Protein 3RD3 (pdb70)

CATH classification: 1.10.357.10

Organism: Pseudomonas aeruginosa (strain ATCC 15692 / DSM 22644 / CIP 104116 / JCM 14847 / LMG 12228 / 1C / PRS 101 / PAO1) (NCBI:txid208964)

GO terms:
  GO:0000976 transcription cis-regulatory region binding (F, IDA)

Sequence (374 aa):
DTRQHLLDTGYRIMAVKGFSGVGLNEILQSAGVPKGSFYHYFKSKEQFGQALLEDYFRVYLADMDQRFSAPGLNARERLMSYWQKWLDNACPPCDEQRCLVVKLSAEVADLSESMRITLRDGSDGIIERLVGCLGQGRDDGSLAPCDARHMASALYQLWLGASLLSKLHRSPGPLETAMQTTRSLLEDTRQHLLDTGYRIMAVKGFSGVGLNEILQSAGVPKGSFYHYFKSKEQFGQALLEDYFRVYLADMDQRFSAPGLNARERLMSYWQKWLDNACPPCDEQRCLVVKLSAEVADLSESMRITLRDGSDGIIERLVGCLGQGRDDGSLAPCDARHMASALYQLWLGASLLSKLHRSPGPLETAMQTTRSLLE

Nearest PDB structures (foldseek):
  4l62-assembly1_C  TM=9.391E-01  e=1.249E-22  Pseudomonas aeruginosa PAO1
  4yze-assembly1_A  TM=9.178E-01  e=1.090E-12  Escherichia coli K-12
  4yze-assembly1_C  TM=9.066E-01  e=2.357E-12  Escherichia coli K-12
  3bru-assembly1_B  TM=8.968E-01  e=1.252E-08  Cereibacter sphaeroides 2.4.1
  5ztc-assembly1_B  TM=7.426E-01  e=2.218E-04  Listeria monocytogenes EGD-e

Solvent-accessible surface area: 16556 Å² total; per-residue (Å²): 159,42,102,83,77,0,4,74,2,3,49,129,22,3,0,31,92,1,8,47,39,3,23,29,107,73,5,26,170,72,10,65,14,92,133,58,46,0,100,141,78,6,162,42,44,91,61,0,0,50,14,9,0,99,29,31,10,131,104,62,32,45,61,1,60,126,41,19,73,27,124,83,61,55,0,108,82,39,0,26,44,6,0,66,93,27,36,109,74,32,48,12,91,55,80,68,14,108,26,0,4,0,7,0,4,7,19,8,27,65,21,35,106,66,0,11,75,29,0,74,86,6,0,66,15,5,30,122,74,1,30,39,2,1,21,66,0,99,133,74,67,22,8,61,122,36,84,6,186,36,23,0,23,4,1,1,1,5,0,0,0,0,5,1,2,1,18,0,23,108,36,72,26,20,2,110,22,0,8,103,10,0,111,73,52,6,111,148,92,81,96,66,0,32,61,1,3,66,130,10,3,4,35,72,2,10,36,46,12,39,76,93,53,6,12,146,64,18,68,13,101,137,57,48,6,148,149,97,29,167,38,46,60,77,3,0,37,24,10,0,106,45,28,11,149,102,51,30,52,51,0,62,126,42,19,75,26,125,82,66,62,0,98,87,38,0,23,43,6,0,63,95,25,42,103,78,32,28,14,90,44,82,66,22,119,16,0,0,1,9,0,1,6,21,6,26,54,22,34,132,50,0,10,89,29,0,66,90,5,0,62,13,1,26,109,74,0,32,42,2,0,27,60,0,117,128,79,66,14,12,28,132,27,88,10,189,29,22,0,22,3,0,0,1,6,0,0,0,0,6,1,2,1,18,0,26,104,38,70,29,18,4,106,24,0,10,91,10,0,107,70,36,0,110

Radius of gyration: 21.61 Å; Cα contacts (8 Å, |Δi|>4): 433; chains: 2; bounding box: 67×32×66 Å

Foldseek 3Di:
DLLVLLLVLVLQCCQAPNLLVDDPVNSCVSSVHDPVRVCVNAVDSLRSLVVSLVVLLVVVLVVLCCLLPPPPDALLRSLVVVLVVLLVVAQLQDSGLNDVCLSHVVVVVSHDPSSVVSSVVSVVSQLVSQLVSQVRCVVVVNWDDDDRSVVSVVLVVQQSVLSNVSNVVSDSVSSVVSSVVNVVVID/DCCVLLLVLVLQCCQQPNQLVDDPVVSCVSRVHDPVVVVVPAVDSLRSLVVSLVVLLVVVLVVLCCLLVPPPDALLRSLLVVLVVLLVVQQLQDSGQNPSLLSVVVVVVSHDPVSVVSSVVSVVSQLVSQLVSVVRCVVVVQWDDDNRSVVSVVLVVQSSVLSVVSNVVSDSVSSVVSSVVVVVRID

Secondary structure (DSSP, 8-state):
-HHHHHHHHHHHHHHHH-STT--HHHHHHHHT--HHHHTTT-S-HHHHHHHHHHHHHHHHHHHHHHHHT-TT--HHHHHHHHHHHHHHH--TTSS----HHHHHHTTGGGS-HHHHHHHHHHHHHHHHHHHHHHHHHHHTT-S----HHHHHHHHHHHHHHHHHHHHHHT-SHHHHHHHHHHHHH--/-TTHHHHHHHHHHHHHH-SSSS-HHHHHHTTT--HHHHHHH-S-HHHHHHHHHHHHHHHHHHHHHHHHH-TT--HHHHHHHHHHHHHHH--TTSS----HHHHHHHTGGGS-HHHHHHHHHHHHHHHHHHHHHHHTTTTTT-S-S--HHHHHHHHHHHHHHHHHHHHHHT-SHHHHHHHHHHHHHH-

B-factor: mean 65.16, std 20.14, range [28.8, 144.59]

InterPro domains:
  IPR001647 DNA-binding HTH domain, TetR-type [PF00440] (12-54)
  IPR001647 DNA-binding HTH domain, TetR-type [PR00455] (12-25)
  IPR001647 DNA-binding HTH domain, TetR-type [PR00455] (33-56)
  IPR001647 DNA-binding HTH domain, TetR-type [PS50977] (6-66)
  IPR009057 Homedomain-like superfamily [SSF46689] (2-73)
  IPR011075 Tetracyclin repressor-like, C-terminal domain [PF16925] (83-187)
  IPR036271 Tetracyclin repressor-like, C-terminal domain superfamily [SSF48498] (81-192)

Structure (mmCIF, N/CA/C/O backbone):
data_3RD3
#
_entry.id   3RD3
#
_cell.length_a   60.396
_cell.length_b   45.589
_cell.length_c   66.840
_cell.angle_alpha   90.000
_cell.angle_beta   109.720
_cell.angle_gamma   90.000
#
_symmetry.space_group_name_H-M   'P 1 21 1'
#
loop_
_entity.id
_entity.type
_entity.pdbx_description
1 polymer 'Probable transcriptional regulator'
2 water water
#
loop_
_atom_site.group_PDB
_atom_site.id
_atom_site.type_symbol
_atom_site.label_atom_id
_atom_site.label_alt_id
_atom_site.label_comp_id
_atom_site.label_asym_id
_atom_site.label_entity_id
_atom_site.label_seq_id
_atom_site.pdbx_PDB_ins_code
_atom_site.Cartn_x
_atom_site.Cartn_y
_atom_site.Cartn_z
_atom_site.occupancy
_atom_site.B_iso_or_equiv
_atom_site.auth_seq_id
_atom_site.auth_comp_id
_atom_site.auth_asym_id
_atom_site.auth_atom_id
_atom_site.pdbx_PDB_model_num
ATOM 1 N N . ASP A 1 10 ? 43.053 18.974 27.276 1.00 96.30 7 ASP A N 1
ATOM 2 C CA . ASP A 1 10 ? 42.724 17.702 28.002 1.00 95.31 7 ASP A CA 1
ATOM 3 C C . ASP A 1 10 ? 42.644 17.872 29.526 1.00 93.31 7 ASP A C 1
ATOM 4 O O . ASP A 1 10 ? 41.576 17.699 30.098 1.00 91.22 7 ASP A O 1
ATOM 9 N N . THR A 1 11 ? 43.758 18.230 30.170 1.00 94.38 8 THR A N 1
ATOM 10 C CA . THR A 1 11 ? 43.826 18.302 31.651 1.00 92.80 8 THR A CA 1
ATOM 11 C C . THR A 1 11 ? 42.926 19.380 32.296 1.00 89.03 8 THR A C 1
ATOM 12 O O . THR A 1 11 ? 42.402 19.197 33.399 1.00 87.64 8 THR A O 1
ATOM 16 N N . ARG A 1 12 ? 42.737 20.490 31.589 1.00 86.89 9 ARG A N 1
ATOM 17 C CA . ARG A 1 12 ? 41.744 21.474 31.962 1.00 82.56 9 ARG A CA 1
ATOM 18 C C . ARG A 1 12 ? 40.400 20.766 32.161 1.00 78.52 9 ARG A C 1
ATOM 19 O O . ARG A 1 12 ? 39.814 20.841 33.233 1.00 76.12 9 ARG A O 1
ATOM 27 N N . GLN A 1 13 ? 39.957 20.054 31.125 1.00 76.51 10 GLN A N 1
ATOM 28 C CA . GLN A 1 13 ? 38.678 19.360 31.128 1.00 72.82 10 GLN A CA 1
ATOM 29 C C . GLN A 1 13 ? 38.645 18.239 32.165 1.00 71.12 10 GLN A C 1
ATOM 30 O O . GLN A 1 13 ? 37.616 18.003 32.784 1.00 68.46 10 GLN A O 1
ATOM 36 N N . HIS A 1 14 ? 39.775 17.558 32.354 1.00 71.78 11 HIS A N 1
ATOM 37 C CA . HIS A 1 14 ? 39.863 16.496 33.335 1.00 70.50 11 HIS A CA 1
ATOM 38 C C . HIS A 1 14 ? 39.593 17.074 34.722 1.00 68.75 11 HIS A C 1
ATOM 39 O O . HIS A 1 14 ? 38.774 16.525 35.474 1.00 66.60 11 HIS A O 1
ATOM 46 N N . LEU A 1 15 ? 40.241 18.206 35.028 1.00 68.49 12 LEU A N 1
ATOM 47 C CA . LEU A 1 15 ? 39.916 19.001 36.238 1.00 66.75 12 LEU A CA 1
ATOM 48 C C . LEU A 1 15 ? 38.425 19.431 36.376 1.00 63.16 12 LEU A C 1
ATOM 49 O O . LEU A 1 15 ? 37.859 19.387 37.474 1.00 62.36 12 LEU A O 1
ATOM 54 N N . LEU A 1 16 ? 37.815 19.839 35.271 1.00 61.31 13 LEU A N 1
ATOM 55 C CA . LEU A 1 16 ? 36.427 20.260 35.251 1.00 58.96 13 LEU A CA 1
ATOM 56 C C . LEU A 1 16 ? 35.470 19.090 35.523 1.00 58.32 13 LEU A C 1
ATOM 57 O O . LEU A 1 16 ? 34.619 19.184 36.386 1.00 56.36 13 LEU A O 1
ATOM 62 N N . ASP A 1 17 ? 35.642 17.975 34.817 1.00 60.49 14 ASP A N 1
ATOM 63 C CA . ASP A 1 17 ? 34.880 16.765 35.094 1.00 61.37 14 ASP A CA 1
ATOM 64 C C . ASP A 1 17 ? 35.087 16.250 36.522 1.00 62.03 14 ASP A C 1
ATOM 65 O O . ASP A 1 17 ? 34.132 15.787 37.157 1.00 61.18 14 ASP A O 1
ATOM 70 N N . THR A 1 18 ? 36.329 16.313 37.010 1.00 64.18 15 THR A N 1
ATOM 71 C CA . THR A 1 18 ? 36.658 15.947 38.394 1.00 64.77 15 THR A CA 1
ATOM 72 C C . THR A 1 18 ? 36.110 16.952 39.399 1.00 63.78 15 THR A C 1
ATOM 73 O O . THR A 1 18 ? 35.661 16.569 40.474 1.00 63.15 15 THR A O 1
ATOM 77 N N . GLY A 1 19 ? 36.132 18.234 39.045 1.00 64.17 16 GLY A N 1
ATOM 78 C CA . GLY A 1 19 ? 35.373 19.261 39.781 1.00 63.84 16 GLY A CA 1
ATOM 79 C C . GLY A 1 19 ? 33.881 18.969 39.922 1.00 62.61 16 GLY A C 1
ATOM 80 O O . GLY A 1 19 ? 33.296 19.131 41.000 1.00 61.83 16 GLY A O 1
ATOM 81 N N . TYR A 1 20 ? 33.254 18.541 38.833 1.00 62.66 17 TYR A N 1
ATOM 82 C CA . TYR A 1 20 ? 31.813 18.221 38.843 1.00 61.82 17 TYR A CA 1
ATOM 83 C C . TYR A 1 20 ? 31.539 16.989 39.746 1.00 61.97 17 TYR A C 1
ATOM 84 O O . TYR A 1 20 ? 30.710 17.051 40.652 1.00 60.99 17 TYR A O 1
ATOM 93 N N . ARG A 1 21 ? 32.265 15.899 39.538 1.00 62.32 18 ARG A N 1
ATOM 94 C CA . ARG A 1 21 ? 32.026 14.712 40.320 1.00 63.72 18 ARG A CA 1
ATOM 95 C C . ARG A 1 21 ? 32.202 14.955 41.816 1.00 64.41 18 ARG A C 1
ATOM 96 O O . ARG A 1 21 ? 31.332 14.563 42.594 1.00 64.16 18 ARG A O 1
ATOM 104 N N . ILE A 1 22 ? 33.291 15.627 42.213 1.00 65.56 19 ILE A N 1
ATOM 105 C CA . ILE A 1 22 ? 33.474 16.109 43.605 1.00 66.05 19 ILE A CA 1
ATOM 106 C C . ILE A 1 22 ? 32.343 17.030 44.082 1.00 65.03 19 ILE A C 1
ATOM 107 O O . ILE A 1 22 ? 31.740 16.783 45.125 1.00 64.33 19 ILE A O 1
ATOM 112 N N . MET A 1 23 ? 32.073 18.087 43.312 1.00 65.42 20 MET A N 1
ATOM 113 C CA . MET A 1 23 ? 30.937 18.980 43.538 1.00 66.20 20 MET A CA 1
ATOM 114 C C . MET A 1 23 ? 29.571 18.274 43.731 1.00 64.58 20 MET A C 1
ATOM 115 O O . MET A 1 23 ? 28.768 18.677 44.586 1.00 64.63 20 MET A O 1
ATOM 120 N N . ALA A 1 24 ? 29.314 17.221 42.964 1.00 64.27 21 ALA A N 1
ATOM 121 C CA . ALA A 1 24 ? 28.058 16.480 43.084 1.00 63.72 21 ALA A CA 1
ATOM 122 C C . ALA A 1 24 ? 27.926 15.757 44.408 1.00 64.85 21 ALA A C 1
ATOM 123 O O . ALA A 1 24 ? 26.813 15.411 44.794 1.00 64.31 21 ALA A O 1
ATOM 125 N N . VAL A 1 25 ? 29.048 15.492 45.086 1.00 66.47 22 VAL A N 1
ATOM 126 C CA . VAL A 1 25 ? 29.009 14.697 46.324 1.00 67.51 22 VAL A CA 1
ATOM 127 C C . VAL A 1 25 ? 29.295 15.509 47.613 1.00 68.32 22 VAL A C 1
ATOM 128 O O . VAL A 1 25 ? 28.665 15.280 48.647 1.00 68.64 22 VAL A O 1
ATOM 132 N N . LYS A 1 26 ? 30.205 16.480 47.550 1.00 68.64 23 LYS A N 1
ATOM 133 C CA . LYS A 1 26 ? 30.640 17.185 48.758 1.00 69.62 23 LYS A CA 1
ATOM 134 C C . LYS A 1 26 ? 30.385 18.694 48.746 1.00 67.71 23 LYS A C 1
ATOM 135 O O . LYS A 1 26 ? 30.549 19.377 49.751 1.00 68.55 23 LYS A O 1
ATOM 141 N N . GLY A 1 27 ? 29.933 19.212 47.622 1.00 65.62 24 GLY A N 1
ATOM 142 C CA . GLY A 1 27 ? 29.727 20.649 47.502 1.00 65.00 24 GLY A CA 1
ATOM 143 C C . GLY A 1 27 ? 31.041 21.313 47.141 1.00 65.90 24 GLY A C 1
ATOM 144 O O . GLY A 1 27 ? 32.024 20.638 46.843 1.00 67.61 24 GLY A O 1
ATOM 145 N N . PHE A 1 28 ? 31.066 22.637 47.158 1.00 65.29 25 PHE A N 1
ATOM 146 C CA . PHE A 1 28 ? 32.269 23.356 46.759 1.00 66.25 25 PHE A CA 1
ATOM 147 C C . PHE A 1 28 ? 33.121 23.891 47.943 1.00 67.57 25 PHE A C 1
ATOM 148 O O . PHE A 1 28 ? 34.351 23.893 47.893 1.00 68.93 25 PHE A O 1
AT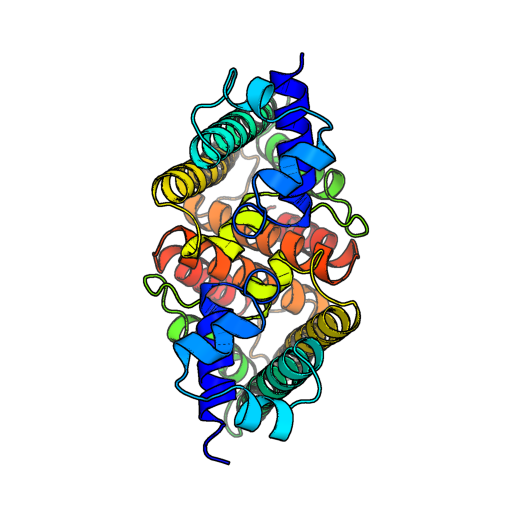OM 156 N N . SER A 1 29 ? 32.459 24.334 49.005 1.00 67.37 26 SER A N 1
ATOM 157 C CA . SER A 1 29 ? 33.127 25.105 50.071 1.00 69.10 26 SER A CA 1
ATOM 158 C C . SER A 1 29 ? 33.769 24.248 51.155 1.00 70.67 26 SER A C 1
ATOM 159 O O . SER A 1 29 ? 34.619 24.738 51.905 1.00 72.49 26 SER A O 1
ATOM 162 N N . GLY A 1 30 ? 33.358 22.981 51.238 1.00 69.37 27 GLY A N 1
ATOM 163 C CA . GLY A 1 30 ? 33.902 22.071 52.243 1.00 71.13 27 GLY A CA 1
ATOM 164 C C . GLY A 1 30 ? 35.054 21.288 51.663 1.00 72.07 27 GLY A C 1
ATOM 165 O O . GLY A 1 30 ? 35.656 20.435 52.322 1.00 74.45 27 GLY A O 1
ATOM 166 N N . VAL A 1 31 ? 35.368 21.595 50.416 1.00 70.68 28 VAL A N 1
ATOM 167 C CA . VAL A 1 31 ? 36.340 20.840 49.672 1.00 70.94 28 VAL A CA 1
ATOM 168 C C . VAL A 1 31 ? 37.581 21.676 49.413 1.00 72.02 28 VAL A C 1
ATOM 169 O O . VAL A 1 31 ? 37.541 22.654 48.652 1.00 71.16 28 VAL A O 1
ATOM 173 N N . GLY A 1 32 ? 38.681 21.283 50.045 1.00 73.48 29 GLY A N 1
ATOM 174 C CA . GLY A 1 32 ? 39.986 21.861 49.737 1.00 74.23 29 GLY A CA 1
ATOM 175 C C . GLY A 1 32 ? 40.406 21.624 48.290 1.00 73.05 29 GLY A C 1
ATOM 176 O O . GLY A 1 32 ? 40.027 20.630 47.660 1.00 71.44 29 GLY A O 1
ATOM 177 N N . LEU A 1 33 ? 41.162 22.581 47.764 1.00 73.74 30 LEU A N 1
ATOM 178 C CA . LEU A 1 33 ? 41.878 22.454 46.506 1.00 74.32 30 LEU A CA 1
ATOM 179 C C . LEU A 1 33 ? 42.739 21.198 46.523 1.00 76.56 30 LEU A C 1
ATOM 180 O O . LEU A 1 33 ? 42.764 20.451 45.549 1.00 76.01 30 LEU A O 1
ATOM 185 N N . ASN A 1 34 ? 43.450 21.000 47.636 1.00 79.22 31 ASN A N 1
ATOM 186 C CA . ASN A 1 34 ? 44.137 19.753 47.951 1.00 82.43 31 ASN A CA 1
ATOM 187 C C . ASN A 1 34 ? 43.323 18.480 47.604 1.00 80.44 31 ASN A C 1
ATOM 188 O O . ASN A 1 34 ? 43.819 17.602 46.898 1.00 81.15 31 ASN A O 1
ATOM 193 N N . GLU A 1 35 ? 42.079 18.398 48.086 1.00 78.24 32 GLU A N 1
ATOM 194 C CA . GLU A 1 35 ? 41.167 17.292 47.725 1.00 76.94 32 GLU A CA 1
ATOM 195 C C . GLU A 1 35 ? 40.950 17.184 46.217 1.00 74.16 32 GLU A C 1
ATOM 196 O O . GLU A 1 35 ? 41.094 16.112 45.667 1.00 74.46 32 GLU A O 1
ATOM 202 N N . ILE A 1 36 ? 40.629 18.288 45.552 1.00 72.33 33 ILE A N 1
ATOM 203 C CA . ILE A 1 36 ? 40.419 18.259 44.092 1.00 71.24 33 ILE A CA 1
ATOM 204 C C . ILE A 1 36 ? 41.640 17.653 43.418 1.00 73.48 33 ILE A C 1
ATOM 205 O O . ILE A 1 36 ? 41.535 16.736 42.587 1.00 73.05 33 ILE A O 1
ATOM 210 N N . LEU A 1 37 ? 42.797 18.151 43.839 1.00 75.92 34 LEU A N 1
ATOM 211 C CA . LEU A 1 37 ? 44.069 17.806 43.254 1.00 78.71 34 LEU A CA 1
ATOM 212 C C . LEU A 1 37 ? 44.405 16.308 43.305 1.00 81.20 34 LEU A C 1
ATOM 213 O O . LEU A 1 37 ? 44.707 15.715 42.253 1.00 82.38 34 LEU A O 1
ATOM 218 N N . GLN A 1 38 ? 44.348 15.703 44.501 1.00 82.25 35 GLN A N 1
ATOM 219 C CA . GLN A 1 38 ? 44.542 14.246 44.661 1.00 84.80 35 GLN A CA 1
ATOM 220 C C . GLN A 1 38 ? 43.418 13.381 44.054 1.00 82.76 35 GLN A C 1
ATOM 221 O O . GLN A 1 38 ? 43.615 12.196 43.792 1.00 84.22 35 GLN A O 1
ATOM 227 N N . SER A 1 39 ? 42.243 13.962 43.842 1.00 79.33 36 SER A N 1
ATOM 228 C CA . SER A 1 39 ? 41.182 13.243 43.140 1.00 77.99 36 SER A CA 1
ATOM 229 C C . SER A 1 39 ? 41.396 13.259 41.628 1.00 77.41 36 SER A C 1
ATOM 230 O O . SER A 1 39 ? 41.183 12.247 40.953 1.00 78.06 36 SER A O 1
ATOM 233 N N . ALA A 1 40 ? 41.832 14.404 41.105 1.00 76.04 37 ALA A N 1
ATOM 234 C CA . ALA A 1 40 ? 42.144 14.497 39.682 1.00 74.92 37 ALA A CA 1
ATOM 235 C C . ALA A 1 40 ? 43.459 13.769 39.357 1.00 76.99 37 ALA A C 1
ATOM 236 O O . ALA A 1 40 ? 43.669 13.320 38.231 1.00 77.11 37 ALA A O 1
ATOM 238 N N . GLY A 1 41 ? 44.326 13.644 40.361 1.00 78.41 38 GLY A N 1
ATOM 239 C CA . GLY A 1 41 ? 45.675 13.103 40.165 1.00 80.77 38 GLY A CA 1
ATOM 240 C C . GLY A 1 41 ? 46.507 14.088 39.356 1.00 81.06 38 GLY A C 1
ATOM 241 O O . GLY A 1 41 ? 47.525 13.714 38.760 1.00 82.93 38 GLY A O 1
ATOM 242 N N . VAL A 1 42 ? 46.034 15.343 39.331 1.00 78.40 39 VAL A N 1
ATOM 243 C CA . VAL A 1 42 ? 46.724 16.478 38.694 1.00 78.71 39 VAL A CA 1
ATOM 244 C C . VAL A 1 42 ? 47.616 17.201 39.737 1.00 80.13 39 VAL A C 1
ATOM 245 O O . VAL A 1 42 ? 47.165 17.544 40.837 1.00 78.25 39 VAL A O 1
ATOM 249 N N . PRO A 1 43 ? 48.889 17.417 39.395 1.00 82.94 40 PRO A N 1
ATOM 250 C CA . PRO A 1 43 ? 49.754 18.245 40.263 1.00 85.04 40 PRO A CA 1
ATOM 251 C C . PRO A 1 43 ? 49.314 19.723 40.402 1.00 83.31 40 PRO A C 1
ATOM 252 O O . PRO A 1 43 ? 48.680 20.289 39.500 1.00 80.31 40 PRO A O 1
ATOM 256 N N . LYS A 1 44 ? 49.677 20.315 41.542 1.00 85.01 41 LYS A N 1
ATOM 257 C CA . LYS A 1 44 ? 49.384 21.710 41.895 1.00 84.50 41 LYS A CA 1
ATOM 258 C C . LYS A 1 44 ? 49.779 22.703 40.812 1.00 85.04 41 LYS A C 1
ATOM 259 O O . LYS A 1 44 ? 48.970 23.543 40.410 1.00 82.04 41 LYS A O 1
ATOM 265 N N . GLY A 1 45 ? 51.040 22.604 40.375 1.00 89.01 42 GLY A N 1
ATOM 266 C CA . GLY A 1 45 ? 51.619 23.483 39.356 1.00 91.00 42 GLY A CA 1
ATOM 267 C C . GLY A 1 45 ? 50.763 23.488 38.105 1.00 89.16 42 GLY A C 1
ATOM 268 O O . GLY A 1 45 ? 50.537 24.531 37.499 1.00 88.98 42 GLY A O 1
ATOM 269 N N . SER A 1 46 ? 50.249 22.319 37.749 1.00 88.11 43 SER A N 1
ATOM 270 C CA . SER A 1 46 ? 49.490 22.155 36.523 1.00 86.30 43 SER A CA 1
ATOM 271 C C . SER A 1 46 ? 48.097 22.745 36.613 1.00 83.01 43 SER A C 1
ATOM 272 O O . SER A 1 46 ? 47.497 23.060 35.580 1.00 82.52 43 SER A O 1
ATOM 275 N N . PHE A 1 47 ? 47.590 22.892 37.846 1.00 81.55 44 PHE A N 1
ATOM 276 C CA . PHE A 1 47 ? 46.298 23.551 38.140 1.00 77.02 44 PHE A CA 1
ATOM 277 C C . PHE A 1 47 ? 46.375 25.058 37.828 1.00 77.59 44 PHE A C 1
ATOM 278 O O . PHE A 1 47 ? 45.532 25.576 37.090 1.00 75.03 44 PHE A O 1
ATOM 286 N N . TYR A 1 48 ? 47.401 25.734 38.363 1.00 80.29 45 TYR A N 1
ATOM 287 C CA . TYR A 1 48 ? 47.546 27.199 38.254 1.00 82.25 45 TYR A CA 1
ATOM 288 C C . TYR A 1 48 ? 47.888 27.699 36.861 1.00 83.78 45 TYR A C 1
ATOM 289 O O . TYR A 1 48 ? 48.027 28.899 36.614 1.00 84.71 45 TYR A O 1
ATOM 298 N N . HIS A 1 49 ? 48.000 26.743 35.957 1.00 84.84 46 HIS A N 1
ATOM 299 C CA . HIS A 1 49 ? 48.286 26.993 34.569 1.00 86.25 46 HIS A CA 1
ATOM 300 C C . HIS A 1 49 ? 46.975 27.120 33.819 1.00 82.98 46 HIS A C 1
ATOM 301 O O . HIS A 1 49 ? 46.956 27.616 32.703 1.00 83.69 46 HIS A O 1
ATOM 308 N N . TYR A 1 50 ? 45.883 26.670 34.432 1.00 80.60 47 TYR A N 1
ATOM 309 C CA . TYR A 1 50 ? 44.547 26.718 33.802 1.00 77.53 47 TYR A CA 1
ATOM 310 C C . TYR A 1 50 ? 43.577 27.621 34.522 1.00 75.50 47 TYR A C 1
ATOM 311 O O . TYR A 1 50 ? 42.626 28.123 33.900 1.00 74.08 47 TYR A O 1
ATOM 320 N N . PHE A 1 51 ? 43.809 27.810 35.826 1.00 75.42 48 PHE A N 1
ATOM 321 C CA . PHE A 1 51 ? 42.895 28.548 36.714 1.00 73.63 48 PHE A CA 1
ATOM 322 C C . PHE A 1 51 ? 43.708 29.395 37.694 1.00 76.40 48 PHE A C 1
ATOM 323 O O . PHE A 1 51 ? 44.731 28.950 38.207 1.00 78.14 48 PHE A O 1
ATOM 331 N N . LYS A 1 52 ? 43.251 30.616 37.942 1.00 76.85 49 LYS A N 1
ATOM 332 C CA . LYS A 1 52 ? 43.958 31.537 38.815 1.00 80.03 49 LYS A CA 1
ATOM 333 C C . LYS A 1 52 ? 43.807 31.156 40.279 1.00 79.40 49 LYS A C 1
ATOM 334 O O . LYS A 1 52 ? 44.621 31.570 41.101 1.00 81.28 49 LYS A O 1
ATOM 340 N N . SER A 1 53 ? 42.782 30.348 40.579 1.00 76.66 50 SER A N 1
ATOM 341 C CA . SER A 1 53 ? 42.220 30.215 41.936 1.00 75.94 50 SER A CA 1
ATOM 342 C C . SER A 1 53 ? 41.321 28.989 42.076 1.00 73.24 50 SER A C 1
ATOM 343 O O . SER A 1 53 ? 40.942 28.375 41.084 1.00 71.82 50 SER A O 1
ATOM 346 N N . LYS A 1 54 ? 40.970 28.641 43.311 1.00 72.75 51 LYS A N 1
ATOM 347 C CA . LYS A 1 54 ? 39.941 27.646 43.530 1.00 70.60 51 LYS A CA 1
ATOM 348 C C . LYS A 1 54 ? 38.588 28.294 43.275 1.00 68.07 51 LYS A C 1
ATOM 349 O O . LYS A 1 54 ? 37.677 27.652 42.791 1.00 65.29 51 LYS A O 1
ATOM 355 N N . GLU A 1 55 ? 38.485 29.579 43.611 1.00 68.98 52 GLU A N 1
ATOM 356 C CA . GLU A 1 55 ? 37.279 30.375 43.407 1.00 66.95 52 GLU A CA 1
ATOM 357 C C . GLU A 1 55 ? 36.965 30.558 41.927 1.00 64.87 52 GLU A C 1
ATOM 358 O O . GLU A 1 55 ? 35.825 30.368 41.499 1.00 63.15 52 GLU A O 1
ATOM 364 N N . GLN A 1 56 ? 37.977 30.894 41.131 1.00 65.75 53 GLN A N 1
ATOM 365 C CA . GLN A 1 56 ? 37.797 31.009 39.666 1.00 64.61 53 GLN A CA 1
ATOM 366 C C . GLN A 1 56 ? 37.512 29.676 38.948 1.00 61.58 53 GLN A C 1
ATOM 367 O O . GLN A 1 56 ? 36.855 29.664 37.903 1.00 59.62 53 GLN A O 1
ATOM 373 N N . PHE A 1 57 ? 38.039 28.580 39.510 1.00 60.17 54 PHE A N 1
ATOM 374 C CA . PHE A 1 57 ? 37.822 27.236 39.013 1.00 57.34 54 PHE A CA 1
ATOM 375 C C . PHE A 1 57 ? 36.344 26.863 39.259 1.00 55.10 54 PHE A C 1
ATOM 376 O O . PHE A 1 57 ? 35.707 26.210 38.431 1.00 53.02 54 PHE A O 1
ATOM 384 N N . GLY A 1 58 ? 35.829 27.315 40.395 1.00 54.92 55 GLY A N 1
ATOM 385 C CA . GLY A 1 58 ? 34.427 27.211 40.745 1.00 54.41 55 GLY A CA 1
ATOM 386 C C . GLY A 1 58 ? 33.502 27.977 39.818 1.00 53.98 55 GLY A C 1
ATOM 387 O O . GLY A 1 58 ? 32.488 27.413 39.394 1.00 52.59 55 GLY A O 1
ATOM 388 N N . GLN A 1 59 ? 33.833 29.242 39.512 1.00 56.56 56 GLN A N 1
ATOM 389 C CA . GLN A 1 59 ? 33.118 30.024 38.464 1.00 57.86 56 GLN A CA 1
ATOM 390 C C . GLN A 1 59 ? 33.107 29.293 37.118 1.00 57.98 56 GLN A C 1
ATOM 391 O O . GLN A 1 59 ? 32.057 29.117 36.548 1.00 56.50 56 GLN A O 1
ATOM 397 N N . ALA A 1 60 ? 34.277 28.868 36.627 1.00 59.85 57 ALA A N 1
ATOM 398 C CA . ALA A 1 60 ? 34.355 28.129 35.366 1.00 60.21 57 ALA A CA 1
ATOM 399 C C . ALA A 1 60 ? 33.397 26.952 35.336 1.00 58.69 57 ALA A C 1
ATOM 400 O O . ALA A 1 60 ? 32.608 26.843 34.404 1.00 57.95 57 ALA A O 1
ATOM 402 N N . LEU A 1 61 ? 33.488 26.076 36.343 1.00 58.56 58 LEU A N 1
ATOM 403 C CA . LEU A 1 61 ? 32.554 24.966 36.516 1.00 57.77 58 LEU A CA 1
ATOM 404 C C . LEU A 1 61 ? 31.078 25.381 36.420 1.00 56.21 58 LEU A C 1
ATOM 405 O O . LEU A 1 61 ? 30.368 24.811 35.660 1.00 56.33 58 LEU A O 1
ATOM 410 N N . LEU A 1 62 ? 30.642 26.367 37.189 1.00 56.69 59 LEU A N 1
ATOM 411 C CA . LEU A 1 62 ? 29.289 26.881 37.128 1.00 56.07 59 LEU A CA 1
ATOM 412 C C . LEU A 1 62 ? 28.875 27.397 35.755 1.00 57.04 59 LEU A C 1
ATOM 413 O O . LEU A 1 62 ? 27.797 27.023 35.219 1.00 55.73 59 LEU A O 1
ATOM 418 N N . GLU A 1 63 ? 29.730 28.268 35.216 1.00 58.64 60 GLU A N 1
ATOM 419 C CA . GLU A 1 63 ? 29.587 28.842 33.885 1.00 60.15 60 GLU A CA 1
ATOM 420 C C . GLU A 1 63 ? 29.348 27.745 32.868 1.00 59.22 60 GLU A C 1
ATOM 421 O O . GLU A 1 63 ? 28.338 27.773 32.184 1.00 59.18 60 GLU A O 1
ATOM 427 N N . ASP A 1 64 ? 30.247 26.770 32.827 1.00 59.62 61 ASP A N 1
ATOM 428 C CA . ASP A 1 64 ? 30.187 25.589 31.947 1.00 59.82 61 ASP A CA 1
ATOM 429 C C . ASP A 1 64 ? 28.908 24.772 32.181 1.00 57.76 61 ASP A C 1
ATOM 430 O O . ASP A 1 64 ? 28.281 24.245 31.238 1.00 56.21 61 ASP A O 1
ATOM 435 N N . TYR A 1 65 ? 28.545 24.657 33.464 1.00 56.14 62 TYR A N 1
ATOM 436 C CA . TYR A 1 65 ? 27.373 23.893 33.880 1.00 53.89 62 TYR A CA 1
ATOM 437 C C . TYR A 1 65 ? 26.040 24.528 33.370 1.00 52.29 62 TYR A C 1
ATOM 438 O O . TYR A 1 65 ? 25.211 23.832 32.779 1.00 51.59 62 TYR A O 1
ATOM 447 N N . PHE A 1 66 ? 25.877 25.836 33.558 1.00 51.37 63 PHE A N 1
ATOM 448 C CA . PHE A 1 66 ? 24.695 26.519 33.071 1.00 51.06 63 PHE A CA 1
ATOM 449 C C . PHE A 1 66 ? 24.533 26.621 31.551 1.00 52.51 63 PHE A C 1
ATOM 450 O O . PHE A 1 66 ? 23.397 26.549 31.056 1.00 53.02 63 PHE A O 1
ATOM 458 N N . ARG A 1 67 ? 25.648 26.753 30.823 1.00 54.34 64 ARG A N 1
ATOM 459 C CA . ARG A 1 67 ? 25.670 26.735 29.363 1.00 55.64 64 ARG A CA 1
ATOM 460 C C . ARG A 1 67 ? 25.172 25.412 28.769 1.00 55.41 64 ARG A C 1
ATOM 461 O O . ARG A 1 67 ? 24.254 25.421 27.969 1.00 56.20 64 ARG A O 1
ATOM 469 N N . VAL A 1 68 ? 25.785 24.285 29.124 1.00 54.60 65 VAL A N 1
ATOM 470 C CA . VAL A 1 68 ? 25.323 22.986 28.635 1.00 54.22 65 VAL A CA 1
ATOM 471 C C . VAL A 1 68 ? 23.798 22.807 28.975 1.00 52.76 65 VAL A C 1
ATOM 472 O O . VAL A 1 68 ? 22.983 22.408 28.134 1.00 52.83 65 VAL A O 1
ATOM 476 N N . TYR A 1 69 ? 23.443 23.141 30.217 1.00 50.77 66 TYR A N 1
ATOM 477 C CA . TYR A 1 69 ? 22.098 22.958 30.739 1.00 48.09 66 TYR A CA 1
ATOM 478 C C . TYR A 1 69 ? 21.078 23.865 30.025 1.00 47.65 66 TYR A C 1
ATOM 479 O O . TYR A 1 69 ? 20.054 23.380 29.593 1.00 46.97 66 TYR A O 1
ATOM 488 N N . LEU A 1 70 ? 21.377 25.161 29.903 1.00 47.81 67 LEU A N 1
ATOM 489 C CA . LEU A 1 70 ? 20.516 26.097 29.205 1.00 47.97 67 LEU A CA 1
ATOM 490 C C . LEU A 1 70 ? 20.387 25.821 27.717 1.00 48.71 67 LEU A C 1
ATOM 491 O O . LEU A 1 70 ? 19.305 25.884 27.206 1.00 49.89 67 LEU A O 1
ATOM 496 N N . ALA A 1 71 ? 21.485 25.490 27.038 1.00 50.47 68 ALA A N 1
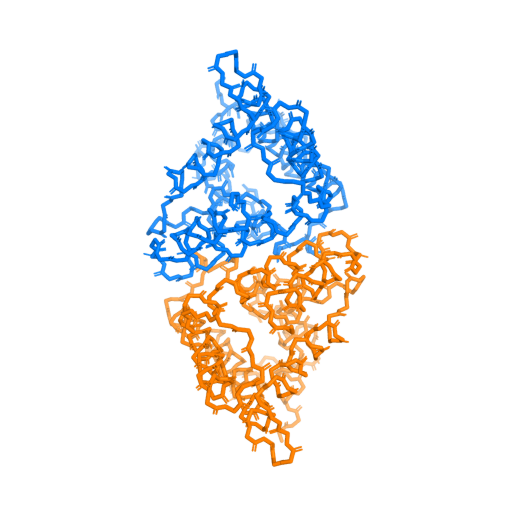ATOM 497 C CA . ALA A 1 71 ? 21.499 25.005 25.637 1.00 52.05 68 ALA A CA 1
ATOM 498 C C . ALA A 1 71 ? 20.605 23.777 25.422 1.00 52.66 68 ALA A C 1
ATOM 499 O O . ALA A 1 71 ? 19.734 23.829 24.573 1.00 53.12 68 ALA A O 1
ATOM 501 N N . ASP A 1 72 ? 20.760 22.708 26.217 1.00 53.43 69 ASP A N 1
ATOM 502 C CA . ASP A 1 72 ? 19.806 21.587 26.116 1.00 53.12 69 ASP A CA 1
ATOM 503 C C . ASP A 1 72 ? 18.365 22.099 26.234 1.00 52.24 69 ASP A C 1
ATOM 504 O O . ASP A 1 72 ? 17.457 21.507 25.656 1.00 53.60 69 ASP A O 1
ATOM 509 N N . MET A 1 73 ? 18.132 23.161 26.987 1.00 50.75 70 MET A N 1
ATOM 510 C CA . MET A 1 73 ? 16.748 23.563 27.232 1.00 50.71 70 MET A CA 1
ATOM 511 C C . MET A 1 73 ? 16.283 24.341 26.017 1.00 51.21 70 MET A C 1
ATOM 512 O O . MET A 1 73 ? 15.145 24.270 25.639 1.00 51.24 70 MET A O 1
ATOM 517 N N . ASP A 1 74 ? 17.193 25.081 25.407 1.00 52.20 71 ASP A N 1
ATOM 518 C CA . ASP A 1 74 ? 16.847 25.796 24.166 1.00 54.51 71 ASP A CA 1
ATOM 519 C C . ASP A 1 74 ? 16.504 24.818 23.017 1.00 54.43 71 ASP A C 1
ATOM 520 O O . ASP A 1 74 ? 15.607 25.077 22.208 1.00 56.31 71 ASP A O 1
ATOM 525 N N . GLN A 1 75 ? 17.248 23.728 22.920 1.00 53.38 72 GLN A N 1
ATOM 526 C CA . GLN A 1 75 ? 17.095 22.787 21.832 1.00 54.64 72 GLN A CA 1
ATOM 527 C C . GLN A 1 75 ? 15.688 22.217 21.942 1.00 54.15 72 GLN A C 1
ATOM 528 O O . GLN A 1 75 ? 14.886 22.238 21.013 1.00 55.36 72 GLN A O 1
ATOM 534 N N . ARG A 1 76 ? 15.381 21.793 23.150 1.00 52.00 73 ARG A N 1
ATOM 535 C CA . ARG A 1 76 ? 14.148 21.138 23.443 1.00 51.43 73 ARG A CA 1
ATOM 536 C C . ARG A 1 76 ? 12.923 22.031 23.370 1.00 51.59 73 ARG A C 1
ATOM 537 O O . ARG A 1 76 ? 11.934 21.664 22.741 1.00 52.15 73 ARG A O 1
ATOM 545 N N . PHE A 1 77 ? 12.997 23.207 23.974 1.00 50.94 74 PHE A N 1
ATOM 546 C CA . PHE A 1 77 ? 11.898 24.122 23.890 1.00 50.69 74 PHE A CA 1
ATOM 547 C C . PHE A 1 77 ? 11.847 24.750 22.505 1.00 52.29 74 PHE A C 1
ATOM 548 O O . PHE A 1 77 ? 10.912 25.493 22.202 1.00 53.70 74 PHE A O 1
ATOM 556 N N . SER A 1 78 ? 12.829 24.481 21.651 1.00 52.18 75 SER A N 1
ATOM 557 C CA . SER A 1 78 ? 12.640 24.939 20.272 1.00 54.25 75 SER A CA 1
ATOM 558 C C . SER A 1 78 ? 12.396 23.834 19.284 1.00 55.44 75 SER A C 1
ATOM 559 O O . SER A 1 78 ? 12.415 24.107 18.121 1.00 58.09 75 SER A O 1
ATOM 562 N N . ALA A 1 79 ? 12.143 22.601 19.721 1.00 54.97 76 ALA A N 1
ATOM 563 C CA . ALA A 1 79 ? 12.072 21.466 18.784 1.00 56.72 76 ALA A CA 1
ATOM 564 C C . ALA A 1 79 ? 10.860 21.565 17.852 1.00 59.11 76 ALA A C 1
ATOM 565 O O . ALA A 1 79 ? 9.735 21.633 18.309 1.00 58.53 76 ALA A O 1
ATOM 567 N N . PRO A 1 80 ? 11.110 21.650 16.537 1.00 62.59 77 PRO A N 1
ATOM 568 C CA . PRO A 1 80 ? 10.030 21.682 15.573 1.00 65.38 77 PRO A CA 1
ATOM 569 C C . PRO A 1 80 ? 9.242 20.379 15.593 1.00 66.26 77 PRO A C 1
ATOM 570 O O . PRO A 1 80 ? 9.825 19.308 15.796 1.00 65.76 77 PRO A O 1
ATOM 574 N N . GLY A 1 81 ? 7.932 20.476 15.373 1.00 67.29 78 GLY A N 1
ATOM 575 C CA . GLY A 1 81 ? 7.097 19.287 15.309 1.00 68.32 78 GLY A CA 1
ATOM 576 C C . GLY A 1 81 ? 6.560 18.854 16.653 1.00 66.51 78 GLY A C 1
ATOM 577 O O . GLY A 1 81 ? 5.886 17.841 16.745 1.00 67.62 78 GLY A O 1
ATOM 578 N N . LEU A 1 82 ? 6.844 19.655 17.677 1.00 64.39 79 LEU A N 1
ATOM 579 C CA . LEU A 1 82 ? 6.379 19.453 19.035 1.00 62.64 79 LEU A CA 1
ATOM 580 C C . LEU A 1 82 ? 5.602 20.678 19.507 1.00 62.01 79 LEU A C 1
ATOM 581 O O . LEU A 1 82 ? 6.044 21.834 19.338 1.00 61.51 79 LEU A O 1
ATOM 586 N N . ASN A 1 83 ? 4.467 20.429 20.146 1.00 60.97 80 ASN A N 1
ATOM 587 C CA . ASN A 1 83 ? 3.758 21.521 20.729 1.00 59.98 80 ASN A CA 1
ATOM 588 C C . ASN A 1 83 ? 4.339 21.826 22.080 1.00 57.26 80 ASN A C 1
ATOM 589 O O . ASN A 1 83 ? 5.245 21.134 22.554 1.00 55.56 80 ASN A O 1
ATOM 594 N N . ALA A 1 84 ? 3.813 22.869 22.711 1.00 56.64 81 ALA A N 1
ATOM 595 C CA . ALA A 1 84 ? 4.392 23.381 23.941 1.00 53.43 81 ALA A CA 1
ATOM 596 C C . ALA A 1 84 ? 4.219 22.415 25.100 1.00 51.54 81 ALA A C 1
ATOM 597 O O . ALA A 1 84 ? 5.096 22.318 25.935 1.00 49.51 81 ALA A O 1
ATOM 599 N N . ARG A 1 85 ? 3.124 21.663 25.099 1.00 51.65 82 ARG A N 1
ATOM 600 C CA . ARG A 1 85 ? 2.877 20.567 26.037 1.00 51.37 82 ARG A CA 1
ATOM 601 C C . ARG A 1 85 ? 3.950 19.490 25.906 1.00 49.60 82 ARG A C 1
ATOM 602 O O . ARG A 1 85 ? 4.594 19.142 26.884 1.00 49.02 82 ARG A O 1
ATOM 610 N N . GLU A 1 86 ? 4.158 18.998 24.692 1.00 49.96 83 GLU A N 1
ATOM 611 C CA . GLU A 1 86 ? 5.172 17.989 24.405 1.00 49.65 83 GLU A CA 1
ATOM 612 C C . GLU A 1 86 ? 6.620 18.445 24.771 1.00 48.00 83 GLU A C 1
ATOM 613 O O . GLU A 1 86 ? 7.409 17.647 25.260 1.00 47.30 83 GLU A O 1
ATOM 619 N N . ARG A 1 87 ? 6.957 19.714 24.513 1.00 46.75 84 ARG A N 1
ATOM 620 C CA . ARG A 1 87 ? 8.300 20.222 24.716 1.00 45.36 84 ARG A CA 1
ATOM 621 C C . ARG A 1 87 ? 8.557 20.274 26.186 1.00 44.00 84 ARG A C 1
ATOM 622 O O . ARG A 1 87 ? 9.643 19.899 26.667 1.00 42.42 84 ARG A O 1
ATOM 630 N N . LEU A 1 88 ? 7.512 20.710 26.897 1.00 44.75 85 LEU A N 1
ATOM 631 C CA . LEU A 1 88 ? 7.554 20.912 28.348 1.00 43.53 85 LEU A CA 1
ATOM 632 C C . LEU A 1 88 ? 7.603 19.598 29.140 1.00 43.43 85 LEU A C 1
ATOM 633 O O . LEU A 1 88 ? 8.481 19.405 29.970 1.00 42.22 85 LEU A O 1
ATOM 638 N N . MET A 1 89 ? 6.666 18.702 28.841 1.00 44.94 86 MET A N 1
ATOM 639 C CA . MET A 1 89 ? 6.698 17.342 29.320 1.00 45.95 86 MET A CA 1
ATOM 640 C C . MET A 1 89 ? 7.994 16.571 29.091 1.00 46.39 86 MET A C 1
ATOM 641 O O . MET A 1 89 ? 8.404 15.808 29.968 1.00 47.32 86 MET A O 1
ATOM 646 N N . SER A 1 90 ? 8.652 16.746 27.955 1.00 46.22 87 SER A N 1
ATOM 647 C CA . SER A 1 90 ? 9.851 15.959 27.750 1.00 46.66 87 SER A CA 1
ATOM 648 C C . SER A 1 90 ? 11.036 16.491 28.588 1.00 45.19 87 SER A C 1
ATOM 649 O O . SER A 1 90 ? 11.996 15.766 28.820 1.00 44.47 87 SER A O 1
ATOM 652 N N . TYR A 1 91 ? 10.942 17.759 29.010 1.00 44.22 88 TYR A N 1
ATOM 653 C CA . TYR A 1 91 ? 11.892 18.383 29.949 1.00 42.34 88 TYR A CA 1
ATOM 654 C C . TYR A 1 91 ? 11.728 17.810 31.355 1.00 41.85 88 TYR A C 1
ATOM 655 O O . TYR A 1 91 ? 12.684 17.543 32.037 1.00 40.05 88 TYR A O 1
ATOM 664 N N . TRP A 1 92 ? 10.492 17.654 31.794 1.00 42.67 89 TRP A N 1
ATOM 665 C CA . TRP A 1 92 ? 10.241 17.035 33.092 1.00 42.87 89 TRP A CA 1
ATOM 666 C C . TRP A 1 92 ? 10.689 15.575 33.087 1.00 44.80 89 TRP A C 1
ATOM 667 O O . TRP A 1 92 ? 11.348 15.147 34.019 1.00 44.74 89 TRP A O 1
ATOM 678 N N . GLN A 1 93 ? 10.406 14.855 31.993 1.00 46.72 90 GLN A N 1
ATOM 679 C CA . GLN A 1 93 ? 10.853 13.483 31.803 1.00 48.26 90 GLN A CA 1
ATOM 680 C C . GLN A 1 93 ? 12.340 13.338 31.819 1.00 49.54 90 GLN A C 1
ATOM 681 O O . GLN A 1 93 ? 12.863 12.482 32.509 1.00 49.83 90 GLN A O 1
ATOM 687 N N . LYS A 1 94 ? 13.031 14.179 31.055 1.00 51.72 91 LYS A N 1
ATOM 688 C CA . LYS A 1 94 ? 14.475 14.360 31.187 1.00 52.49 91 LYS A CA 1
ATOM 689 C C . LYS A 1 94 ? 14.936 14.517 32.624 1.00 52.79 91 LYS A C 1
ATOM 690 O O . LYS A 1 94 ? 16.006 13.979 32.980 1.00 54.47 91 LYS A O 1
ATOM 696 N N . TRP A 1 95 ? 14.173 15.215 33.461 1.00 51.60 92 TRP A N 1
ATOM 697 C CA . TRP A 1 95 ? 14.634 15.432 34.851 1.00 52.10 92 TRP A CA 1
ATOM 698 C C . TRP A 1 95 ? 14.500 14.120 35.672 1.00 53.68 92 TRP A C 1
ATOM 699 O O . TRP A 1 95 ? 15.335 13.757 36.496 1.00 52.85 92 TRP A O 1
ATOM 710 N N . LEU A 1 96 ? 13.392 13.452 35.435 1.00 55.76 93 LEU A N 1
ATOM 711 C CA . LEU A 1 96 ? 13.035 12.253 36.109 1.00 59.41 93 LEU A CA 1
ATOM 712 C C . LEU A 1 96 ? 13.995 11.134 35.694 1.00 62.13 93 LEU A C 1
ATOM 713 O O . LEU A 1 96 ? 14.279 10.253 36.486 1.00 63.45 93 LEU A O 1
ATOM 718 N N . ASP A 1 97 ? 14.515 11.208 34.473 1.00 64.10 94 ASP A N 1
ATOM 719 C CA . ASP A 1 97 ? 15.353 10.171 33.934 1.00 67.20 94 ASP A CA 1
ATOM 720 C C . ASP A 1 97 ? 16.847 10.493 34.008 1.00 68.09 94 ASP A C 1
ATOM 721 O O . ASP A 1 97 ? 17.696 9.685 33.579 1.00 70.10 94 ASP A O 1
ATOM 726 N N . ASN A 1 98 ? 17.186 11.671 34.505 1.00 66.85 95 ASN A N 1
ATOM 727 C CA . ASN A 1 98 ? 18.592 12.025 34.645 1.00 67.16 95 ASN A CA 1
ATOM 728 C C . ASN A 1 98 ? 18.980 11.870 36.089 1.00 66.66 95 ASN A C 1
ATOM 729 O O . ASN A 1 98 ? 20.163 11.976 36.457 1.00 67.94 95 ASN A O 1
ATOM 734 N N . ALA A 1 99 ? 17.965 11.651 36.915 1.00 65.00 96 ALA A N 1
ATOM 735 C CA . ALA A 1 99 ? 18.137 11.567 38.342 1.00 64.11 96 ALA A CA 1
ATOM 736 C C . ALA A 1 99 ? 18.420 10.108 38.653 1.00 65.26 96 ALA A C 1
ATOM 737 O O . ALA A 1 99 ? 17.715 9.220 38.153 1.00 66.76 96 ALA A O 1
ATOM 739 N N . CYS A 1 100 ? 19.453 9.826 39.422 1.00 64.42 97 CYS A N 1
ATOM 740 C CA . CYS A 1 100 ? 19.431 8.531 40.075 1.00 66.10 97 CYS A CA 1
ATOM 741 C C . CYS A 1 100 ? 19.395 8.672 41.575 1.00 64.47 97 CYS A C 1
ATOM 742 O O . CYS A 1 100 ? 20.439 8.876 42.200 1.00 64.32 97 CYS A O 1
ATOM 745 N N . PRO A 1 101 ? 18.181 8.546 42.148 1.00 62.87 98 PRO A N 1
ATOM 746 C CA . PRO A 1 101 ? 17.934 8.417 43.577 1.00 61.79 98 PRO A CA 1
ATOM 747 C C . PRO A 1 101 ? 19.089 7.714 44.309 1.00 62.10 98 PRO A C 1
ATOM 748 O O . PRO A 1 101 ? 19.658 8.322 45.220 1.00 61.64 98 PRO A O 1
ATOM 752 N N . PRO A 1 102 ? 19.462 6.462 43.893 1.00 62.35 99 PRO A N 1
ATOM 753 C CA . PRO A 1 102 ? 20.467 5.747 44.690 1.00 63.67 99 PRO A CA 1
ATOM 754 C C . PRO A 1 102 ? 21.955 6.106 44.511 1.00 64.02 99 PRO A C 1
ATOM 755 O O . PRO A 1 102 ? 22.759 5.598 45.258 1.00 65.67 99 PRO A O 1
ATOM 759 N N . CYS A 1 103 ? 22.315 6.965 43.570 1.00 63.34 100 CYS A N 1
ATOM 760 C CA . CYS A 1 103 ? 23.695 7.461 43.464 1.00 66.32 100 CYS A CA 1
ATOM 761 C C . CYS A 1 103 ? 24.014 8.569 44.485 1.00 65.88 100 CYS A C 1
ATOM 762 O O . CYS A 1 103 ? 23.177 9.450 44.727 1.00 64.20 100 CYS A O 1
ATOM 765 N N . ASP A 1 104 ? 25.226 8.551 45.046 1.00 67.48 101 ASP A N 1
ATOM 766 C CA . ASP A 1 104 ? 25.702 9.649 45.909 1.00 67.62 101 ASP A CA 1
ATOM 767 C C . ASP A 1 104 ? 25.758 11.026 45.244 1.00 65.69 101 ASP A C 1
ATOM 768 O O . ASP A 1 104 ? 25.484 12.030 45.890 1.00 64.77 101 ASP A O 1
ATOM 773 N N . GLU A 1 105 ? 26.127 11.064 43.969 1.00 65.67 102 GLU A N 1
ATOM 774 C CA . GLU A 1 105 ? 26.142 12.299 43.192 1.00 65.33 102 GLU A CA 1
ATOM 775 C C . GLU A 1 105 ? 24.782 12.989 43.019 1.00 63.47 102 GLU A C 1
AT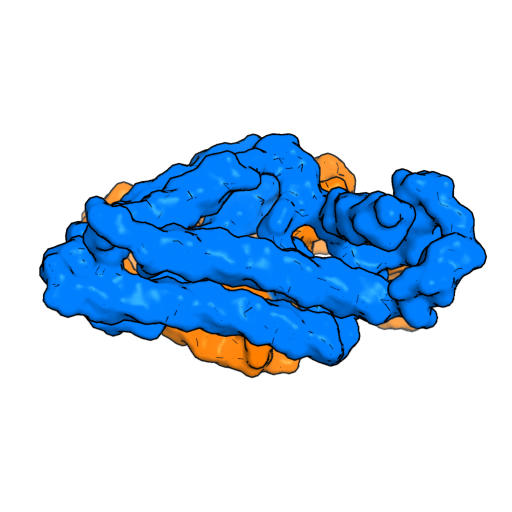OM 776 O O . GLU A 1 105 ? 23.930 12.490 42.311 1.00 62.27 102 GLU A O 1
ATOM 782 N N . GLN A 1 106 ? 24.606 14.144 43.654 1.00 63.74 103 GLN A N 1
ATOM 783 C CA . GLN A 1 106 ? 23.543 15.077 43.280 1.00 63.17 103 GLN A CA 1
ATOM 784 C C . GLN A 1 106 ? 23.951 15.996 42.121 1.00 63.82 103 GLN A C 1
ATOM 785 O O . GLN A 1 106 ? 24.444 17.100 42.331 1.00 63.98 103 GLN A O 1
ATOM 791 N N . ARG A 1 107 ? 23.680 15.535 40.901 1.00 65.19 104 ARG A N 1
ATOM 792 C CA . ARG A 1 107 ? 23.999 16.243 39.658 1.00 66.53 104 ARG A CA 1
ATOM 793 C C . ARG A 1 107 ? 23.219 17.553 39.424 1.00 64.10 104 ARG A C 1
ATOM 794 O O . ARG A 1 107 ? 23.522 18.293 38.482 1.00 64.47 104 ARG A O 1
ATOM 802 N N . CYS A 1 108 ? 22.227 17.850 40.259 1.00 62.79 105 CYS A N 1
ATOM 803 C CA . CYS A 1 108 ? 21.507 19.132 40.162 1.00 59.79 105 CYS A CA 1
ATOM 804 C C . CYS A 1 108 ? 22.132 20.136 41.110 1.00 57.81 105 CYS A C 1
ATOM 805 O O . CYS A 1 108 ? 21.908 20.063 42.300 1.00 57.22 105 CYS A O 1
ATOM 808 N N . LEU A 1 109 ? 22.903 21.080 40.575 1.00 56.41 106 LEU A N 1
ATOM 809 C CA . LEU A 1 109 ? 23.699 21.961 41.418 1.00 56.39 106 LEU A CA 1
ATOM 810 C C . LEU A 1 109 ? 22.932 23.049 42.131 1.00 55.36 106 LEU A C 1
ATOM 811 O O . LEU A 1 109 ? 23.377 23.485 43.169 1.00 56.19 106 LEU A O 1
ATOM 816 N N . VAL A 1 110 ? 21.801 23.510 41.592 1.00 54.12 107 VAL A N 1
ATOM 817 C CA . VAL A 1 110 ? 21.008 24.507 42.307 1.00 53.24 107 VAL A CA 1
ATOM 818 C C . VAL A 1 110 ? 20.692 23.807 43.603 1.00 53.65 107 VAL A C 1
ATOM 819 O O . VAL A 1 110 ? 20.799 24.402 44.681 1.00 53.98 107 VAL A O 1
ATOM 823 N N . VAL A 1 111 ? 20.313 22.528 43.515 1.00 52.64 108 VAL A N 1
ATOM 824 C CA . VAL A 1 111 ? 19.938 21.837 44.744 1.00 52.48 108 VAL A CA 1
ATOM 825 C C . VAL A 1 111 ? 21.150 21.728 45.640 1.00 53.21 108 VAL A C 1
ATOM 826 O O . VAL A 1 111 ? 21.139 22.184 46.767 1.00 54.81 108 VAL A O 1
ATOM 830 N N . LYS A 1 112 ? 22.220 21.208 45.094 1.00 53.56 109 LYS A N 1
ATOM 831 C CA . LYS A 1 112 ? 23.460 21.050 45.822 1.00 55.14 109 LYS A CA 1
ATOM 832 C C . LYS A 1 112 ? 24.016 22.384 46.384 1.00 55.87 109 LYS A C 1
ATOM 833 O O . LYS A 1 112 ? 24.435 22.458 47.525 1.00 56.18 109 LYS A O 1
ATOM 839 N N . LEU A 1 113 ? 24.005 23.437 45.576 1.00 56.46 110 LEU A N 1
ATOM 840 C CA . LEU A 1 113 ? 24.780 24.614 45.926 1.00 58.31 110 LEU A CA 1
ATOM 841 C C . LEU A 1 113 ? 23.940 25.650 46.603 1.00 59.13 110 LEU A C 1
ATOM 842 O O . LEU A 1 113 ? 24.467 26.413 47.421 1.00 59.93 110 LEU A O 1
ATOM 847 N N . SER A 1 114 ? 22.642 25.656 46.274 1.00 59.00 111 SER A N 1
ATOM 848 C CA . SER A 1 114 ? 21.664 26.575 46.885 1.00 59.63 111 SER A CA 1
ATOM 849 C C . SER A 1 114 ? 21.492 26.282 48.355 1.00 61.44 111 SER A C 1
ATOM 850 O O . SER A 1 114 ? 21.168 27.176 49.150 1.00 62.76 111 SER A O 1
ATOM 853 N N . ALA A 1 115 ? 21.683 25.021 48.713 1.00 62.13 112 ALA A N 1
ATOM 854 C CA . ALA A 1 115 ? 21.648 24.636 50.114 1.00 63.51 112 ALA A CA 1
ATOM 855 C C . ALA A 1 115 ? 22.887 25.088 50.871 1.00 65.13 112 ALA A C 1
ATOM 856 O O . ALA A 1 115 ? 22.928 25.014 52.089 1.00 67.63 112 ALA A O 1
ATOM 858 N N . GLU A 1 116 ? 23.920 25.522 50.169 1.00 64.91 113 GLU A N 1
ATOM 859 C CA . GLU A 1 116 ? 25.222 25.772 50.814 1.00 66.28 113 GLU A CA 1
ATOM 860 C C . GLU A 1 116 ? 25.619 27.212 50.528 1.00 65.00 113 GLU A C 1
ATOM 861 O O . GLU A 1 116 ? 26.755 27.610 50.763 1.00 66.13 113 GLU A O 1
ATOM 867 N N . VAL A 1 117 ? 24.642 27.975 50.037 1.00 62.31 114 VAL A N 1
ATOM 868 C CA . VAL A 1 117 ? 24.835 29.292 49.452 1.00 61.44 114 VAL A CA 1
ATOM 869 C C . VAL A 1 117 ? 25.482 30.325 50.391 1.00 63.33 114 VAL A C 1
ATOM 870 O O . VAL A 1 117 ? 26.186 31.232 49.933 1.00 64.51 114 VAL A O 1
ATOM 874 N N . ALA A 1 118 ? 25.282 30.170 51.698 1.00 64.14 115 ALA A N 1
ATOM 875 C CA . ALA A 1 118 ? 25.720 31.189 52.658 1.00 66.13 115 ALA A CA 1
ATOM 876 C C . ALA A 1 118 ? 27.228 31.183 52.807 1.00 67.01 115 ALA A C 1
ATOM 877 O O . ALA A 1 118 ? 27.849 32.227 52.971 1.00 68.66 115 ALA A O 1
ATOM 879 N N . ASP A 1 119 ? 27.811 29.996 52.719 1.00 65.76 116 ASP A N 1
ATOM 880 C CA . ASP A 1 119 ? 29.237 29.873 52.709 1.00 66.78 116 ASP A CA 1
ATOM 881 C C . ASP A 1 119 ? 29.884 29.995 51.314 1.00 64.89 116 ASP A C 1
ATOM 882 O O . ASP A 1 119 ? 31.068 29.783 51.180 1.00 65.57 116 ASP A O 1
ATOM 887 N N . LEU A 1 120 ? 29.121 30.338 50.272 1.00 61.94 117 LEU A N 1
ATOM 888 C CA . LEU A 1 120 ? 29.739 30.674 48.971 1.00 59.73 117 LEU A CA 1
ATOM 889 C C . LEU A 1 120 ? 30.138 32.163 48.850 1.00 59.78 117 LEU A C 1
ATOM 890 O O . LEU A 1 120 ? 29.592 33.026 49.537 1.00 59.73 117 LEU A O 1
ATOM 895 N N . SER A 1 121 ? 31.083 32.448 47.964 1.00 58.58 118 SER A N 1
ATOM 896 C CA . SER A 1 121 ? 31.343 33.804 47.546 1.00 59.57 118 SER A CA 1
ATOM 897 C C . SER A 1 121 ? 30.149 34.475 46.829 1.00 58.02 118 SER A C 1
ATOM 898 O O . SER A 1 121 ? 29.237 33.807 46.298 1.00 55.79 118 SER A O 1
ATOM 901 N N . GLU A 1 122 ? 30.168 35.802 46.805 1.00 58.62 119 GLU A N 1
ATOM 902 C CA . GLU A 1 122 ? 29.098 36.551 46.188 1.00 57.91 119 GLU A CA 1
ATOM 903 C C . GLU A 1 122 ? 28.996 36.278 44.681 1.00 55.60 119 GLU A C 1
ATOM 904 O O . GLU A 1 122 ? 27.904 36.062 44.176 1.00 52.86 119 GLU A O 1
ATOM 910 N N . SER A 1 123 ? 30.140 36.225 44.001 1.00 55.48 120 SER A N 1
ATOM 911 C CA . SER A 1 123 ? 30.208 35.888 42.595 1.00 55.13 120 SER A CA 1
ATOM 912 C C . SER A 1 123 ? 29.541 34.566 42.219 1.00 53.28 120 SER A C 1
ATOM 913 O O . SER A 1 123 ? 28.879 34.474 41.204 1.00 51.67 120 SER A O 1
ATOM 916 N N . MET A 1 124 ? 29.742 33.553 43.054 1.00 53.51 121 MET A N 1
ATOM 917 C CA . MET A 1 124 ? 29.168 32.267 42.846 1.00 53.55 121 MET A CA 1
ATOM 918 C C . MET A 1 124 ? 27.687 32.337 43.081 1.00 51.20 121 MET A C 1
ATOM 919 O O . MET A 1 124 ? 26.937 31.771 42.319 1.00 49.47 121 MET A O 1
ATOM 924 N N . ARG A 1 125 ? 27.267 33.062 44.102 1.00 51.94 122 ARG A N 1
ATOM 925 C CA . ARG A 1 125 ? 25.852 33.272 44.327 1.00 51.54 122 ARG A CA 1
ATOM 926 C C . ARG A 1 125 ? 25.195 34.031 43.163 1.00 51.24 122 ARG A C 1
ATOM 927 O O . ARG A 1 125 ? 24.084 33.667 42.736 1.00 49.91 122 ARG A O 1
ATOM 935 N N . ILE A 1 126 ? 25.839 35.090 42.657 1.00 52.09 123 ILE A N 1
ATOM 936 C CA . ILE A 1 126 ? 25.248 35.789 41.516 1.00 52.08 123 ILE A CA 1
ATOM 937 C C . ILE A 1 126 ? 25.026 34.888 40.262 1.00 49.78 123 ILE A C 1
ATOM 938 O O . ILE A 1 126 ? 24.000 34.971 39.622 1.00 49.26 123 ILE A O 1
ATOM 943 N N . THR A 1 127 ? 25.978 34.014 39.977 1.00 48.59 124 THR A N 1
ATOM 944 C CA . THR A 1 127 ? 25.910 33.079 38.868 1.00 46.82 124 THR A CA 1
ATOM 945 C C . THR A 1 127 ? 24.854 32.009 39.083 1.00 45.72 124 THR A C 1
ATOM 946 O O . THR A 1 127 ? 24.227 31.523 38.145 1.00 46.00 124 THR A O 1
ATOM 950 N N . LEU A 1 128 ? 24.664 31.619 40.330 1.00 45.17 125 LEU A N 1
ATOM 951 C CA . LEU A 1 128 ? 23.731 30.554 40.642 1.00 43.40 125 LEU A CA 1
ATOM 952 C C . LEU A 1 128 ? 22.252 31.041 40.527 1.00 42.68 125 LEU A C 1
ATOM 953 O O . LEU A 1 128 ? 21.403 30.310 40.024 1.00 40.77 125 LEU A O 1
ATOM 958 N N . ARG A 1 129 ? 21.981 32.270 40.984 1.00 43.23 126 ARG A N 1
ATOM 959 C CA . ARG A 1 129 ? 20.681 32.929 40.836 1.00 45.10 126 ARG A CA 1
ATOM 960 C C . ARG A 1 129 ? 20.406 33.158 39.359 1.00 44.92 126 ARG A C 1
ATOM 961 O O . ARG A 1 129 ? 19.300 32.962 38.940 1.00 44.60 126 ARG A O 1
ATOM 969 N N . ASP A 1 130 ? 21.407 33.634 38.607 1.00 46.42 127 ASP A N 1
ATOM 970 C CA . ASP A 1 130 ? 21.250 33.883 37.173 1.00 46.86 127 ASP A CA 1
ATOM 971 C C . ASP A 1 130 ? 20.909 32.555 36.428 1.00 44.95 127 ASP A C 1
ATOM 972 O O . ASP A 1 130 ? 19.894 32.471 35.754 1.00 44.78 127 ASP A O 1
ATOM 977 N N . GLY A 1 131 ? 21.715 31.517 36.615 1.00 43.20 128 GLY A N 1
ATOM 978 C CA . GLY A 1 131 ? 21.441 30.250 35.997 1.00 43.17 128 GLY A CA 1
ATOM 979 C C . GLY A 1 131 ? 20.055 29.743 36.293 1.00 43.39 128 GLY A C 1
ATOM 980 O O . GLY A 1 131 ? 19.389 29.150 35.446 1.00 43.90 128 GLY A O 1
ATOM 981 N N . SER A 1 132 ? 19.630 30.005 37.518 1.00 44.33 129 SER A N 1
ATOM 982 C CA . SER A 1 132 ? 18.393 29.547 38.063 1.00 43.57 129 SER A CA 1
ATOM 983 C C . SER A 1 132 ? 17.269 30.367 37.537 1.00 44.08 129 SER A C 1
ATOM 984 O O . SER A 1 132 ? 16.210 29.810 37.212 1.00 44.41 129 SER A O 1
ATOM 987 N N . ASP A 1 133 ? 17.483 31.675 37.401 1.00 44.72 130 ASP A N 1
ATOM 988 C CA . ASP A 1 133 ? 16.480 32.541 36.765 1.00 45.26 130 ASP A CA 1
ATOM 989 C C . ASP A 1 133 ? 16.300 32.224 35.290 1.00 44.71 130 ASP A C 1
ATOM 990 O O . ASP A 1 133 ? 15.227 32.401 34.747 1.00 45.14 130 ASP A O 1
ATOM 995 N N . GLY A 1 134 ? 17.357 31.722 34.659 1.00 44.23 131 GLY A N 1
ATOM 996 C CA . GLY A 1 134 ? 17.340 31.424 33.252 1.00 44.18 131 GLY A CA 1
ATOM 997 C C . GLY A 1 134 ? 16.510 30.195 32.907 1.00 42.79 131 GLY A C 1
ATOM 998 O O . GLY A 1 134 ? 15.961 30.129 31.823 1.00 43.14 131 GLY A O 1
ATOM 999 N N . ILE A 1 135 ? 16.451 29.234 33.828 1.00 41.61 132 ILE A N 1
ATOM 1000 C CA . ILE A 1 135 ? 15.552 28.035 33.755 1.00 40.85 132 ILE A CA 1
ATOM 1001 C C . ILE A 1 135 ? 14.076 28.421 33.898 1.00 41.02 132 ILE A C 1
ATOM 1002 O O . ILE A 1 135 ? 13.268 28.135 33.049 1.00 41.73 132 ILE A O 1
ATOM 1007 N N . ILE A 1 136 ? 13.741 29.103 34.971 1.00 42.03 133 ILE A N 1
ATOM 1008 C CA . ILE A 1 136 ? 12.390 29.604 35.156 1.00 45.10 133 ILE A CA 1
ATOM 1009 C C . ILE A 1 136 ? 11.934 30.398 33.963 1.00 46.13 133 ILE A C 1
ATOM 1010 O O . ILE A 1 136 ? 10.814 30.206 33.503 1.00 47.76 133 ILE A O 1
ATOM 1015 N N . GLU A 1 137 ? 12.805 31.230 33.427 1.00 46.98 134 GLU A N 1
ATOM 1016 C CA . GLU A 1 137 ? 12.419 32.072 32.306 1.00 49.38 134 GLU A CA 1
ATOM 1017 C C . GLU A 1 137 ? 12.043 31.301 31.057 1.00 48.33 134 GLU A C 1
ATOM 1018 O O . GLU A 1 137 ? 11.096 31.678 30.353 1.00 49.82 134 GLU A O 1
ATOM 1024 N N . ARG A 1 138 ? 12.789 30.240 30.753 1.00 46.81 135 ARG A N 1
ATOM 1025 C CA . ARG A 1 138 ? 12.416 29.392 29.619 1.00 45.88 135 ARG A CA 1
ATOM 1026 C C . ARG A 1 138 ? 11.116 28.653 29.915 1.00 44.42 135 ARG A C 1
ATOM 1027 O O . ARG A 1 138 ? 10.330 28.454 28.997 1.00 43.81 135 ARG A O 1
ATOM 1035 N N . LEU A 1 139 ? 10.890 28.288 31.188 1.00 42.13 136 LEU A N 1
ATOM 1036 C CA . LEU A 1 139 ? 9.624 27.657 31.597 1.00 41.88 136 LEU A CA 1
ATOM 1037 C C . LEU A 1 139 ? 8.385 28.540 31.370 1.00 43.66 136 LEU A C 1
ATOM 1038 O O . LEU A 1 139 ? 7.344 28.068 30.870 1.00 42.80 136 LEU A O 1
ATOM 1043 N N . VAL A 1 140 ? 8.541 29.815 31.727 1.00 44.07 137 VAL A N 1
ATOM 1044 C CA . VAL A 1 140 ? 7.562 30.831 31.469 1.00 45.97 137 VAL A CA 1
ATOM 1045 C C . VAL A 1 140 ? 7.316 30.996 29.967 1.00 48.95 137 VAL A C 1
ATOM 1046 O O . VAL A 1 140 ? 6.172 30.984 29.510 1.00 50.52 137 VAL A O 1
ATOM 1050 N N . GLY A 1 141 ? 8.396 31.115 29.207 1.00 49.99 138 GLY A N 1
ATOM 1051 C CA . GLY A 1 141 ? 8.301 31.190 27.775 1.00 51.74 138 GLY A CA 1
ATOM 1052 C C . GLY A 1 141 ? 7.500 30.032 27.245 1.00 52.22 138 GLY A C 1
ATOM 1053 O O . GLY A 1 141 ? 6.588 30.214 26.461 1.00 55.14 138 GLY A O 1
ATOM 1054 N N . CYS A 1 142 ? 7.826 28.839 27.684 1.00 50.98 139 CYS A N 1
ATOM 1055 C CA . CYS A 1 142 ? 7.195 27.676 27.135 1.00 51.65 139 CYS A CA 1
ATOM 1056 C C . CYS A 1 142 ? 5.712 27.548 27.538 1.00 52.60 139 CYS A C 1
ATOM 1057 O O . CYS A 1 142 ? 4.899 27.027 26.783 1.00 54.14 139 CYS A O 1
ATOM 1060 N N . LEU A 1 143 ? 5.376 28.008 28.740 1.00 52.27 140 LEU A N 1
ATOM 1061 C CA . LEU A 1 143 ? 4.003 28.014 29.225 1.00 51.50 140 LEU A CA 1
ATOM 1062 C C . LEU A 1 143 ? 3.191 28.970 28.386 1.00 54.35 140 LEU A C 1
ATOM 1063 O O . LEU A 1 143 ? 2.083 28.620 27.942 1.00 54.93 140 LEU A O 1
ATOM 1068 N N . GLY A 1 144 ? 3.763 30.158 28.152 1.00 55.36 141 GLY A N 1
ATOM 1069 C CA . GLY A 1 144 ? 3.101 31.244 27.447 1.00 58.37 141 GLY A CA 1
ATOM 1070 C C . GLY A 1 144 ? 2.865 30.848 26.011 1.00 61.22 141 GLY A C 1
ATOM 1071 O O . GLY A 1 144 ? 1.829 31.171 25.403 1.00 62.97 141 GLY A O 1
ATOM 1072 N N . GLN A 1 145 ? 3.821 30.098 25.481 1.00 61.08 142 GLN A N 1
ATOM 1073 C CA . GLN A 1 145 ? 3.735 29.562 24.125 1.00 64.46 142 GLN A CA 1
ATOM 1074 C C . GLN A 1 145 ? 2.644 28.470 23.893 1.00 64.61 142 GLN A C 1
ATOM 1075 O O . GLN A 1 145 ? 2.149 28.294 22.779 1.00 66.20 142 GLN A O 1
ATOM 1081 N N . GLY A 1 146 ? 2.229 27.806 24.969 1.00 63.51 143 GLY A N 1
ATOM 1082 C CA . GLY A 1 146 ? 1.242 26.716 24.931 1.00 63.60 143 GLY A CA 1
ATOM 1083 C C . GLY A 1 146 ? -0.163 27.264 25.024 1.00 65.46 143 GLY A C 1
ATOM 1084 O O . GLY A 1 146 ? -1.146 26.648 24.575 1.00 65.33 143 GLY A O 1
ATOM 1085 N N . ARG A 1 147 ? -0.240 28.456 25.594 1.00 65.96 144 ARG A N 1
ATOM 1086 C CA . ARG A 1 147 ? -1.489 29.167 25.626 1.00 69.19 144 ARG A CA 1
ATOM 1087 C C . ARG A 1 147 ? -1.794 29.702 24.224 1.00 70.49 144 ARG A C 1
ATOM 1088 O O . ARG A 1 147 ? -2.937 29.709 23.819 1.00 73.43 144 ARG A O 1
ATOM 1096 N N . ASP A 1 148 ? -0.757 30.012 23.452 1.00 70.04 145 ASP A N 1
ATOM 1097 C CA . ASP A 1 148 ? -0.881 30.413 22.046 1.00 71.57 145 ASP A CA 1
ATOM 1098 C C . ASP A 1 148 ? -1.254 29.304 21.074 1.00 71.77 145 ASP A C 1
ATOM 1099 O O . ASP A 1 148 ? -1.996 29.551 20.131 1.00 74.21 145 ASP A O 1
ATOM 1104 N N . ASP A 1 149 ? -0.751 28.096 21.282 1.00 69.16 146 ASP A N 1
ATOM 1105 C CA . ASP A 1 149 ? -1.090 26.997 20.385 1.00 70.01 146 ASP A CA 1
ATOM 1106 C C . ASP A 1 149 ? -2.159 26.078 20.957 1.00 70.47 146 ASP A C 1
ATOM 1107 O O . ASP A 1 149 ? -2.345 24.958 20.471 1.00 71.21 146 ASP A O 1
ATOM 1112 N N . GLY A 1 150 ? -2.852 26.540 21.999 1.00 70.44 147 GLY A N 1
ATOM 1113 C CA . GLY A 1 150 ? -3.877 25.733 22.681 1.00 70.09 147 GLY A CA 1
ATOM 1114 C C . GLY A 1 150 ? -3.389 24.481 23.403 1.00 67.99 147 GLY A C 1
ATOM 1115 O O . GLY A 1 150 ? -4.200 23.720 23.931 1.00 66.93 147 GLY A O 1
ATOM 1116 N N . SER A 1 151 ? -2.071 24.277 23.451 1.00 66.31 148 SER A N 1
ATOM 1117 C CA . SER A 1 151 ? -1.489 23.078 24.099 1.00 65.87 148 SER A CA 1
ATOM 1118 C C . SER A 1 151 ? -1.651 23.031 25.611 1.00 64.57 148 SER A C 1
ATOM 1119 O O . SER A 1 151 ? -1.651 21.941 26.207 1.00 63.70 148 SER A O 1
ATOM 1122 N N . LEU A 1 152 ? -1.736 24.196 26.245 1.00 64.80 149 LEU A N 1
ATOM 1123 C CA . LEU A 1 152 ? -1.857 24.228 27.696 1.00 64.45 149 LEU A CA 1
ATOM 1124 C C . LEU A 1 152 ? -3.030 25.107 28.129 1.00 66.96 149 LEU A C 1
ATOM 1125 O O . LEU A 1 152 ? -3.234 26.193 27.580 1.00 68.33 149 LEU A O 1
ATOM 1130 N N . ALA A 1 153 ? -3.814 24.605 29.086 1.00 67.97 150 ALA A N 1
ATOM 1131 C CA . ALA A 1 153 ? -4.861 25.398 29.752 1.00 69.96 150 ALA A CA 1
ATOM 1132 C C . ALA A 1 153 ? -4.281 26.707 30.282 1.00 70.12 150 ALA A C 1
ATOM 1133 O O . ALA A 1 153 ? -3.154 26.713 30.807 1.00 67.95 150 ALA A O 1
ATOM 1135 N N . PRO A 1 154 ? -5.044 27.823 30.151 1.00 72.56 151 PRO A N 1
ATOM 1136 C CA . PRO A 1 154 ? -4.594 29.116 30.702 1.00 72.29 151 PRO A CA 1
ATOM 1137 C C . PRO A 1 154 ? -4.156 28.994 32.170 1.00 70.09 151 PRO A C 1
ATOM 1138 O O . PRO A 1 154 ? -4.615 28.107 32.905 1.00 70.24 151 PRO A O 1
ATOM 1142 N N . CYS A 1 155 ? -3.266 29.876 32.578 1.00 68.01 152 CYS A N 1
ATOM 1143 C CA . CYS A 1 155 ? -2.759 29.897 33.936 1.00 65.88 152 CYS A CA 1
ATOM 1144 C C . CYS A 1 155 ? -1.918 31.132 34.043 1.00 64.41 152 CYS A C 1
ATOM 1145 O O . CYS A 1 155 ? -1.650 31.796 33.051 1.00 65.84 152 CYS A O 1
ATOM 1148 N N . ASP A 1 156 ? -1.541 31.464 35.256 1.00 61.57 153 ASP A N 1
ATOM 1149 C CA . ASP A 1 156 ? -0.605 32.504 35.480 1.00 59.63 153 ASP A CA 1
ATOM 1150 C C . ASP A 1 156 ? 0.749 31.781 35.287 1.00 56.31 153 ASP A C 1
ATOM 1151 O O . ASP A 1 156 ? 1.168 30.985 36.117 1.00 54.05 153 ASP A O 1
ATOM 1156 N N . ALA A 1 157 ? 1.384 32.029 34.147 1.00 54.59 154 ALA A N 1
ATOM 1157 C CA . ALA A 1 157 ? 2.586 31.329 33.739 1.00 51.37 154 ALA A CA 1
ATOM 1158 C C . ALA A 1 157 ? 3.813 31.572 34.638 1.00 49.73 154 ALA A C 1
ATOM 1159 O O . ALA A 1 157 ? 4.596 30.651 34.873 1.00 48.00 154 ALA A O 1
ATOM 1161 N N . ARG A 1 158 ? 3.989 32.802 35.122 1.00 50.13 155 ARG A N 1
ATOM 1162 C CA . ARG A 1 158 ? 5.088 33.113 36.045 1.00 49.62 155 ARG A CA 1
ATOM 1163 C C . ARG A 1 158 ? 4.887 32.246 37.253 1.00 47.42 155 ARG A C 1
ATOM 1164 O O . ARG A 1 158 ? 5.818 31.522 37.649 1.00 45.68 155 ARG A O 1
ATOM 1172 N N . HIS A 1 159 ? 3.651 32.264 37.770 1.00 46.74 156 HIS A N 1
ATOM 1173 C CA . HIS A 1 159 ? 3.315 31.552 38.981 1.00 45.90 156 HIS A CA 1
ATOM 1174 C C . HIS A 1 159 ? 3.481 30.019 38.858 1.00 44.18 156 HIS A C 1
ATOM 1175 O O . HIS A 1 159 ? 4.203 29.398 39.621 1.00 41.90 156 HIS A O 1
ATOM 1182 N N . MET A 1 160 ? 2.832 29.449 37.851 1.00 44.72 157 MET A N 1
ATOM 1183 C CA . MET A 1 160 ? 2.981 28.061 37.474 1.00 44.37 157 MET A CA 1
ATOM 1184 C C . MET A 1 160 ? 4.470 27.638 37.266 1.00 42.28 157 MET A C 1
ATOM 1185 O O . MET A 1 160 ? 4.900 26.629 37.792 1.00 41.81 157 MET A O 1
ATOM 1190 N N . ALA A 1 161 ? 5.241 28.392 36.509 1.00 41.87 158 ALA A N 1
ATOM 1191 C CA . ALA A 1 161 ? 6.616 27.975 36.276 1.00 40.39 158 ALA A CA 1
ATOM 1192 C C . ALA A 1 161 ? 7.365 27.834 37.605 1.00 40.29 158 ALA A C 1
ATOM 1193 O O . ALA A 1 161 ? 8.071 26.832 37.840 1.00 39.19 158 ALA A O 1
ATOM 1195 N N . SER A 1 162 ? 7.202 28.827 38.479 1.00 41.23 159 SER A N 1
ATOM 1196 C CA . SER A 1 162 ? 7.954 28.825 39.735 1.00 42.20 159 SER A CA 1
ATOM 1197 C C . SER A 1 162 ? 7.434 27.700 40.638 1.00 41.40 159 SER A C 1
ATOM 1198 O O . SER A 1 162 ? 8.218 27.056 41.338 1.00 40.37 159 SER A O 1
ATOM 1201 N N . ALA A 1 163 ? 6.113 27.500 40.611 1.00 40.57 160 ALA A N 1
ATOM 1202 C CA . ALA A 1 163 ? 5.501 26.484 41.405 1.00 40.23 160 ALA A CA 1
ATOM 1203 C C . ALA A 1 163 ? 6.076 25.170 40.998 1.00 39.34 160 ALA A C 1
ATOM 1204 O O . ALA A 1 163 ? 6.475 24.446 41.860 1.00 38.59 160 ALA A O 1
ATOM 1206 N N . LEU A 1 164 ? 6.137 24.891 39.686 1.00 39.46 161 LEU A N 1
ATOM 1207 C CA . LEU A 1 164 ? 6.635 23.610 39.157 1.00 39.31 161 LEU A CA 1
ATOM 1208 C C . LEU A 1 164 ? 8.118 23.385 39.423 1.00 39.45 161 LEU A C 1
ATOM 1209 O O . LEU A 1 164 ? 8.561 22.269 39.759 1.00 39.41 161 LEU A O 1
ATOM 1214 N N . TYR A 1 165 ? 8.899 24.429 39.227 1.00 39.69 162 TYR A N 1
ATOM 1215 C CA . TYR A 1 165 ? 10.315 24.313 39.468 1.00 40.08 162 TYR A CA 1
ATOM 1216 C C . TYR A 1 165 ? 10.648 23.981 40.956 1.00 39.67 162 TYR A C 1
ATOM 1217 O O . TYR A 1 165 ? 11.505 23.135 41.231 1.00 41.13 162 TYR A O 1
ATOM 1226 N N . GLN A 1 166 ? 9.983 24.654 41.879 1.00 38.93 163 GLN A N 1
ATOM 1227 C CA . GLN A 1 166 ? 10.050 24.394 43.338 1.00 39.05 163 GLN A CA 1
ATOM 1228 C C . GLN A 1 166 ? 9.715 22.975 43.716 1.00 38.40 163 GLN A C 1
ATOM 1229 O O . GLN A 1 166 ? 10.471 22.311 44.442 1.00 37.40 163 GLN A O 1
ATOM 1235 N N . LEU A 1 167 ? 8.580 22.518 43.185 1.00 37.80 164 LEU A N 1
ATOM 1236 C CA . LEU A 1 167 ? 8.151 21.148 43.300 1.00 37.67 164 LEU A CA 1
ATOM 1237 C C . LEU A 1 167 ? 9.222 20.122 42.907 1.00 37.88 164 LEU A C 1
ATOM 1238 O O . LEU A 1 167 ? 9.445 19.168 43.637 1.00 38.15 164 LEU A O 1
ATOM 1243 N N . TRP A 1 168 ? 9.888 20.345 41.770 1.00 37.06 165 TRP A N 1
ATOM 1244 C CA . TRP A 1 168 ? 10.879 19.425 41.257 1.00 36.25 165 TRP A CA 1
ATOM 1245 C C . TRP A 1 168 ? 12.197 19.517 42.030 1.00 36.86 165 TRP A C 1
ATOM 1246 O O . TRP A 1 168 ? 12.775 18.474 42.343 1.00 37.55 165 TRP A O 1
ATOM 1257 N N . LEU A 1 169 ? 12.638 20.737 42.343 1.00 36.91 166 LEU A N 1
ATOM 1258 C CA . LEU A 1 169 ? 13.818 20.959 43.243 1.00 38.09 166 LEU A CA 1
ATOM 1259 C C . LEU A 1 169 ? 13.628 20.182 44.569 1.00 39.22 166 LEU A C 1
ATOM 1260 O O . LEU A 1 169 ? 14.450 19.363 44.955 1.00 39.17 166 LEU A O 1
ATOM 1265 N N . GLY A 1 170 ? 12.480 20.410 45.193 1.00 40.12 167 GLY A N 1
ATOM 1266 C CA . GLY A 1 170 ? 12.094 19.702 46.401 1.00 41.33 167 GLY A CA 1
ATOM 1267 C C . GLY A 1 170 ? 12.070 18.192 46.287 1.00 40.85 167 GLY A C 1
ATOM 1268 O O . GLY A 1 170 ? 12.472 17.535 47.229 1.00 41.48 167 GLY A O 1
ATOM 1269 N N . ALA A 1 171 ? 11.589 17.663 45.146 1.00 39.58 168 ALA A N 1
ATOM 1270 C CA . ALA A 1 171 ? 11.652 16.209 44.850 1.00 39.00 168 ALA A CA 1
ATOM 1271 C C . ALA A 1 171 ? 13.073 15.721 44.622 1.00 40.22 168 ALA A C 1
ATOM 1272 O O . ALA A 1 171 ? 13.412 14.660 45.062 1.00 41.39 168 ALA A O 1
ATOM 1274 N N . SER A 1 172 ? 13.905 16.494 43.944 1.00 41.60 169 SER A N 1
ATOM 1275 C CA . SER A 1 172 ? 15.323 16.158 43.825 1.00 44.09 169 SER A CA 1
ATOM 1276 C C . SER A 1 172 ? 15.962 15.981 45.187 1.00 45.20 169 SER A C 1
ATOM 1277 O O . SER A 1 172 ? 16.540 14.929 45.500 1.00 46.58 169 SER A O 1
ATOM 1280 N N . LEU A 1 173 ? 15.788 17.004 46.012 1.00 45.20 170 LEU A N 1
ATOM 1281 C CA . LEU A 1 173 ? 16.268 16.994 47.383 1.00 45.99 170 LEU A CA 1
ATOM 1282 C C . LEU A 1 173 ? 15.841 15.738 48.125 1.00 46.48 170 LEU A C 1
ATOM 1283 O O . LEU A 1 173 ? 16.698 15.086 48.750 1.00 48.26 170 LEU A O 1
ATOM 1288 N N . LEU A 1 174 ? 14.536 15.422 48.102 1.00 45.14 171 LEU A N 1
ATOM 1289 C CA . LEU A 1 174 ? 14.014 14.276 48.852 1.00 46.73 171 LEU A CA 1
ATOM 1290 C C . LEU A 1 174 ? 14.306 12.927 48.221 1.00 47.80 171 LEU A C 1
ATOM 1291 O O . LEU A 1 174 ? 14.431 11.908 48.925 1.00 49.30 171 LEU A O 1
ATOM 1296 N N . SER A 1 175 ? 14.438 12.914 46.902 1.00 46.33 172 SER A N 1
ATOM 1297 C CA . SER A 1 175 ? 14.868 11.707 46.265 1.00 47.76 172 SER A CA 1
ATOM 1298 C C . SER A 1 175 ? 16.249 11.305 46.723 1.00 48.03 172 SER A C 1
ATOM 1299 O O . SER A 1 175 ? 16.511 10.136 46.906 1.00 47.37 172 SER A O 1
ATOM 1302 N N . LYS A 1 176 ? 17.140 12.286 46.849 1.00 47.64 173 LYS A N 1
ATOM 1303 C CA . LYS A 1 176 ? 18.473 11.951 47.246 1.00 49.40 173 LYS A CA 1
ATOM 1304 C C . LYS A 1 176 ? 18.489 11.464 48.703 1.00 50.89 173 LYS A C 1
ATOM 1305 O O . LYS A 1 176 ? 19.202 10.522 48.997 1.00 52.54 173 LYS A O 1
ATOM 1311 N N . LEU A 1 177 ? 17.669 12.057 49.576 1.00 50.03 174 LEU A N 1
ATOM 1312 C CA . LEU A 1 177 ? 17.675 11.707 51.002 1.00 51.74 174 LEU A CA 1
ATOM 1313 C C . LEU A 1 177 ? 17.338 10.238 51.157 1.00 53.22 174 LEU A C 1
ATOM 1314 O O . LEU A 1 177 ? 18.018 9.502 51.851 1.00 53.84 174 LEU A O 1
ATOM 1319 N N . HIS A 1 178 ? 16.294 9.840 50.444 1.00 52.87 175 HIS A N 1
ATOM 1320 C CA . HIS A 1 178 ? 15.697 8.531 50.551 1.00 54.36 175 HIS A CA 1
ATOM 1321 C C . HIS A 1 178 ? 16.217 7.517 49.575 1.00 54.99 175 HIS A C 1
ATOM 1322 O O . HIS A 1 178 ? 15.803 6.381 49.657 1.00 57.27 175 HIS A O 1
ATOM 1329 N N . ARG A 1 179 ? 17.103 7.917 48.657 1.00 54.25 176 ARG A N 1
ATOM 1330 C CA . ARG A 1 179 ? 17.656 7.032 47.610 1.00 55.78 176 ARG A CA 1
ATOM 1331 C C . ARG A 1 179 ? 16.534 6.301 46.865 1.00 55.97 176 ARG A C 1
ATOM 1332 O O . ARG A 1 179 ? 16.655 5.120 46.492 1.00 57.49 176 ARG A O 1
ATOM 1340 N N . SER A 1 180 ? 15.437 7.019 46.677 1.00 54.43 177 SER A N 1
ATOM 1341 C CA . SER A 1 180 ? 14.224 6.466 46.154 1.00 54.93 177 SER A CA 1
ATOM 1342 C C . SER A 1 180 ? 13.680 7.325 45.007 1.00 53.01 177 SER A C 1
ATOM 1343 O O . SER A 1 180 ? 13.812 8.556 44.991 1.00 50.74 177 SER A O 1
ATOM 1346 N N . PRO A 1 181 ? 13.060 6.656 44.022 1.00 53.42 178 PRO A N 1
ATOM 1347 C CA . PRO A 1 181 ? 12.403 7.342 42.897 1.00 50.83 178 PRO A CA 1
ATOM 1348 C C . PRO A 1 181 ? 11.039 7.941 43.243 1.00 49.45 178 PRO A C 1
ATOM 1349 O O . PRO A 1 181 ? 10.574 8.797 42.507 1.00 48.24 178 PRO A O 1
ATOM 1353 N N . GLY A 1 182 ? 10.407 7.480 44.329 1.00 49.74 179 GLY A N 1
ATOM 1354 C CA . GLY A 1 182 ? 9.095 7.958 44.786 1.00 48.33 179 GLY A CA 1
ATOM 1355 C C . GLY A 1 182 ? 8.822 9.454 44.705 1.00 46.93 179 GLY A C 1
ATOM 1356 O O . GLY A 1 182 ? 7.863 9.868 44.052 1.00 47.75 179 GLY A O 1
ATOM 1357 N N . PRO A 1 183 ? 9.631 10.295 45.369 1.00 45.49 180 PRO A N 1
ATOM 1358 C CA . PRO A 1 183 ? 9.350 11.741 45.250 1.00 43.86 180 PRO A CA 1
ATOM 1359 C C . PRO A 1 183 ? 9.362 12.383 43.844 1.00 42.68 180 PRO A C 1
ATOM 1360 O O . PRO A 1 183 ? 8.676 13.350 43.616 1.00 41.58 180 PRO A O 1
ATOM 1364 N N . LEU A 1 184 ? 10.156 11.871 42.919 1.00 43.44 181 LEU A N 1
ATOM 1365 C CA . LEU A 1 184 ? 10.159 12.377 41.538 1.00 42.00 181 LEU A CA 1
ATOM 1366 C C . LEU A 1 184 ? 8.913 11.902 40.764 1.00 43.55 181 LEU A C 1
ATOM 1367 O O . LEU A 1 184 ? 8.316 12.691 39.988 1.00 43.12 181 LEU A O 1
ATOM 1372 N N . GLU A 1 185 ? 8.484 10.666 41.007 1.00 44.40 182 GLU A N 1
ATOM 1373 C CA . GLU A 1 185 ? 7.155 10.199 40.525 1.00 48.81 182 GLU A CA 1
ATOM 1374 C C . GLU A 1 185 ? 5.967 11.110 41.016 1.00 46.86 182 GLU A C 1
ATOM 1375 O O . GLU A 1 185 ? 5.059 11.451 40.257 1.00 46.51 182 GLU A O 1
ATOM 1381 N N . THR A 1 186 ? 6.006 11.505 42.279 1.00 45.74 183 THR A N 1
ATOM 1382 C CA . THR A 1 186 ? 5.017 12.415 42.813 1.00 44.99 183 THR A CA 1
ATOM 1383 C C . THR A 1 186 ? 5.083 13.765 42.108 1.00 43.59 183 THR A C 1
ATOM 1384 O O . THR A 1 186 ? 4.048 14.335 41.807 1.00 42.85 183 THR A O 1
ATOM 1388 N N . ALA A 1 187 ? 6.297 14.264 41.867 1.00 42.19 184 ALA A N 1
ATOM 1389 C CA . ALA A 1 187 ? 6.459 15.528 41.174 1.00 42.38 184 ALA A CA 1
ATOM 1390 C C . ALA A 1 187 ? 5.817 15.436 39.771 1.00 43.09 184 ALA A C 1
ATOM 1391 O O . ALA A 1 187 ? 5.071 16.321 39.392 1.00 43.81 184 ALA A O 1
ATOM 1393 N N . MET A 1 188 ? 6.104 14.355 39.036 1.00 43.62 185 MET A N 1
ATOM 1394 C CA . MET A 1 188 ? 5.561 14.114 37.721 1.00 44.61 185 MET A CA 1
ATOM 1395 C C . MET A 1 188 ? 4.061 14.003 37.748 1.00 46.38 185 MET A C 1
ATOM 1396 O O . MET A 1 188 ? 3.411 14.672 36.990 1.00 46.93 185 MET A O 1
ATOM 1401 N N . GLN A 1 189 ? 3.521 13.142 38.603 1.00 48.24 186 GLN A N 1
ATOM 1402 C CA . GLN A 1 189 ? 2.071 12.961 38.713 1.00 51.22 186 GLN A CA 1
ATOM 1403 C C . GLN A 1 189 ? 1.343 14.282 38.969 1.00 50.70 186 GLN A C 1
ATOM 1404 O O . GLN A 1 189 ? 0.259 14.518 38.405 1.00 52.48 186 GLN A O 1
ATOM 1410 N N . THR A 1 190 ? 1.946 15.118 39.814 1.00 48.28 187 THR A N 1
ATOM 1411 C CA . THR A 1 190 ? 1.424 16.413 40.185 1.00 47.74 187 THR A CA 1
ATOM 1412 C C . THR A 1 190 ? 1.479 17.377 39.016 1.00 48.15 187 THR A C 1
ATOM 1413 O O . THR A 1 190 ? 0.518 18.104 38.764 1.00 50.56 187 THR A O 1
ATOM 1417 N N . THR A 1 191 ? 2.604 17.378 38.319 1.00 47.28 188 THR A N 1
ATOM 1418 C CA . THR A 1 191 ? 2.811 18.177 37.128 1.00 47.06 188 THR A CA 1
ATOM 1419 C C . THR A 1 191 ? 1.760 17.858 36.048 1.00 48.23 188 THR A C 1
ATOM 1420 O O . THR A 1 191 ? 1.228 18.761 35.446 1.00 47.71 188 THR A O 1
ATOM 1424 N N . ARG A 1 192 ? 1.475 16.580 35.815 1.00 49.43 189 ARG A N 1
ATOM 1425 C CA . ARG A 1 192 ? 0.374 16.207 34.904 1.00 52.57 189 ARG A CA 1
ATOM 1426 C C . ARG A 1 192 ? -0.995 16.787 35.345 1.00 54.28 189 ARG A C 1
ATOM 1427 O O . ARG A 1 192 ? -1.742 17.264 34.513 1.00 55.68 189 ARG A O 1
ATOM 1435 N N . SER A 1 193 ? -1.284 16.796 36.646 1.00 54.71 190 SER A N 1
ATOM 1436 C CA . SER A 1 193 ? -2.570 17.271 37.136 1.00 57.29 190 SER A CA 1
ATOM 1437 C C . SER A 1 193 ? -2.749 18.764 37.018 1.00 57.31 190 SER A C 1
ATOM 1438 O O . SER A 1 193 ? -3.825 19.197 36.648 1.00 58.78 190 SER A O 1
ATOM 1441 N N . LEU A 1 194 ? -1.693 19.523 37.348 1.00 56.35 191 LEU A N 1
ATOM 1442 C CA . LEU A 1 194 ? -1.655 20.991 37.316 1.00 56.17 191 LEU A CA 1
ATOM 1443 C C . LEU A 1 194 ? -1.710 21.528 35.926 1.00 56.84 191 LEU A C 1
ATOM 1444 O O . LEU A 1 194 ? -2.272 22.598 35.685 1.00 58.02 191 LEU A O 1
ATOM 1449 N N . LEU A 1 195 ? -1.073 20.800 35.034 1.00 56.24 192 LEU A N 1
ATOM 1450 C CA . LEU A 1 195 ? -1.197 21.048 33.645 1.00 58.75 192 LEU A CA 1
ATOM 1451 C C . LEU A 1 195 ? -2.414 20.213 33.183 1.00 62.81 192 LEU A C 1
ATOM 1452 O O . LEU A 1 195 ? -3.026 19.499 34.000 1.00 64.19 192 LEU A O 1
ATOM 1457 N N . GLU A 1 196 ? -2.824 20.335 31.924 1.00 65.72 193 GLU A N 1
ATOM 1458 C CA . GLU A 1 196 ? -4.067 19.643 31.445 1.00 69.59 193 GLU A CA 1
ATOM 1459 C C . GLU A 1 196 ? -5.132 19.330 32.511 1.00 70.33 193 GLU A C 1
ATOM 1460 O O . GLU A 1 196 ? -5.704 20.228 33.129 1.00 71.04 193 GLU A O 1
ATOM 1466 N N . ASP B 1 10 ? 22.145 23.104 82.950 1.00 122.26 7 ASP B N 1
ATOM 1467 C CA . ASP B 1 10 ? 22.687 22.767 81.595 1.00 119.40 7 ASP B CA 1
ATOM 1468 C C . ASP B 1 10 ? 22.766 24.010 80.693 1.00 117.01 7 ASP B C 1
ATOM 1469 O O . ASP B 1 10 ? 22.118 24.100 79.638 1.00 112.85 7 ASP B O 1
ATOM 1474 N N . THR B 1 11 ? 23.580 24.964 81.140 1.00 120.01 8 THR B N 1
ATOM 1475 C CA . THR B 1 11 ? 23.909 26.181 80.385 1.00 118.49 8 THR B CA 1
ATOM 1476 C C . THR B 1 11 ? 24.836 25.873 79.191 1.00 116.71 8 THR B C 1
ATOM 1477 O O . THR B 1 11 ? 25.684 26.692 78.821 1.00 118.26 8 THR B O 1
ATOM 1481 N N . ARG B 1 12 ? 24.668 24.682 78.607 1.00 113.49 9 ARG B N 1
ATOM 1482 C CA . ARG B 1 12 ? 25.417 24.255 77.418 1.00 110.82 9 ARG B CA 1
ATOM 1483 C C . ARG B 1 12 ? 24.400 23.767 76.393 1.00 105.25 9 ARG B C 1
ATOM 1484 O O . ARG B 1 12 ? 24.704 23.042 75.434 1.00 102.75 9 ARG B O 1
ATOM 1492 N N . GLN B 1 13 ? 23.165 24.178 76.664 1.00 102.86 10 GLN B N 1
ATOM 1493 C CA . GLN B 1 13 ? 22.194 24.512 75.647 1.00 97.64 10 GLN B CA 1
ATOM 1494 C C . GLN B 1 13 ? 22.872 25.563 74.775 1.00 96.52 10 GLN B C 1
ATOM 1495 O O . GLN B 1 13 ? 22.719 25.576 73.554 1.00 93.11 10 GLN B O 1
ATOM 1501 N N . HIS B 1 14 ? 23.625 26.444 75.432 1.00 99.38 11 HIS B N 1
ATOM 1502 C CA . HIS B 1 14 ? 24.491 27.408 74.766 1.00 99.49 11 HIS B CA 1
ATOM 1503 C C . HIS B 1 14 ? 25.274 26.761 73.614 1.00 97.75 11 HIS B C 1
ATOM 1504 O O . HIS B 1 14 ? 25.445 27.364 72.553 1.00 95.73 11 HIS B O 1
ATOM 1511 N N . LEU B 1 15 ? 25.726 25.528 73.852 1.00 98.41 12 LEU B N 1
ATOM 1512 C CA . LEU B 1 15 ? 26.503 24.710 72.914 1.00 97.30 12 LEU B CA 1
ATOM 1513 C C . LEU B 1 15 ? 25.623 24.122 71.794 1.00 92.96 12 LEU B C 1
ATOM 1514 O O . LEU B 1 15 ? 26.034 24.069 70.630 1.00 91.20 12 LEU B O 1
ATOM 1519 N N . LEU B 1 16 ? 24.430 23.670 72.170 1.00 91.11 13 LEU B N 1
ATOM 1520 C CA . LEU B 1 16 ? 23.469 23.144 71.232 1.00 88.19 13 LEU B CA 1
ATOM 1521 C C . LEU B 1 16 ? 22.787 24.268 70.452 1.00 86.28 13 LEU B C 1
ATOM 1522 O O . LEU B 1 16 ? 22.270 24.035 69.381 1.00 83.28 13 LEU B O 1
ATOM 1527 N N . ASP B 1 17 ? 22.795 25.482 70.996 1.00 88.89 14 ASP B N 1
ATOM 1528 C CA . ASP B 1 17 ? 22.269 26.653 70.291 1.00 87.94 14 ASP B CA 1
ATOM 1529 C C . ASP B 1 17 ? 23.333 27.286 69.393 1.00 88.55 14 ASP B C 1
ATOM 1530 O O . ASP B 1 17 ? 23.012 27.829 68.324 1.00 86.16 14 ASP B O 1
ATOM 1535 N N . THR B 1 18 ? 24.590 27.213 69.842 1.00 91.36 15 THR B N 1
ATOM 1536 C CA . THR B 1 18 ? 25.741 27.587 69.032 1.00 92.27 15 THR B CA 1
ATOM 1537 C C . THR B 1 18 ? 25.959 26.551 67.932 1.00 90.25 15 THR B C 1
ATOM 1538 O O . THR B 1 18 ? 26.367 26.891 66.811 1.00 89.44 15 THR B O 1
ATOM 1542 N N . GLY B 1 19 ? 25.685 25.288 68.256 1.00 89.62 16 GLY B N 1
ATOM 1543 C CA . GLY B 1 19 ? 25.760 24.206 67.270 1.00 87.27 16 GLY B CA 1
ATOM 1544 C C . GLY B 1 19 ? 24.725 24.397 66.184 1.00 83.14 16 GLY B C 1
ATOM 1545 O O . GLY B 1 19 ? 24.983 24.125 65.021 1.00 81.99 16 GLY B O 1
ATOM 1546 N N . TYR B 1 20 ? 23.551 24.879 66.568 1.00 81.73 17 TYR B N 1
ATOM 1547 C CA . TYR B 1 20 ? 22.450 25.102 65.626 1.00 78.41 17 TYR B CA 1
ATOM 1548 C C . TYR B 1 20 ? 22.687 26.383 64.795 1.00 77.87 17 TYR B C 1
ATOM 1549 O O . TYR B 1 20 ? 22.283 26.467 63.649 1.00 75.24 17 TYR B O 1
ATOM 1558 N N . ARG B 1 21 ? 23.395 27.352 65.367 1.00 80.68 18 ARG B N 1
ATOM 1559 C CA . ARG B 1 21 ? 23.744 28.589 64.671 1.00 81.49 18 ARG B CA 1
ATOM 1560 C C . ARG B 1 21 ? 24.901 28.410 63.679 1.00 82.39 18 ARG B C 1
ATOM 1561 O O . ARG B 1 21 ? 24.981 29.137 62.677 1.00 81.99 18 ARG B O 1
ATOM 1569 N N . ILE B 1 22 ? 25.813 27.478 63.973 1.00 83.83 19 ILE B N 1
ATOM 1570 C CA . ILE B 1 22 ? 26.856 27.085 63.011 1.00 84.39 19 ILE B CA 1
ATOM 1571 C C . ILE B 1 22 ? 26.298 26.199 61.879 1.00 81.36 19 ILE B C 1
ATOM 1572 O O . ILE B 1 22 ? 26.601 26.431 60.709 1.00 80.68 19 ILE B O 1
ATOM 1577 N N . MET B 1 23 ? 25.510 25.187 62.253 1.00 80.19 20 MET B N 1
ATOM 1578 C CA . MET B 1 23 ? 24.724 24.354 61.326 1.00 78.17 20 MET B CA 1
ATOM 1579 C C . MET B 1 23 ? 23.855 25.141 60.324 1.00 75.41 20 MET B C 1
ATOM 1580 O O . MET B 1 23 ? 23.940 24.913 59.129 1.00 74.83 20 MET B O 1
ATOM 1585 N N . ALA B 1 24 ? 23.029 26.059 60.805 1.00 74.84 21 ALA B N 1
ATOM 1586 C CA . ALA B 1 24 ? 22.190 26.866 59.922 1.00 73.33 21 ALA B CA 1
ATOM 1587 C C . ALA B 1 24 ? 22.951 27.621 58.844 1.00 73.91 21 ALA B C 1
ATOM 1588 O O . ALA B 1 24 ? 22.424 27.813 57.746 1.00 72.66 21 ALA B O 1
ATOM 1590 N N . VAL B 1 25 ? 24.169 28.052 59.157 1.00 76.29 22 VAL B N 1
ATOM 1591 C CA . VAL B 1 25 ? 24.988 28.842 58.225 1.00 77.33 22 VAL B CA 1
ATOM 1592 C C . VAL B 1 25 ? 25.993 27.990 57.411 1.00 77.78 22 VAL B C 1
ATOM 1593 O O . VAL B 1 25 ? 26.027 28.070 56.191 1.00 77.20 22 VAL B O 1
ATOM 1597 N N . LYS B 1 26 ? 26.784 27.162 58.088 1.00 79.29 23 LYS B N 1
ATOM 1598 C CA . LYS B 1 26 ? 27.893 26.433 57.455 1.00 80.43 23 LYS B CA 1
ATOM 1599 C C . LYS B 1 26 ? 27.627 24.951 57.091 1.00 78.64 23 LYS B C 1
ATOM 1600 O O . LYS B 1 26 ? 28.440 24.322 56.399 1.00 79.35 23 LYS B O 1
ATOM 1606 N N . GLY B 1 27 ? 26.511 24.392 57.547 1.00 76.07 24 GLY B N 1
ATOM 1607 C CA . GLY B 1 27 ? 26.311 22.947 57.458 1.00 75.45 24 GLY B CA 1
ATOM 1608 C C . GLY B 1 27 ? 26.955 22.239 58.645 1.00 77.84 24 GLY B C 1
ATOM 1609 O O . GLY B 1 27 ? 27.199 22.854 59.687 1.00 79.54 24 GLY B O 1
ATOM 1610 N N . PHE B 1 28 ? 27.232 20.945 58.499 1.00 78.37 25 PHE B N 1
ATOM 1611 C CA . PHE B 1 28 ? 27.816 20.177 59.599 1.00 81.01 25 PHE B CA 1
ATOM 1612 C C . PHE B 1 28 ? 29.197 19.563 59.305 1.00 83.28 25 PHE B C 1
ATOM 1613 O O . PHE B 1 28 ? 30.126 19.759 60.068 1.00 85.81 25 PHE B O 1
ATOM 1621 N N . SER B 1 29 ? 29.331 18.839 58.199 1.00 82.96 26 SER B N 1
ATOM 1622 C CA . SER B 1 29 ? 30.583 18.109 57.904 1.00 85.47 26 SER B CA 1
ATOM 1623 C C . SER B 1 29 ? 31.735 19.018 57.470 1.00 87.44 26 SER B C 1
ATOM 1624 O O . SER B 1 29 ? 32.903 18.691 57.661 1.00 90.48 26 SER B O 1
ATOM 1627 N N . GLY B 1 30 ? 31.401 20.165 56.898 1.00 86.08 27 GLY B N 1
ATOM 1628 C CA . GLY B 1 30 ? 32.411 21.119 56.488 1.00 88.08 27 GLY B CA 1
ATOM 1629 C C . GLY B 1 30 ? 33.143 21.702 57.673 1.00 91.20 27 GLY B C 1
ATOM 1630 O O . GLY B 1 30 ? 34.348 21.940 57.589 1.00 94.43 27 GLY B O 1
ATOM 1631 N N . VAL B 1 31 ? 32.434 21.913 58.785 1.00 90.64 28 VAL B N 1
ATOM 1632 C CA . VAL B 1 31 ? 33.013 22.648 59.925 1.00 93.56 28 VAL B CA 1
ATOM 1633 C C . VAL B 1 31 ? 33.617 21.808 61.033 1.00 96.29 28 VAL B C 1
ATOM 1634 O O . VAL B 1 31 ? 32.928 21.026 61.703 1.00 94.91 28 VAL B O 1
ATOM 1638 N N . GLY B 1 32 ? 34.921 22.009 61.210 1.00 99.99 29 GLY B N 1
ATOM 1639 C CA . GLY B 1 32 ? 35.735 21.226 62.120 1.00 103.78 29 GLY B CA 1
ATOM 1640 C C . GLY B 1 32 ? 35.225 21.125 63.546 1.00 104.80 29 GLY B C 1
ATOM 1641 O O . GLY B 1 32 ? 34.576 22.047 64.073 1.00 103.41 29 GLY B O 1
ATOM 1642 N N . LEU B 1 33 ? 35.535 19.984 64.161 1.00 107.15 30 LEU B N 1
ATOM 1643 C CA . LEU B 1 33 ? 35.263 19.740 65.573 1.00 109.31 30 LEU B CA 1
ATOM 1644 C C . LEU B 1 33 ? 35.797 20.900 66.432 1.00 112.18 30 LEU B C 1
ATOM 1645 O O . LEU B 1 33 ? 35.098 21.389 67.327 1.00 111.86 30 LEU B O 1
ATOM 1650 N N . ASN B 1 34 ? 37.023 21.342 66.137 1.00 115.11 31 ASN B N 1
ATOM 1651 C CA . ASN B 1 34 ? 37.632 22.472 66.833 1.00 118.18 31 ASN B CA 1
ATOM 1652 C C . ASN B 1 34 ? 36.848 23.784 66.694 1.00 115.68 31 ASN B C 1
ATOM 1653 O O . ASN B 1 34 ? 36.449 24.376 67.701 1.00 116.84 31 ASN B O 1
ATOM 1658 N N . GLU B 1 35 ? 36.605 24.215 65.458 1.00 112.51 32 GLU B N 1
ATOM 1659 C CA . GLU B 1 35 ? 35.884 25.469 65.175 1.00 110.24 32 GLU B CA 1
ATOM 1660 C C . GLU B 1 35 ? 34.581 25.711 65.960 1.00 107.60 32 GLU B C 1
ATOM 1661 O O . GLU B 1 35 ? 34.261 26.861 66.261 1.00 108.18 32 GLU B O 1
ATOM 1667 N N . ILE B 1 36 ? 33.828 24.657 66.278 1.00 105.02 33 ILE B N 1
ATOM 1668 C CA . ILE B 1 36 ? 32.610 24.813 67.104 1.00 102.66 33 ILE B CA 1
ATOM 1669 C C . ILE B 1 36 ? 32.913 25.416 68.489 1.00 105.85 33 ILE B C 1
ATOM 1670 O O . ILE B 1 36 ? 32.101 26.182 69.028 1.00 104.48 33 ILE B O 1
ATOM 1675 N N . LEU B 1 37 ? 34.087 25.075 69.037 1.00 109.65 34 LEU B N 1
ATOM 1676 C CA . LEU B 1 37 ? 34.541 25.572 70.349 1.00 113.67 34 LEU B CA 1
ATOM 1677 C C . LEU B 1 37 ? 35.086 27.005 70.328 1.00 115.98 34 LEU B C 1
ATOM 1678 O O . LEU B 1 37 ? 35.009 27.761 71.323 1.00 117.82 34 LEU B O 1
ATOM 1683 N N . GLN B 1 38 ? 35.719 27.358 69.182 1.00 116.12 35 GLN B N 1
ATOM 1684 C CA . GLN B 1 38 ? 36.174 28.733 68.916 1.00 118.67 35 GLN B CA 1
ATOM 1685 C C . GLN B 1 38 ? 35.030 29.740 69.001 1.00 116.49 35 GLN B C 1
ATOM 1686 O O . GLN B 1 38 ? 35.140 30.744 69.710 1.00 119.77 35 GLN B O 1
ATOM 1692 N N . SER B 1 39 ? 33.937 29.451 68.292 1.00 111.26 36 SER B N 1
ATOM 1693 C CA . SER B 1 39 ? 32.785 30.347 68.172 1.00 108.76 36 SER B CA 1
ATOM 1694 C C . SER B 1 39 ? 31.746 30.192 69.302 1.00 108.27 36 SER B C 1
ATOM 1695 O O . SER B 1 39 ? 30.559 30.498 69.117 1.00 105.20 36 SER B O 1
ATOM 1698 N N . ALA B 1 40 ? 32.179 29.728 70.470 1.00 111.31 37 ALA B N 1
ATOM 1699 C CA . ALA B 1 40 ? 31.237 29.513 71.566 1.00 111.19 37 ALA B CA 1
ATOM 1700 C C . ALA B 1 40 ? 31.752 29.999 72.912 1.00 116.12 37 ALA B C 1
ATOM 1701 O O . ALA B 1 40 ? 30.961 30.333 73.796 1.00 116.47 37 ALA B O 1
ATOM 1703 N N . GLY B 1 41 ? 33.077 30.037 73.053 1.00 120.39 38 GLY B N 1
ATOM 1704 C CA . GLY B 1 41 ? 33.746 30.484 74.286 1.00 125.94 38 GLY B CA 1
ATOM 1705 C C . GLY B 1 41 ? 33.875 29.385 75.332 1.00 127.93 38 GLY B C 1
ATOM 1706 O O . GLY B 1 41 ? 34.143 29.658 76.507 1.00 131.81 38 GLY B O 1
ATOM 1707 N N . VAL B 1 42 ? 33.677 28.143 74.886 1.00 125.26 39 VAL B N 1
ATOM 1708 C CA . VAL B 1 42 ? 33.682 26.959 75.741 1.00 126.42 39 VAL B CA 1
ATOM 1709 C C . VAL B 1 42 ? 34.901 26.088 75.385 1.00 128.78 39 VAL B C 1
ATOM 1710 O O . VAL B 1 42 ? 34.941 25.484 74.295 1.00 125.38 39 VAL B O 1
ATOM 1714 N N . PRO B 1 43 ? 35.920 26.060 76.280 1.00 134.53 40 PRO B N 1
ATOM 1715 C CA . PRO B 1 43 ? 37.067 25.145 76.166 1.00 137.73 40 PRO B CA 1
ATOM 1716 C C . PRO B 1 43 ? 36.679 23.663 75.976 1.00 135.78 40 PRO B C 1
ATOM 1717 O O . PRO B 1 43 ? 35.569 23.230 76.390 1.00 133.29 40 PRO B O 1
ATOM 1721 N N . LYS B 1 44 ? 37.614 22.912 75.363 1.00 137.20 41 LYS B N 1
ATOM 1722 C CA . LYS B 1 44 ? 37.390 21.538 74.877 1.00 134.93 41 LYS B CA 1
ATOM 1723 C C . LYS B 1 44 ? 37.002 20.552 75.984 1.00 136.72 41 LYS B C 1
ATOM 1724 O O . LYS B 1 44 ? 36.262 19.589 75.732 1.00 133.31 41 LYS B O 1
ATOM 1730 N N . GLY B 1 45 ? 37.508 20.798 77.197 1.00 141.53 42 GLY B N 1
ATOM 1731 C CA . GLY B 1 45 ? 37.182 19.985 78.373 1.00 144.26 42 GLY B CA 1
ATOM 1732 C C . GLY B 1 45 ? 35.700 19.937 78.710 1.00 140.80 42 GLY B C 1
ATOM 1733 O O . GLY B 1 45 ? 35.147 18.853 78.968 1.00 140.28 42 GLY B O 1
ATOM 1734 N N . SER B 1 46 ? 35.061 21.113 78.703 1.00 138.72 43 SER B N 1
ATOM 1735 C CA . SER B 1 46 ? 33.604 21.235 78.900 1.00 134.80 43 SER B CA 1
ATOM 1736 C C . SER B 1 46 ? 32.821 20.491 77.829 1.00 129.30 43 SER B C 1
ATOM 1737 O O . SER B 1 46 ? 31.697 20.024 78.060 1.00 127.29 43 SER B O 1
ATOM 1740 N N . PHE B 1 47 ? 33.424 20.404 76.648 1.00 127.40 44 PHE B N 1
ATOM 1741 C CA . PHE B 1 47 ? 32.808 19.775 75.486 1.00 121.68 44 PHE B CA 1
ATOM 1742 C C . PHE B 1 47 ? 32.792 18.243 75.624 1.00 122.23 44 PHE B C 1
ATOM 1743 O O . PHE B 1 47 ? 31.727 17.618 75.550 1.00 119.01 44 PHE B O 1
ATOM 1751 N N . TYR B 1 48 ? 33.973 17.663 75.870 1.00 126.65 45 TYR B N 1
ATOM 1752 C CA . TYR B 1 48 ? 34.140 16.211 76.034 1.00 128.15 45 TYR B CA 1
ATOM 1753 C C . TYR B 1 48 ? 33.496 15.689 77.328 1.00 129.78 45 TYR B C 1
ATOM 1754 O O . TYR B 1 48 ? 33.162 14.499 77.440 1.00 129.96 45 TYR B O 1
ATOM 1763 N N . HIS B 1 49 ? 33.316 16.584 78.296 1.00 130.80 46 HIS B N 1
ATOM 1764 C CA . HIS B 1 49 ? 32.446 16.306 79.429 1.00 131.72 46 HIS B CA 1
ATOM 1765 C C . HIS B 1 49 ? 31.115 15.809 78.903 1.00 126.54 46 HIS B C 1
ATOM 1766 O O . HIS B 1 49 ? 30.649 14.718 79.233 1.00 126.93 46 HIS B O 1
ATOM 1773 N N . TYR B 1 50 ? 30.542 16.640 78.041 1.00 121.92 47 TYR B N 1
ATOM 1774 C CA . TYR B 1 50 ? 29.157 16.580 77.652 1.00 117.09 47 TYR B CA 1
ATOM 1775 C C . TYR B 1 50 ? 28.866 15.753 76.387 1.00 112.88 47 TYR B C 1
ATOM 1776 O O . TYR B 1 50 ? 27.696 15.445 76.095 1.00 109.05 47 TYR B O 1
ATOM 1785 N N . PHE B 1 51 ? 29.916 15.411 75.637 1.00 112.89 48 PHE B N 1
ATOM 1786 C CA . PHE B 1 51 ? 29.752 14.689 74.371 1.00 109.27 48 PHE B CA 1
ATOM 1787 C C . PHE B 1 51 ? 30.916 13.757 74.095 1.00 112.09 48 PHE B C 1
ATOM 1788 O O . PHE B 1 51 ? 32.068 14.121 74.312 1.00 115.60 48 PHE B O 1
ATOM 1796 N N . LYS B 1 52 ? 30.605 12.563 73.590 1.00 111.10 49 LYS B N 1
ATOM 1797 C CA . LYS B 1 52 ? 31.621 11.533 73.345 1.00 113.93 49 LYS B CA 1
ATOM 1798 C C . LYS B 1 52 ? 32.333 11.702 71.998 1.00 111.60 49 LYS B C 1
ATOM 1799 O O . LYS B 1 52 ? 33.427 11.172 71.828 1.00 114.58 49 LYS B O 1
ATOM 1805 N N . SER B 1 53 ? 31.702 12.410 71.049 1.00 106.11 50 SER B N 1
ATOM 1806 C CA . SER B 1 53 ? 32.312 12.739 69.731 1.00 103.71 50 SER B CA 1
ATOM 1807 C C . SER B 1 53 ? 31.509 13.765 68.902 1.00 98.40 50 SER B C 1
ATOM 1808 O O . SER B 1 53 ? 30.374 14.109 69.255 1.00 95.75 50 SER B O 1
ATOM 1811 N N . LYS B 1 54 ? 32.103 14.244 67.804 1.00 96.66 51 LYS B N 1
ATOM 1812 C CA . LYS B 1 54 ? 31.470 15.253 66.930 1.00 92.25 51 LYS B CA 1
ATOM 1813 C C . LYS B 1 54 ? 30.282 14.674 66.164 1.00 88.20 51 LYS B C 1
ATOM 1814 O O . LYS B 1 54 ? 29.392 15.399 65.725 1.00 84.88 51 LYS B O 1
ATOM 1820 N N . GLU B 1 55 ? 30.308 13.360 65.978 1.00 88.89 52 GLU B N 1
ATOM 1821 C CA . GLU B 1 55 ? 29.235 12.643 65.343 1.00 85.64 52 GLU B CA 1
ATOM 1822 C C . GLU B 1 55 ? 28.092 12.496 66.331 1.00 84.28 52 GLU B C 1
ATOM 1823 O O . GLU B 1 55 ? 26.933 12.540 65.940 1.00 81.30 52 GLU B O 1
ATOM 1829 N N . GLN B 1 56 ? 28.409 12.343 67.614 1.00 86.67 53 GLN B N 1
ATOM 1830 C CA . GLN B 1 56 ? 27.356 12.248 68.644 1.00 85.66 53 GLN B CA 1
ATOM 1831 C C . GLN B 1 56 ? 26.766 13.613 68.977 1.00 82.33 53 GLN B C 1
ATOM 1832 O O . GLN B 1 56 ? 25.608 13.704 69.359 1.00 80.65 53 GLN B O 1
ATOM 1838 N N . PHE B 1 57 ? 27.573 14.663 68.850 1.00 81.51 54 PHE B N 1
ATOM 1839 C CA . PHE B 1 57 ? 27.093 16.025 69.008 1.00 78.66 54 PHE B CA 1
ATOM 1840 C C . PHE B 1 57 ? 26.063 16.334 67.901 1.00 74.34 54 PHE B C 1
ATOM 1841 O O . PHE B 1 57 ? 25.006 16.905 68.167 1.00 72.29 54 PHE B O 1
ATOM 1849 N N . GLY B 1 58 ? 26.351 15.903 66.679 1.00 72.90 55 GLY B N 1
ATOM 1850 C CA . GLY B 1 58 ? 25.409 16.032 65.582 1.00 70.20 55 GLY B CA 1
ATOM 1851 C C . GLY B 1 58 ? 24.072 15.339 65.776 1.00 69.34 55 GLY B C 1
ATOM 1852 O O . GLY B 1 58 ? 23.023 15.899 65.442 1.00 66.31 55 GLY B O 1
ATOM 1853 N N . GLN B 1 59 ? 24.108 14.123 66.315 1.00 72.31 56 GLN B N 1
ATOM 1854 C CA . GLN B 1 59 ? 22.890 13.323 66.565 1.00 72.47 56 GLN B CA 1
ATOM 1855 C C . GLN B 1 59 ? 21.910 13.979 67.518 1.00 71.68 56 GLN B C 1
ATOM 1856 O O . GLN B 1 59 ? 20.739 14.154 67.165 1.00 69.05 56 GLN B O 1
ATOM 1862 N N . ALA B 1 60 ? 22.390 14.329 68.711 1.00 73.80 57 ALA B N 1
ATOM 1863 C CA . ALA B 1 60 ? 21.586 15.046 69.691 1.00 74.27 57 ALA B CA 1
ATOM 1864 C C . ALA B 1 60 ? 20.867 16.219 69.026 1.00 71.53 57 ALA B C 1
ATOM 1865 O O . ALA B 1 60 ? 19.633 16.285 69.007 1.00 69.71 57 ALA B O 1
ATOM 1867 N N . LEU B 1 61 ? 21.667 17.117 68.462 1.00 71.48 58 LEU B N 1
ATOM 1868 C CA . LEU B 1 61 ? 21.199 18.267 67.728 1.00 69.72 58 LEU B CA 1
ATOM 1869 C C . LEU B 1 61 ? 20.098 17.916 66.715 1.00 66.80 58 LEU B C 1
ATOM 1870 O O . LEU B 1 61 ? 19.050 18.547 66.705 1.00 65.06 58 LEU B O 1
ATOM 1875 N N . LEU B 1 62 ? 20.342 16.915 65.874 1.00 66.38 59 LEU B N 1
ATOM 1876 C CA . LEU B 1 62 ? 19.324 16.392 64.982 1.00 64.35 59 LEU B CA 1
ATOM 1877 C C . LEU B 1 62 ? 18.065 15.874 65.673 1.00 65.32 59 LEU B C 1
ATOM 1878 O O . LEU B 1 62 ? 16.931 16.187 65.250 1.00 63.07 59 LEU B O 1
ATOM 1883 N N . GLU B 1 63 ? 18.275 15.077 66.724 1.00 68.82 60 GLU B N 1
ATOM 1884 C CA . GLU B 1 63 ? 17.181 14.444 67.446 1.00 70.43 60 GLU B CA 1
ATOM 1885 C C . GLU B 1 63 ? 16.315 15.496 68.132 1.00 69.80 60 GLU B C 1
ATOM 1886 O O . GLU B 1 63 ? 15.086 15.516 67.948 1.00 68.31 60 GLU B O 1
ATOM 1892 N N . ASP B 1 64 ? 16.972 16.389 68.876 1.00 70.74 61 ASP B N 1
ATOM 1893 C CA . ASP B 1 64 ? 16.303 17.500 69.553 1.00 70.90 61 ASP B CA 1
ATOM 1894 C C . ASP B 1 64 ? 15.676 18.544 68.619 1.00 67.72 61 ASP B C 1
ATOM 1895 O O . ASP B 1 64 ? 14.913 19.402 69.064 1.00 68.17 61 ASP B O 1
ATOM 1900 N N . TYR B 1 65 ? 16.002 18.499 67.333 1.00 64.78 62 TYR B N 1
ATOM 1901 C CA . TYR B 1 65 ? 15.434 19.429 66.408 1.00 61.18 62 TYR B CA 1
ATOM 1902 C C . TYR B 1 65 ? 14.105 18.842 65.914 1.00 59.35 62 TYR B C 1
ATOM 1903 O O . TYR B 1 65 ? 13.116 19.541 65.752 1.00 58.10 62 TYR B O 1
ATOM 1912 N N . PHE B 1 66 ? 14.075 17.540 65.724 1.00 59.10 63 PHE B N 1
ATOM 1913 C CA . PHE B 1 66 ? 12.846 16.905 65.339 1.00 57.78 63 PHE B CA 1
ATOM 1914 C C . PHE B 1 66 ? 11.835 16.719 66.469 1.00 58.81 63 PHE B C 1
ATOM 1915 O O . PHE B 1 66 ? 10.610 16.794 66.223 1.00 58.23 63 PHE B O 1
ATOM 1923 N N . ARG B 1 67 ? 12.334 16.514 67.694 1.00 60.22 64 ARG B N 1
ATOM 1924 C CA . ARG B 1 67 ? 11.512 16.615 68.890 1.00 60.75 64 ARG B CA 1
ATOM 1925 C C . ARG B 1 67 ? 10.701 17.912 68.897 1.00 59.27 64 ARG B C 1
ATOM 1926 O O . ARG B 1 67 ? 9.502 17.875 68.720 1.00 59.04 64 ARG B O 1
ATOM 1934 N N . VAL B 1 68 ? 11.359 19.049 69.103 1.00 58.57 65 VAL B N 1
ATOM 1935 C CA . VAL B 1 68 ? 10.711 20.366 69.103 1.00 56.96 65 VAL B CA 1
ATOM 1936 C C . VAL B 1 68 ? 9.775 20.593 67.865 1.00 55.03 65 VAL B C 1
ATOM 1937 O O . VAL B 1 68 ? 8.632 21.052 68.017 1.00 54.42 65 VAL B O 1
ATOM 1941 N N . TYR B 1 69 ? 10.269 20.251 66.665 1.00 53.03 66 TYR B N 1
ATOM 1942 C CA . TYR B 1 69 ? 9.521 20.395 65.410 1.00 49.83 66 TYR B CA 1
ATOM 1943 C C . TYR B 1 69 ? 8.268 19.498 65.366 1.00 49.59 66 TYR B C 1
ATOM 1944 O O . TYR B 1 69 ? 7.203 20.004 65.105 1.00 48.67 66 TYR B O 1
ATOM 1953 N N . LEU B 1 70 ? 8.387 18.186 65.646 1.00 51.00 67 LEU B N 1
ATOM 1954 C CA . LEU B 1 70 ? 7.221 17.276 65.586 1.00 50.99 67 LEU B CA 1
ATOM 1955 C C . LEU B 1 70 ? 6.232 17.483 66.724 1.00 52.73 67 LEU B C 1
ATOM 1956 O O . LEU B 1 70 ? 5.019 17.528 66.498 1.00 52.84 67 LEU B O 1
ATOM 1961 N N . ALA B 1 71 ? 6.742 17.662 67.934 1.00 54.86 68 ALA B N 1
ATOM 1962 C CA . ALA B 1 71 ? 5.939 18.212 69.052 1.00 57.08 68 ALA B CA 1
ATOM 1963 C C . ALA B 1 71 ? 5.274 19.561 68.773 1.00 57.00 68 ALA B C 1
ATOM 1964 O O . ALA B 1 71 ? 4.339 19.901 69.460 1.00 59.25 68 ALA B O 1
ATOM 1966 N N . ASP B 1 72 ? 5.734 20.347 67.801 1.00 56.06 69 ASP B N 1
ATOM 1967 C CA . ASP B 1 72 ? 4.979 21.537 67.472 1.00 55.85 69 ASP B CA 1
ATOM 1968 C C . ASP B 1 72 ? 3.830 21.195 66.543 1.00 55.01 69 ASP B C 1
ATOM 1969 O O . ASP B 1 72 ? 2.795 21.819 66.638 1.00 56.44 69 ASP B O 1
ATOM 1974 N N . MET B 1 73 ? 4.009 20.237 65.634 1.00 53.85 70 MET B N 1
ATOM 1975 C CA . MET B 1 73 ? 2.953 19.873 64.695 1.00 53.12 70 MET B CA 1
ATOM 1976 C C . MET B 1 73 ? 1.830 19.145 65.379 1.00 54.01 70 MET B C 1
ATOM 1977 O O . MET B 1 73 ? 0.701 19.268 64.961 1.00 54.80 70 MET B O 1
ATOM 1982 N N . ASP B 1 74 ? 2.148 18.350 66.391 1.00 55.97 71 ASP B N 1
ATOM 1983 C CA . ASP B 1 74 ? 1.130 17.612 67.147 1.00 58.85 71 ASP B CA 1
ATOM 1984 C C . ASP B 1 74 ? 0.207 18.632 67.797 1.00 59.65 71 ASP B C 1
ATOM 1985 O O . ASP B 1 74 ? -1.017 18.462 67.790 1.00 61.47 71 ASP B O 1
ATOM 1990 N N . GLN B 1 75 ? 0.793 19.674 68.366 1.00 59.41 72 GLN B N 1
ATOM 1991 C CA . GLN B 1 75 ? 0.019 20.729 68.990 1.00 61.07 72 GLN B CA 1
ATOM 1992 C C . GLN B 1 75 ? -0.999 21.245 68.003 1.00 60.36 72 GLN B C 1
ATOM 1993 O O . GLN B 1 75 ? -2.187 21.161 68.256 1.00 62.33 72 GLN B O 1
ATOM 1999 N N . ARG B 1 76 ? -0.548 21.723 66.853 1.00 58.03 73 ARG B N 1
ATOM 2000 C CA . ARG B 1 76 ? -1.475 22.408 65.963 1.00 58.13 73 ARG B CA 1
ATOM 2001 C C . ARG B 1 76 ? -2.455 21.473 65.202 1.00 58.08 73 ARG B C 1
ATOM 2002 O O . ARG B 1 76 ? -3.612 21.851 64.953 1.00 57.65 73 ARG B O 1
ATOM 2010 N N . PHE B 1 77 ? -1.991 20.278 64.831 1.00 57.09 74 PHE B N 1
ATOM 2011 C CA . PHE B 1 77 ? -2.879 19.361 64.186 1.00 57.18 74 PHE B CA 1
ATOM 2012 C C . PHE B 1 77 ? -3.806 18.701 65.211 1.00 58.36 74 PHE B C 1
ATOM 2013 O O . PHE B 1 77 ? -4.752 18.054 64.824 1.00 59.56 74 PHE B O 1
ATOM 2021 N N . SER B 1 78 ? -3.525 18.848 66.506 1.00 58.31 75 SER B N 1
ATOM 2022 C CA . SER B 1 78 ? -4.461 18.363 67.520 1.00 59.74 75 SER B CA 1
ATOM 2023 C C . SER B 1 78 ? -5.320 19.474 68.105 1.00 60.00 75 SER B C 1
ATOM 2024 O O . SER B 1 78 ? -6.180 19.192 68.894 1.00 62.00 75 SER B O 1
ATOM 2027 N N . ALA B 1 79 ? -5.103 20.728 67.710 1.00 58.94 76 ALA B N 1
ATOM 2028 C CA . ALA B 1 79 ? -5.755 21.873 68.375 1.00 60.50 76 ALA B CA 1
ATOM 2029 C C . ALA B 1 79 ? -7.284 21.813 68.314 1.00 62.38 76 ALA B C 1
ATOM 2030 O O . ALA B 1 79 ? -7.862 21.655 67.249 1.00 61.87 76 ALA B O 1
ATOM 2032 N N . PRO B 1 80 ? -7.935 21.860 69.487 1.00 65.14 77 PRO B N 1
ATOM 2033 C CA . PRO B 1 80 ? -9.400 21.895 69.569 1.00 67.23 77 PRO B CA 1
ATOM 2034 C C . PRO B 1 80 ? -9.999 23.173 68.985 1.00 67.63 77 PRO B C 1
ATOM 2035 O O . PRO B 1 80 ? -9.394 24.252 69.109 1.00 67.38 77 PRO B O 1
ATOM 2039 N N . GLY B 1 81 ? -11.187 23.046 68.380 1.00 68.36 78 GLY B N 1
ATOM 2040 C CA . GLY B 1 81 ? -11.937 24.199 67.878 1.00 68.87 78 GLY B CA 1
ATOM 2041 C C . GLY B 1 81 ? -11.409 24.715 66.560 1.00 66.87 78 GLY B C 1
ATOM 2042 O O . GLY B 1 81 ? -11.695 25.831 66.156 1.00 67.73 78 GLY B O 1
ATOM 2043 N N . LEU B 1 82 ? -10.619 23.881 65.902 1.00 64.77 79 LEU B N 1
ATOM 2044 C CA . LEU B 1 82 ? -10.132 24.125 64.569 1.00 62.72 79 LEU B CA 1
ATOM 2045 C C . LEU B 1 82 ? -10.456 22.918 63.669 1.00 61.91 79 LEU B C 1
ATOM 2046 O O . LEU B 1 82 ? -10.281 21.754 64.062 1.00 61.29 79 LEU B O 1
ATOM 2051 N N . ASN B 1 83 ? -10.898 23.205 62.447 1.00 61.45 80 ASN B N 1
ATOM 2052 C CA . ASN B 1 83 ? -11.097 22.161 61.455 1.00 60.52 80 ASN B CA 1
ATOM 2053 C C . ASN B 1 83 ? -9.769 21.812 60.775 1.00 57.87 80 ASN B C 1
ATOM 2054 O O . ASN B 1 83 ? -8.745 22.424 61.039 1.00 56.26 80 ASN B O 1
ATOM 2059 N N . ALA B 1 84 ? -9.789 20.822 59.897 1.00 57.59 81 ALA B N 1
ATOM 2060 C CA . ALA B 1 84 ? -8.598 20.348 59.240 1.00 55.06 81 ALA B CA 1
ATOM 2061 C C . ALA B 1 84 ? -7.895 21.420 58.446 1.00 54.20 81 ALA B C 1
ATOM 2062 O O . ALA B 1 84 ? -6.686 21.558 58.568 1.00 52.99 81 ALA B O 1
ATOM 2064 N N . ARG B 1 85 ? -8.639 22.192 57.662 1.00 55.31 82 ARG B N 1
ATOM 2065 C CA . ARG B 1 85 ? -8.061 23.265 56.882 1.00 54.77 82 ARG B CA 1
ATOM 2066 C C . ARG B 1 85 ? -7.271 24.192 57.783 1.00 53.12 82 ARG B C 1
ATOM 2067 O O . ARG B 1 85 ? -6.087 24.378 57.564 1.00 51.78 82 ARG B O 1
ATOM 2075 N N . GLU B 1 86 ? -7.925 24.754 58.797 1.00 53.60 83 GLU B N 1
ATOM 2076 C CA . GLU B 1 86 ? -7.299 25.709 59.706 1.00 52.18 83 GLU B CA 1
ATOM 2077 C C . GLU B 1 86 ? -6.022 25.211 60.368 1.00 49.57 83 GLU B C 1
ATOM 2078 O O . GLU B 1 86 ? -5.067 25.960 60.459 1.00 49.47 83 GLU B O 1
ATOM 2084 N N . ARG B 1 87 ? -5.997 23.961 60.822 1.00 48.26 84 ARG B N 1
ATOM 2085 C CA . ARG B 1 87 ? -4.790 23.375 61.402 1.00 45.92 84 ARG B CA 1
ATOM 2086 C C . ARG B 1 87 ? -3.684 23.280 60.383 1.00 44.44 84 ARG B C 1
ATOM 2087 O O . ARG B 1 87 ? -2.558 23.645 60.651 1.00 43.51 84 ARG B O 1
ATOM 2095 N N . LEU B 1 88 ? -4.029 22.766 59.214 1.00 44.12 85 LEU B N 1
ATOM 2096 C CA . LEU B 1 88 ? -3.095 22.607 58.130 1.00 43.16 85 LEU B CA 1
ATOM 2097 C C . LEU B 1 88 ? -2.524 23.933 57.670 1.00 43.24 85 LEU B C 1
ATOM 2098 O O . LEU B 1 88 ? -1.296 24.095 57.607 1.00 42.93 85 LEU B O 1
ATOM 2103 N N . MET B 1 89 ? -3.422 24.865 57.376 1.00 45.02 86 MET B N 1
ATOM 2104 C CA . MET B 1 89 ? -3.077 26.191 56.953 1.00 47.18 86 MET B CA 1
ATOM 2105 C C . MET B 1 89 ? -2.206 26.901 57.916 1.00 48.29 86 MET B C 1
ATOM 2106 O O . MET B 1 89 ? -1.390 27.708 57.474 1.00 50.27 86 MET B O 1
ATOM 2111 N N . SER B 1 90 ? -2.342 26.640 59.214 1.00 48.57 87 SER B N 1
ATOM 2112 C CA . SER B 1 90 ? -1.560 27.419 60.128 1.00 49.29 87 SER B CA 1
ATOM 2113 C C . SER B 1 90 ? -0.176 26.776 60.263 1.00 48.28 87 SER B C 1
ATOM 2114 O O . SER B 1 90 ? 0.751 27.400 60.772 1.00 47.58 87 SER B O 1
ATOM 2117 N N . TYR B 1 91 ? -0.042 25.530 59.800 1.00 46.34 88 TYR B N 1
ATOM 2118 C CA . TYR B 1 91 ? 1.286 24.985 59.638 1.00 44.84 88 TYR B CA 1
ATOM 2119 C C . TYR B 1 91 ? 2.098 25.681 58.474 1.00 44.63 88 TYR B C 1
ATOM 2120 O O . TYR B 1 91 ? 3.213 26.159 58.674 1.00 44.68 88 TYR B O 1
ATOM 2129 N N . TRP B 1 92 ? 1.540 25.737 57.278 1.00 44.78 89 TRP B N 1
ATOM 2130 C CA . TRP B 1 92 ? 2.163 26.478 56.151 1.00 44.66 89 TRP B CA 1
ATOM 2131 C C . TRP B 1 92 ? 2.444 27.937 56.478 1.00 46.57 89 TRP B C 1
ATOM 2132 O O . TRP B 1 92 ? 3.532 28.422 56.242 1.00 46.23 89 TRP B O 1
ATOM 2143 N N . GLN B 1 93 ? 1.465 28.606 57.073 1.00 49.18 90 GLN B N 1
ATOM 2144 C CA . GLN B 1 93 ? 1.618 29.974 57.560 1.00 51.08 90 GLN B CA 1
ATOM 2145 C C . GLN B 1 93 ? 2.787 30.156 58.538 1.00 51.66 90 GLN B C 1
ATOM 2146 O O . GLN B 1 93 ? 3.512 31.168 58.470 1.00 52.28 90 GLN B O 1
ATOM 2152 N N .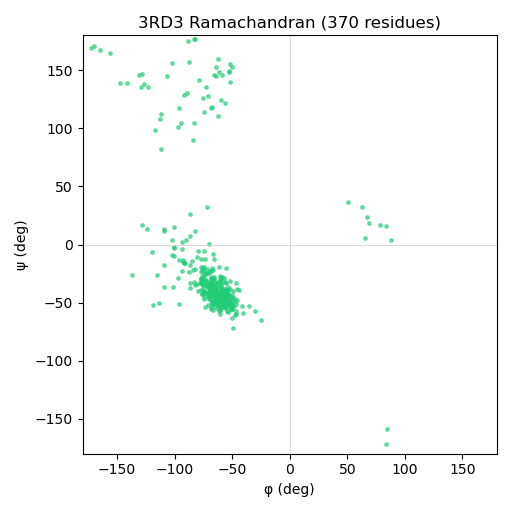 LYS B 1 94 ? 2.999 29.175 59.420 1.00 52.30 91 LYS B N 1
ATOM 2153 C CA . LYS B 1 94 ? 4.149 29.171 60.344 1.00 52.69 91 LYS B CA 1
ATOM 2154 C C . LYS B 1 94 ? 5.483 29.053 59.581 1.00 52.44 91 LYS B C 1
ATOM 2155 O O . LYS B 1 94 ? 6.446 29.711 59.939 1.00 54.62 91 LYS B O 1
ATOM 2161 N N . TRP B 1 95 ? 5.535 28.247 58.525 1.00 50.46 92 TRP B N 1
ATOM 2162 C CA . TRP B 1 95 ? 6.759 28.084 57.735 1.00 50.06 92 TRP B CA 1
ATOM 2163 C C . TRP B 1 95 ? 7.068 29.401 56.977 1.00 51.61 92 TRP B C 1
ATOM 2164 O O . TRP B 1 95 ? 8.216 29.782 56.792 1.00 51.05 92 TRP B O 1
ATOM 2175 N N . LEU B 1 96 ? 6.014 30.070 56.532 1.00 53.85 93 LEU B N 1
ATOM 2176 C CA . LEU B 1 96 ? 6.138 31.276 55.756 1.00 57.70 93 LEU B CA 1
ATOM 2177 C C . LEU B 1 96 ? 6.708 32.333 56.698 1.00 61.25 93 LEU B C 1
ATOM 2178 O O . LEU B 1 96 ? 7.637 33.021 56.354 1.00 63.17 93 LEU B O 1
ATOM 2183 N N . ASP B 1 97 ? 6.232 32.352 57.934 1.00 63.67 94 ASP B N 1
ATOM 2184 C CA . ASP B 1 97 ? 6.579 33.371 58.860 1.00 66.91 94 ASP B CA 1
ATOM 2185 C C . ASP B 1 97 ? 7.906 33.182 59.588 1.00 68.15 94 ASP B C 1
ATOM 2186 O O . ASP B 1 97 ? 8.442 34.154 60.128 1.00 70.55 94 ASP B O 1
ATOM 2191 N N . ASN B 1 98 ? 8.409 31.951 59.653 1.00 66.91 95 ASN B N 1
ATOM 2192 C CA . A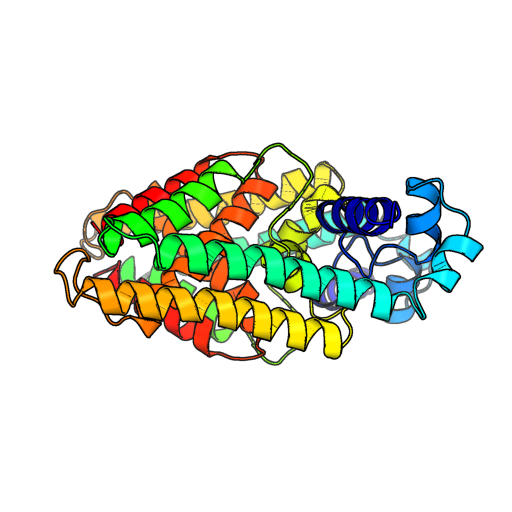SN B 1 98 ? 9.667 31.647 60.352 1.00 67.04 95 ASN B CA 1
ATOM 2193 C C . ASN B 1 98 ? 10.828 31.711 59.400 1.00 66.67 95 ASN B C 1
ATOM 2194 O O . ASN B 1 98 ? 11.992 31.687 59.819 1.00 68.07 95 ASN B O 1
ATOM 2199 N N . ALA B 1 99 ? 10.508 31.708 58.110 1.00 65.06 96 ALA B N 1
ATOM 2200 C CA . ALA B 1 99 ? 11.502 31.828 57.062 1.00 63.62 96 ALA B CA 1
ATOM 2201 C C . ALA B 1 99 ? 11.947 33.283 57.028 1.00 65.39 96 ALA B C 1
ATOM 2202 O O . ALA B 1 99 ? 11.111 34.213 56.943 1.00 66.54 96 ALA B O 1
ATOM 2204 N N . CYS B 1 100 ? 13.256 33.467 57.136 1.00 64.86 97 CYS B N 1
ATOM 2205 C CA . CYS B 1 100 ? 13.874 34.759 56.924 1.00 66.02 97 CYS B CA 1
ATOM 2206 C C . CYS B 1 100 ? 14.744 34.766 55.639 1.00 65.10 97 CYS B C 1
ATOM 2207 O O . CYS B 1 100 ? 15.959 34.636 55.733 1.00 65.34 97 CYS B O 1
ATOM 2210 N N . PRO B 1 101 ? 14.122 34.952 54.450 1.00 63.85 98 PRO B N 1
ATOM 2211 C CA . PRO B 1 101 ? 14.826 35.061 53.154 1.00 63.08 98 PRO B CA 1
ATOM 2212 C C . PRO B 1 101 ? 16.191 35.783 53.192 1.00 63.50 98 PRO B C 1
ATOM 2213 O O . PRO B 1 101 ? 17.166 35.181 52.757 1.00 62.45 98 PRO B O 1
ATOM 2217 N N . PRO B 1 102 ? 16.271 37.032 53.752 1.00 64.86 99 PRO B N 1
ATOM 2218 C CA . PRO B 1 102 ? 17.548 37.767 53.711 1.00 66.72 99 PRO B CA 1
ATOM 2219 C C . PRO B 1 102 ? 18.559 37.355 54.787 1.00 67.33 99 PRO B C 1
ATOM 2220 O O . PRO B 1 102 ? 19.706 37.769 54.719 1.00 69.01 99 PRO B O 1
ATOM 2224 N N . CYS B 1 103 ? 18.129 36.558 55.760 1.00 65.77 100 CYS B N 1
ATOM 2225 C CA . CYS B 1 103 ? 19.026 36.021 56.769 1.00 68.03 100 CYS B CA 1
ATOM 2226 C C . CYS B 1 103 ? 19.933 34.939 56.211 1.00 67.06 100 CYS B C 1
ATOM 2227 O O . CYS B 1 103 ? 19.471 34.040 55.512 1.00 63.79 100 CYS B O 1
ATOM 2230 N N . ASP B 1 104 ? 21.220 34.989 56.545 1.00 69.70 101 ASP B N 1
ATOM 2231 C CA . ASP B 1 104 ? 22.108 33.865 56.194 1.00 70.26 101 ASP B CA 1
ATOM 2232 C C . ASP B 1 104 ? 21.688 32.518 56.811 1.00 68.63 101 ASP B C 1
ATOM 2233 O O . ASP B 1 104 ? 21.961 31.473 56.249 1.00 67.54 101 ASP B O 1
ATOM 2238 N N . GLU B 1 105 ? 21.019 32.549 57.952 1.00 69.85 102 GLU B N 1
ATOM 2239 C CA . GLU B 1 105 ? 20.616 31.326 58.623 1.00 70.54 102 GLU B CA 1
ATOM 2240 C C . GLU B 1 105 ? 19.531 30.488 57.912 1.00 68.85 102 GLU B C 1
ATOM 2241 O O . GLU B 1 105 ? 18.404 30.953 57.730 1.00 68.17 102 GLU B O 1
ATOM 2247 N N . GLN B 1 106 ? 19.865 29.255 57.506 1.00 69.24 103 GLN B N 1
ATOM 2248 C CA . GLN B 1 106 ? 18.838 28.343 56.970 1.00 68.28 103 GLN B CA 1
ATOM 2249 C C . GLN B 1 106 ? 18.349 27.396 58.053 1.00 69.54 103 GLN B C 1
ATOM 2250 O O . GLN B 1 106 ? 18.987 26.389 58.366 1.00 70.55 103 GLN B O 1
ATOM 2256 N N . ARG B 1 107 ? 17.183 27.728 58.600 1.00 70.86 104 ARG B N 1
ATOM 2257 C CA . ARG B 1 107 ? 16.612 27.048 59.769 1.00 71.94 104 ARG B CA 1
ATOM 2258 C C . ARG B 1 107 ? 15.981 25.664 59.487 1.00 69.36 104 ARG B C 1
ATOM 2259 O O . ARG B 1 107 ? 15.975 24.834 60.406 1.00 69.47 104 ARG B O 1
ATOM 2267 N N . CYS B 1 108 ? 15.439 25.394 58.284 1.00 67.70 105 CYS B N 1
ATOM 2268 C CA . CYS B 1 108 ? 15.052 23.979 57.988 1.00 65.49 105 CYS B CA 1
ATOM 2269 C C . CYS B 1 108 ? 16.320 23.192 57.725 1.00 64.32 105 CYS B C 1
ATOM 2270 O O . CYS B 1 108 ? 17.074 23.436 56.751 1.00 63.22 105 CYS B O 1
ATOM 2273 N N . LEU B 1 109 ? 16.557 22.266 58.638 1.00 63.14 106 LEU B N 1
ATOM 2274 C CA . LEU B 1 109 ? 17.727 21.459 58.554 1.00 63.09 106 LEU B CA 1
ATOM 2275 C C . LEU B 1 109 ? 17.574 20.491 57.427 1.00 61.79 106 LEU B C 1
ATOM 2276 O O . LEU B 1 109 ? 18.573 20.005 56.928 1.00 62.50 106 LEU B O 1
ATOM 2281 N N . VAL B 1 110 ? 16.331 20.218 57.006 1.00 60.15 107 VAL B N 1
ATOM 2282 C CA . VAL B 1 110 ? 16.125 19.204 55.997 1.00 59.78 107 VAL B CA 1
ATOM 2283 C C . VAL B 1 110 ? 16.729 19.758 54.732 1.00 59.57 107 VAL B C 1
ATOM 2284 O O . VAL B 1 110 ? 17.533 19.100 54.106 1.00 60.78 107 VAL B O 1
ATOM 2288 N N . VAL B 1 111 ? 16.389 20.994 54.390 1.00 58.46 108 VAL B N 1
ATOM 2289 C CA . VAL B 1 111 ? 17.008 21.640 53.250 1.00 57.75 108 VAL B CA 1
ATOM 2290 C C . VAL B 1 111 ? 18.518 21.740 53.493 1.00 59.06 108 VAL B C 1
ATOM 2291 O O . VAL B 1 111 ? 19.316 21.185 52.763 1.00 60.23 108 VAL B O 1
ATOM 2295 N N . LYS B 1 112 ? 18.908 22.420 54.542 1.00 60.24 109 LYS B N 1
ATOM 2296 C CA . LYS B 1 112 ? 20.318 22.608 54.810 1.00 62.45 109 LYS B CA 1
ATOM 2297 C C . LYS B 1 112 ? 21.115 21.300 54.684 1.00 63.43 109 LYS B C 1
ATOM 2298 O O . LYS B 1 112 ? 22.030 21.215 53.893 1.00 64.42 109 LYS B O 1
ATOM 2304 N N . LEU B 1 113 ? 20.744 20.276 55.439 1.00 64.05 110 LEU B N 1
ATOM 2305 C CA . LEU B 1 113 ? 21.574 19.090 55.561 1.00 65.64 110 LEU B CA 1
ATOM 2306 C C . LEU B 1 113 ? 21.195 18.027 54.569 1.00 65.82 110 LEU B C 1
ATOM 2307 O O . LEU B 1 113 ? 21.995 17.147 54.290 1.00 67.25 110 LEU B O 1
ATOM 2312 N N . SER B 1 114 ? 19.959 18.058 54.076 1.00 65.34 111 SER B N 1
ATOM 2313 C CA . SER B 1 114 ? 19.537 17.029 53.124 1.00 65.84 111 SER B CA 1
ATOM 2314 C C . SER B 1 114 ? 20.175 17.261 51.796 1.00 66.18 111 SER B C 1
ATOM 2315 O O . SER B 1 114 ? 20.463 16.301 51.071 1.00 67.88 111 SER B O 1
ATOM 2318 N N . ALA B 1 115 ? 20.401 18.525 51.459 1.00 65.11 112 ALA B N 1
ATOM 2319 C CA . ALA B 1 115 ? 21.222 18.768 50.287 1.00 65.17 112 ALA B CA 1
ATOM 2320 C C . ALA B 1 115 ? 22.644 18.155 50.434 1.00 66.59 112 ALA B C 1
ATOM 2321 O O . ALA B 1 115 ? 23.077 17.481 49.522 1.00 67.80 112 ALA B O 1
ATOM 2323 N N . GLU B 1 116 ? 23.328 18.339 51.571 1.00 66.81 113 GLU B N 1
ATOM 2324 C CA . GLU B 1 116 ? 24.690 17.752 51.826 1.00 68.68 113 GLU B CA 1
ATOM 2325 C C . GLU B 1 116 ? 24.769 16.264 52.325 1.00 68.84 113 GLU B C 1
ATOM 2326 O O . GLU B 1 116 ? 25.831 15.788 52.742 1.00 71.37 113 GLU B O 1
ATOM 2332 N N . VAL B 1 117 ? 23.660 15.533 52.261 1.00 67.11 114 VAL B N 1
ATOM 2333 C CA . VAL B 1 117 ? 23.534 14.177 52.843 1.00 67.41 114 VAL B CA 1
ATOM 2334 C C . VAL B 1 117 ? 24.532 13.100 52.370 1.00 69.62 114 VAL B C 1
ATOM 2335 O O . VAL B 1 117 ? 24.872 12.176 53.124 1.00 72.29 114 VAL B O 1
ATOM 2339 N N . ALA B 1 118 ? 25.020 13.202 51.142 1.00 69.52 115 ALA B N 1
ATOM 2340 C CA . ALA B 1 118 ? 26.038 12.250 50.649 1.00 71.53 115 ALA B CA 1
ATOM 2341 C C . ALA B 1 118 ? 27.339 12.292 51.482 1.00 73.25 115 ALA B C 1
ATOM 2342 O O . ALA B 1 118 ? 28.117 11.347 51.494 1.00 75.71 115 ALA B O 1
ATOM 2344 N N . ASP B 1 119 ? 27.537 13.385 52.213 1.00 72.12 116 ASP B N 1
ATOM 2345 C CA . ASP B 1 119 ? 28.756 13.610 52.957 1.00 73.54 116 ASP B CA 1
ATOM 2346 C C . ASP B 1 119 ? 28.521 13.497 54.464 1.00 72.75 116 ASP B C 1
ATOM 2347 O O . ASP B 1 119 ? 29.388 13.887 55.244 1.00 74.56 116 ASP B O 1
ATOM 2352 N N . LEU B 1 120 ? 27.361 12.962 54.868 1.00 69.58 117 LEU B N 1
ATOM 2353 C CA . LEU B 1 120 ? 27.062 12.666 56.295 1.00 68.72 117 LEU B CA 1
ATOM 2354 C C . LEU B 1 120 ? 27.192 11.181 56.678 1.00 69.75 117 LEU B C 1
ATOM 2355 O O . LEU B 1 120 ? 27.064 10.298 55.825 1.00 70.17 117 LEU B O 1
ATOM 2360 N N . SER B 1 121 ? 27.421 10.907 57.961 1.00 69.91 118 SER B N 1
ATOM 2361 C CA . SER B 1 121 ? 27.276 9.547 58.472 1.00 71.55 118 SER B CA 1
ATOM 2362 C C . SER B 1 121 ? 25.913 8.915 58.152 1.00 68.93 118 SER B C 1
ATOM 2363 O O . SER B 1 121 ? 24.888 9.590 58.101 1.00 65.89 118 SER B O 1
ATOM 2366 N N . GLU B 1 122 ? 25.912 7.604 57.982 1.00 69.76 119 GLU B N 1
ATOM 2367 C CA . GLU B 1 122 ? 24.708 6.865 57.693 1.00 68.52 119 GLU B CA 1
ATOM 2368 C C . GLU B 1 122 ? 23.626 7.100 58.791 1.00 66.67 119 GLU B C 1
ATOM 2369 O O . GLU B 1 122 ? 22.440 7.333 58.487 1.00 62.68 119 GLU B O 1
ATOM 2375 N N . SER B 1 123 ? 24.081 7.139 60.040 1.00 66.89 120 SER B N 1
ATOM 2376 C CA . SER B 1 123 ? 23.244 7.431 61.178 1.00 66.76 120 SER B CA 1
ATOM 2377 C C . SER B 1 123 ? 22.566 8.811 61.224 1.00 63.65 120 SER B C 1
ATOM 2378 O O . SER B 1 123 ? 21.477 8.960 61.768 1.00 61.17 120 SER B O 1
ATOM 2381 N N . MET B 1 124 ? 23.233 9.817 60.676 1.00 63.07 121 MET B N 1
ATOM 2382 C CA . MET B 1 124 ? 22.665 11.137 60.563 1.00 60.95 121 MET B CA 1
ATOM 2383 C C . MET B 1 124 ? 21.561 11.121 59.515 1.00 57.81 121 MET B C 1
ATOM 2384 O O . MET B 1 124 ? 20.488 11.628 59.766 1.00 55.22 121 MET B O 1
ATOM 2389 N N . ARG B 1 125 ? 21.842 10.495 58.377 1.00 58.17 122 ARG B N 1
ATOM 2390 C CA . ARG B 1 125 ? 20.905 10.321 57.263 1.00 57.28 122 ARG B CA 1
ATOM 2391 C C . ARG B 1 125 ? 19.622 9.543 57.622 1.00 57.16 122 ARG B C 1
ATOM 2392 O O . ARG B 1 125 ? 18.516 9.976 57.250 1.00 54.60 122 ARG B O 1
ATOM 2400 N N . ILE B 1 126 ? 19.744 8.412 58.318 1.00 59.46 123 ILE B N 1
ATOM 2401 C CA . ILE B 1 126 ? 18.527 7.747 58.786 1.00 60.36 123 ILE B CA 1
ATOM 2402 C C . ILE B 1 126 ? 17.703 8.665 59.730 1.00 59.01 123 ILE B C 1
ATOM 2403 O O . ILE B 1 126 ? 16.481 8.681 59.647 1.00 57.53 123 ILE B O 1
ATOM 2408 N N . THR B 1 127 ? 18.373 9.463 60.564 1.00 59.20 124 THR B N 1
ATOM 2409 C CA . THR B 1 127 ? 17.684 10.420 61.408 1.00 58.24 124 THR B CA 1
ATOM 2410 C C . THR B 1 127 ? 16.996 11.495 60.556 1.00 56.41 124 THR B C 1
ATOM 2411 O O . THR B 1 127 ? 15.854 11.853 60.818 1.00 56.85 124 THR B O 1
ATOM 2415 N N . LEU B 1 128 ? 17.666 11.989 59.519 1.00 55.54 125 LEU B N 1
ATOM 2416 C CA . LEU B 1 128 ? 17.054 12.909 58.584 1.00 53.06 125 LEU B CA 1
ATOM 2417 C C . LEU B 1 128 ? 15.862 12.324 57.804 1.00 52.07 125 LEU B C 1
ATOM 2418 O O . LEU B 1 128 ? 14.830 12.963 57.662 1.00 50.42 125 LEU B O 1
ATOM 2423 N N . ARG B 1 129 ? 16.013 11.110 57.301 1.00 53.55 126 ARG B N 1
ATOM 2424 C CA . ARG B 1 129 ? 14.923 10.405 56.642 1.00 54.60 126 ARG B CA 1
ATOM 2425 C C . ARG B 1 129 ? 13.729 10.219 57.585 1.00 55.16 126 ARG B C 1
ATOM 2426 O O . ARG B 1 129 ? 12.582 10.421 57.166 1.00 54.39 126 ARG B O 1
ATOM 2434 N N . ASP B 1 130 ? 13.996 9.805 58.830 1.00 56.35 127 ASP B N 1
ATOM 2435 C CA . ASP B 1 130 ? 12.917 9.559 59.787 1.00 57.37 127 ASP B CA 1
ATOM 2436 C C . ASP B 1 130 ? 12.250 10.886 60.206 1.00 55.44 127 ASP B C 1
ATOM 2437 O O . ASP B 1 130 ? 11.039 10.972 60.313 1.00 55.60 127 ASP B O 1
ATOM 2442 N N . GLY B 1 131 ? 13.037 11.913 60.459 1.00 54.00 128 GLY B N 1
ATOM 2443 C CA . GLY B 1 131 ? 12.446 13.194 60.736 1.00 52.58 128 GLY B CA 1
ATOM 2444 C C . GLY B 1 131 ? 11.491 13.597 59.631 1.00 50.92 128 GLY B C 1
ATOM 2445 O O . GLY B 1 131 ? 10.390 13.983 59.910 1.00 51.04 128 GLY B O 1
ATOM 2446 N N . SER B 1 132 ? 11.915 13.472 58.382 1.00 50.36 129 SER B N 1
ATOM 2447 C CA . SER B 1 132 ? 11.153 13.939 57.255 1.00 49.39 129 SER B CA 1
ATOM 2448 C C . SER B 1 132 ? 9.931 13.100 57.034 1.00 50.03 129 SER B C 1
ATOM 2449 O O . SER B 1 132 ? 8.860 13.642 56.686 1.00 49.26 129 SER B O 1
ATOM 2452 N N . ASP B 1 133 ? 10.075 11.779 57.197 1.00 50.17 130 ASP B N 1
ATOM 2453 C CA . ASP B 1 133 ? 8.910 10.916 57.122 1.00 51.07 130 ASP B CA 1
ATOM 2454 C C . ASP B 1 133 ? 7.907 11.325 58.204 1.00 49.75 130 ASP B C 1
ATOM 2455 O O . ASP B 1 133 ? 6.704 11.288 57.985 1.00 49.73 130 ASP B O 1
ATOM 2460 N N . GLY B 1 134 ? 8.427 11.764 59.338 1.00 47.98 131 GLY B N 1
ATOM 2461 C CA . GLY B 1 134 ? 7.607 12.219 60.421 1.00 48.62 131 GLY B CA 1
ATOM 2462 C C . GLY B 1 134 ? 6.719 13.386 60.038 1.00 46.46 131 GLY B C 1
ATOM 2463 O O . GLY B 1 134 ? 5.521 13.392 60.354 1.00 47.00 131 GLY B O 1
ATOM 2464 N N . ILE B 1 135 ? 7.310 14.352 59.335 1.00 45.11 132 ILE B N 1
ATOM 2465 C CA . ILE B 1 135 ? 6.610 15.563 58.878 1.00 43.14 132 ILE B CA 1
ATOM 2466 C C . ILE B 1 135 ? 5.583 15.162 57.848 1.00 42.69 132 ILE B C 1
ATOM 2467 O O . ILE B 1 135 ? 4.412 15.395 58.015 1.00 42.71 132 ILE B O 1
ATOM 2472 N N . ILE B 1 136 ? 6.023 14.503 56.797 1.00 43.77 133 ILE B N 1
ATOM 2473 C CA . ILE B 1 136 ? 5.073 14.022 55.823 1.00 46.10 133 ILE B CA 1
ATOM 2474 C C . ILE B 1 136 ? 3.909 13.318 56.512 1.00 47.82 133 ILE B C 1
ATOM 2475 O O . ILE B 1 136 ? 2.747 13.618 56.243 1.00 48.26 133 ILE B O 1
ATOM 2480 N N . GLU B 1 137 ? 4.218 12.415 57.433 1.00 49.46 134 GLU B N 1
ATOM 2481 C CA . GLU B 1 137 ? 3.163 11.575 58.006 1.00 52.04 134 GLU B CA 1
ATOM 2482 C C . GLU B 1 137 ? 2.043 12.323 58.679 1.00 51.23 134 GLU B C 1
ATOM 2483 O O . GLU B 1 137 ? 0.905 11.926 58.531 1.00 51.91 134 GLU B O 1
ATOM 2489 N N . ARG B 1 138 ? 2.372 13.379 59.435 1.00 49.73 135 ARG B N 1
ATOM 2490 C CA . ARG B 1 138 ? 1.357 14.208 60.067 1.00 49.60 135 ARG B CA 1
ATOM 2491 C C . ARG B 1 138 ? 0.502 14.978 59.049 1.00 49.12 135 ARG B C 1
ATOM 2492 O O . ARG B 1 138 ? -0.656 15.289 59.316 1.00 49.92 135 ARG B O 1
ATOM 2500 N N . LEU B 1 139 ? 1.089 15.275 57.894 1.00 48.39 136 LEU B N 1
ATOM 2501 C CA . LEU B 1 139 ? 0.379 15.946 56.811 1.00 48.00 136 LEU B CA 1
ATOM 2502 C C . LEU B 1 139 ? -0.682 15.030 56.230 1.00 48.99 136 LEU B C 1
ATOM 2503 O O . LEU B 1 139 ? -1.819 15.453 56.026 1.00 50.08 136 LEU B O 1
ATOM 2508 N N . VAL B 1 140 ? -0.319 13.776 56.032 1.00 49.24 137 VAL B N 1
ATOM 2509 C CA . VAL B 1 140 ? -1.271 12.721 55.650 1.00 51.21 137 VAL B CA 1
ATOM 2510 C C . VAL B 1 140 ? -2.480 12.686 56.596 1.00 53.71 137 VAL B C 1
ATOM 2511 O O . VAL B 1 140 ? -3.640 12.739 56.143 1.00 54.38 137 VAL B O 1
ATOM 2515 N N . GLY B 1 141 ? -2.189 12.664 57.904 1.00 54.98 138 GLY B N 1
ATOM 2516 C CA . GLY B 1 141 ? -3.196 12.650 58.960 1.00 56.97 138 GLY B CA 1
ATOM 2517 C C . GLY B 1 141 ? -4.206 13.747 58.708 1.00 57.64 138 GLY B C 1
ATOM 2518 O O . GLY B 1 141 ? -5.389 13.494 58.412 1.00 59.70 138 GLY B O 1
ATOM 2519 N N . CYS B 1 142 ? -3.697 14.964 58.740 1.00 55.47 139 CYS B N 1
ATOM 2520 C CA . CYS B 1 142 ? -4.520 16.145 58.716 1.00 55.46 139 CYS B CA 1
ATOM 2521 C C . CYS B 1 142 ? -5.303 16.338 57.398 1.00 56.07 139 CYS B C 1
ATOM 2522 O O . CYS B 1 142 ? -6.438 16.785 57.405 1.00 57.05 139 CYS B O 1
ATOM 2525 N N . LEU B 1 143 ? -4.679 16.031 56.271 1.00 56.53 140 LEU B N 1
ATOM 2526 C CA . LEU B 1 143 ? -5.396 15.872 55.019 1.00 58.47 140 LEU B CA 1
ATOM 2527 C C . LEU B 1 143 ? -6.553 14.888 55.189 1.00 62.01 140 LEU B C 1
ATOM 2528 O O . LEU B 1 143 ? -7.678 15.211 54.860 1.00 63.46 140 LEU B O 1
ATOM 2533 N N . GLY B 1 144 ? -6.261 13.706 55.733 1.00 64.22 141 GLY B N 1
ATOM 2534 C CA . GLY B 1 144 ? -7.259 12.680 56.002 1.00 68.47 141 GLY B CA 1
ATOM 2535 C C . GLY B 1 144 ? -8.383 13.048 56.964 1.00 71.56 141 GLY B C 1
ATOM 2536 O O . GLY B 1 144 ? -9.483 12.473 56.892 1.00 73.35 141 GLY B O 1
ATOM 2537 N N . GLN B 1 145 ? -8.122 13.986 57.878 1.00 71.86 142 GLN B N 1
ATOM 2538 C CA . GLN B 1 145 ? -9.196 14.531 58.712 1.00 75.24 142 GLN B CA 1
ATOM 2539 C C . GLN B 1 145 ? -9.867 15.768 58.064 1.00 75.25 142 GLN B C 1
ATOM 2540 O O . GLN B 1 145 ? -10.760 16.370 58.646 1.00 76.68 142 GLN B O 1
ATOM 2546 N N . GLY B 1 146 ? -9.441 16.105 56.839 1.00 74.71 143 GLY B N 1
ATOM 2547 C CA . GLY B 1 146 ? -9.940 17.262 56.088 1.00 74.71 143 GLY B CA 1
ATOM 2548 C C . GLY B 1 146 ? -11.036 16.888 55.111 1.00 77.85 143 GLY B C 1
ATOM 2549 O O . GLY B 1 146 ? -11.740 17.753 54.556 1.00 78.75 143 GLY B O 1
ATOM 2550 N N . ARG B 1 147 ? -11.172 15.589 54.896 1.00 79.18 144 ARG B N 1
ATOM 2551 C CA . ARG B 1 147 ? -12.093 15.080 53.903 1.00 82.58 144 ARG B CA 1
ATOM 2552 C C . ARG B 1 147 ? -13.231 14.425 54.683 1.00 84.95 144 ARG B C 1
ATOM 2553 O O . ARG B 1 147 ? -14.350 14.254 54.177 1.00 87.43 144 ARG B O 1
ATOM 2561 N N . ASP B 1 148 ? -12.933 14.147 55.951 1.00 84.06 145 ASP B N 1
ATOM 2562 C CA . ASP B 1 148 ? -13.932 13.845 56.978 1.00 86.43 145 ASP B CA 1
ATOM 2563 C C . ASP B 1 148 ? -14.844 15.016 57.371 1.00 86.93 145 ASP B C 1
ATOM 2564 O O . ASP B 1 148 ? -16.039 14.830 57.560 1.00 89.92 145 ASP B O 1
ATOM 2569 N N . ASP B 1 149 ? -14.283 16.210 57.533 1.00 84.27 146 ASP B N 1
ATOM 2570 C CA . ASP B 1 149 ? -15.096 17.374 57.924 1.00 84.73 146 ASP B CA 1
ATOM 2571 C C . ASP B 1 149 ? -15.442 18.339 56.762 1.00 84.58 146 ASP B C 1
ATOM 2572 O O . ASP B 1 149 ? -16.070 19.375 56.974 1.00 85.75 146 ASP B O 1
ATOM 2577 N N . GLY B 1 150 ? -15.045 17.979 55.545 1.00 83.22 147 GLY B N 1
ATOM 2578 C CA . GLY B 1 150 ? -15.285 18.806 54.374 1.00 83.35 147 GLY B CA 1
ATOM 2579 C C . GLY B 1 150 ? -14.530 20.122 54.332 1.00 81.33 147 GLY B C 1
ATOM 2580 O O . GLY B 1 150 ? -14.939 21.063 53.647 1.00 82.20 147 GLY B O 1
ATOM 2581 N N . SER B 1 151 ? -13.409 20.191 55.044 1.00 78.77 148 SER B N 1
ATOM 2582 C CA . SER B 1 151 ? -12.612 21.407 55.071 1.00 77.02 148 SER B CA 1
ATOM 2583 C C . SER B 1 151 ? -11.677 21.490 53.863 1.00 75.18 148 SER B C 1
ATOM 2584 O O . SER B 1 151 ? -11.365 22.586 53.353 1.00 74.42 148 SER B O 1
ATOM 2587 N N . LEU B 1 152 ? -11.228 20.327 53.400 1.00 74.07 149 LEU B N 1
ATOM 2588 C CA . LEU B 1 152 ? -10.215 20.306 52.343 1.00 72.05 149 LEU B CA 1
ATOM 2589 C C . LEU B 1 152 ? -10.753 19.895 50.970 1.00 73.80 149 LEU B C 1
ATOM 2590 O O . LEU B 1 152 ? -11.683 19.065 50.863 1.00 75.60 149 LEU B O 1
ATOM 2595 N N . ALA B 1 153 ? -10.174 20.508 49.933 1.00 72.90 150 ALA B N 1
ATOM 2596 C CA . ALA B 1 153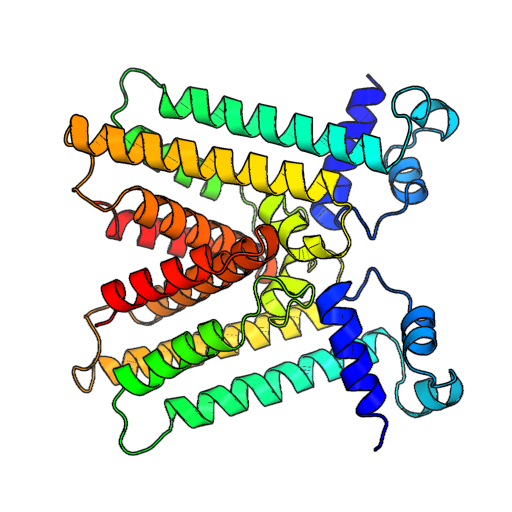 ? -10.476 20.157 48.543 1.00 74.13 150 ALA B CA 1
ATOM 2597 C C . ALA B 1 153 ? -10.137 18.678 48.362 1.00 74.29 150 ALA B C 1
ATOM 2598 O O . ALA B 1 153 ? -9.189 18.200 49.009 1.00 72.73 150 ALA B O 1
ATOM 2600 N N . PRO B 1 154 ? -10.908 17.949 47.511 1.00 76.62 151 PRO B N 1
ATOM 2601 C CA . PRO B 1 154 ? -10.706 16.515 47.214 1.00 77.19 151 PRO B CA 1
ATOM 2602 C C . PRO B 1 154 ? -9.308 16.137 46.688 1.00 74.92 151 PRO B C 1
ATOM 2603 O O . PRO B 1 154 ? -8.894 16.654 45.654 1.00 74.88 151 PRO B O 1
ATOM 2607 N N . CYS B 1 155 ? -8.607 15.232 47.377 1.00 73.05 152 CYS B N 1
ATOM 2608 C CA . CYS B 1 155 ? -7.324 14.706 46.883 1.00 71.31 152 CYS B CA 1
ATOM 2609 C C . CYS B 1 155 ? -6.980 13.324 47.461 1.00 70.81 152 CYS B C 1
ATOM 2610 O O . CYS B 1 155 ? -7.619 12.897 48.403 1.00 71.53 152 CYS B O 1
ATOM 2613 N N . ASP B 1 156 ? -6.013 12.614 46.857 1.00 69.96 153 ASP B N 1
ATOM 2614 C CA . ASP B 1 156 ? -5.295 11.486 47.500 1.00 68.74 153 ASP B CA 1
ATOM 2615 C C . ASP B 1 156 ? -4.410 12.164 48.558 1.00 65.00 153 ASP B C 1
ATOM 2616 O O . ASP B 1 156 ? -3.666 13.101 48.220 1.00 62.60 153 ASP B O 1
ATOM 2621 N N . ALA B 1 157 ? -4.488 11.704 49.813 1.00 63.60 154 ALA B N 1
ATOM 2622 C CA . ALA B 1 157 ? -3.769 12.374 50.924 1.00 60.99 154 ALA B CA 1
ATOM 2623 C C . ALA B 1 157 ? -2.269 12.191 50.842 1.00 58.86 154 ALA B C 1
ATOM 2624 O O . ALA B 1 157 ? -1.531 13.190 50.971 1.00 57.59 154 ALA B O 1
ATOM 2626 N N . ARG B 1 158 ? -1.840 10.944 50.606 1.00 59.22 155 ARG B N 1
ATOM 2627 C CA . ARG B 1 158 ? -0.428 10.559 50.535 1.00 58.95 155 ARG B CA 1
ATOM 2628 C C . ARG B 1 158 ? 0.291 11.324 49.454 1.00 56.99 155 ARG B C 1
ATOM 2629 O O . ARG B 1 158 ? 1.386 11.847 49.667 1.00 55.61 155 ARG B O 1
ATOM 2637 N N . HIS B 1 159 ? -0.346 11.410 48.295 1.00 57.41 156 HIS B N 1
ATOM 2638 C CA . HIS B 1 159 ? 0.206 12.155 47.172 1.00 56.16 156 HIS B CA 1
ATOM 2639 C C . HIS B 1 159 ? 0.284 13.702 47.382 1.00 52.56 156 HIS B C 1
ATOM 2640 O O . HIS B 1 159 ? 1.323 14.309 47.179 1.00 50.35 156 HIS B O 1
ATOM 2647 N N . MET B 1 160 ? -0.822 14.291 47.817 1.00 51.53 157 MET B N 1
ATOM 2648 C CA . MET B 1 160 ? -0.926 15.710 48.113 1.00 49.39 157 MET B CA 1
ATOM 2649 C C . MET B 1 160 ? 0.087 16.162 49.203 1.00 46.51 157 MET B C 1
A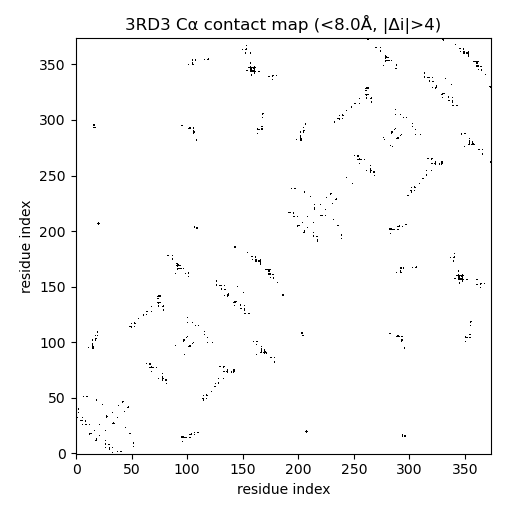TOM 2650 O O . MET B 1 160 ? 0.672 17.216 49.071 1.00 45.72 157 MET B O 1
ATOM 2655 N N . ALA B 1 161 ? 0.305 15.349 50.241 1.00 45.52 158 ALA B N 1
ATOM 2656 C CA . ALA B 1 161 ? 1.258 15.659 51.314 1.00 42.41 158 ALA B CA 1
ATOM 2657 C C . ALA B 1 161 ? 2.687 15.698 50.813 1.00 41.09 158 ALA B C 1
ATOM 2658 O O . ALA B 1 161 ? 3.401 16.635 51.106 1.00 39.94 158 ALA B O 1
ATOM 2660 N N . SER B 1 162 ? 3.102 14.682 50.066 1.00 42.09 159 SER B N 1
ATOM 2661 C CA . SER B 1 162 ? 4.404 14.731 49.356 1.00 42.75 159 SER B CA 1
ATOM 2662 C C . SER B 1 162 ? 4.558 15.934 48.425 1.00 40.57 159 SER B C 1
ATOM 2663 O O . SER B 1 162 ? 5.474 16.663 48.558 1.00 40.40 159 SER B O 1
ATOM 2666 N N . ALA B 1 163 ? 3.624 16.127 47.504 1.00 42.22 160 ALA B N 1
ATOM 2667 C CA . ALA B 1 163 ? 3.590 17.307 46.637 1.00 40.96 160 ALA B CA 1
ATOM 2668 C C . ALA B 1 163 ? 3.812 18.617 47.381 1.00 39.91 160 ALA B C 1
ATOM 2669 O O . ALA B 1 163 ? 4.578 19.429 46.897 1.00 40.11 160 ALA B O 1
ATOM 2671 N N . LEU B 1 164 ? 3.112 18.821 48.497 1.00 39.90 161 LEU B N 1
ATOM 2672 C CA . LEU B 1 164 ? 3.149 20.091 49.243 1.00 41.18 161 LEU B CA 1
ATOM 2673 C C . LEU B 1 164 ? 4.456 20.279 50.021 1.00 40.66 161 LEU B C 1
ATOM 2674 O O . LEU B 1 164 ? 5.009 21.336 49.973 1.00 41.22 161 LEU B O 1
ATOM 2679 N N . TYR B 1 165 ? 4.924 19.243 50.722 1.00 41.24 162 TYR B N 1
ATOM 2680 C CA . TYR B 1 165 ? 6.217 19.251 51.386 1.00 40.83 162 TYR B CA 1
ATOM 2681 C C . TYR B 1 165 ? 7.354 19.537 50.395 1.00 40.53 162 TYR B C 1
ATOM 2682 O O . TYR B 1 165 ? 8.200 20.355 50.683 1.00 40.30 162 TYR B O 1
ATOM 2691 N N . GLN B 1 166 ? 7.337 18.908 49.229 1.00 39.85 163 GLN B N 1
ATOM 2692 C CA . GLN B 1 166 ? 8.312 19.199 48.153 1.00 40.09 163 GLN B CA 1
ATOM 2693 C C . GLN B 1 166 ? 8.245 20.617 47.604 1.00 39.62 163 GLN B C 1
ATOM 2694 O O . GLN B 1 166 ? 9.288 21.297 47.482 1.00 39.49 163 GLN B O 1
ATOM 2700 N N . LEU B 1 167 ? 7.041 21.078 47.250 1.00 38.97 164 LEU B N 1
ATOM 2701 C CA . LEU B 1 167 ? 6.908 22.486 46.871 1.00 38.23 164 LEU B CA 1
ATOM 2702 C C . LEU B 1 167 ? 7.551 23.458 47.918 1.00 38.05 164 LEU B C 1
ATOM 2703 O O . LEU B 1 167 ? 8.210 24.423 47.530 1.00 37.66 164 LEU B O 1
ATOM 2708 N N . TRP B 1 168 ? 7.316 23.205 49.217 1.00 37.14 165 TRP B N 1
ATOM 2709 C CA . TRP B 1 168 ? 7.801 24.064 50.311 1.00 37.45 165 TRP B CA 1
ATOM 2710 C C . TRP B 1 168 ? 9.310 23.899 50.556 1.00 37.77 165 TRP B C 1
ATOM 2711 O O . TRP B 1 168 ? 9.991 24.902 50.686 1.00 39.43 165 TRP B O 1
ATOM 2722 N N . LEU B 1 169 ? 9.831 22.668 50.533 1.00 36.89 166 LEU B N 1
ATOM 2723 C CA . LEU B 1 169 ? 11.301 22.484 50.524 1.00 38.23 166 LEU B CA 1
ATOM 2724 C C . LEU B 1 169 ? 11.959 23.319 49.421 1.00 38.95 166 LEU B C 1
ATOM 2725 O O . LEU B 1 169 ? 12.890 24.092 49.688 1.00 38.66 166 LEU B O 1
ATOM 2730 N N . GLY B 1 170 ? 11.432 23.178 48.209 1.00 39.54 167 GLY B N 1
ATOM 2731 C CA . GLY B 1 170 ? 11.902 23.903 47.025 1.00 41.24 167 GLY B CA 1
ATOM 2732 C C . GLY B 1 170 ? 11.859 25.423 47.163 1.00 41.92 167 GLY B C 1
ATOM 2733 O O . GLY B 1 170 ? 12.844 26.082 46.831 1.00 42.36 167 GLY B O 1
ATOM 2734 N N . ALA B 1 171 ? 10.723 25.958 47.644 1.00 41.34 168 ALA B N 1
ATOM 2735 C CA . ALA B 1 171 ? 10.563 27.397 47.963 1.00 41.35 168 ALA B CA 1
ATOM 2736 C C . ALA B 1 171 ? 11.590 27.891 48.965 1.00 42.15 168 ALA B C 1
ATOM 2737 O O . ALA B 1 171 ? 12.064 28.997 48.835 1.00 43.41 168 ALA B O 1
ATOM 2739 N N . SER B 1 172 ? 11.930 27.075 49.956 1.00 42.23 169 SER B N 1
ATOM 2740 C CA . SER B 1 172 ? 12.895 27.486 50.962 1.00 44.38 169 SER B CA 1
ATOM 2741 C C . SER B 1 172 ? 14.295 27.592 50.349 1.00 45.40 169 SER B C 1
ATOM 2742 O O . SER B 1 172 ? 15.001 28.577 50.627 1.00 46.95 169 SER B O 1
ATOM 2745 N N . LEU B 1 173 ? 14.663 26.605 49.516 1.00 43.80 170 LEU B N 1
ATOM 2746 C CA . LEU B 1 173 ? 15.846 26.679 48.682 1.00 44.59 170 LEU B CA 1
ATOM 2747 C C . LEU B 1 173 ? 15.949 27.984 47.957 1.00 45.38 170 LEU B C 1
ATOM 2748 O O . LEU B 1 173 ? 16.932 28.705 48.137 1.00 47.28 170 LEU B O 1
ATOM 2753 N N . LEU B 1 174 ? 14.962 28.280 47.116 1.00 45.04 171 LEU B N 1
ATOM 2754 C CA . LEU B 1 174 ? 15.015 29.478 46.266 1.00 46.91 171 LEU B CA 1
ATOM 2755 C C . LEU B 1 174 ? 14.832 30.795 47.020 1.00 47.79 171 LEU B C 1
ATOM 2756 O O . LEU B 1 174 ? 15.264 31.854 46.568 1.00 50.42 171 LEU B O 1
ATOM 2761 N N . SER B 1 175 ? 14.182 30.741 48.168 1.00 46.93 172 SER B N 1
ATOM 2762 C CA . SER B 1 175 ? 14.102 31.931 48.990 1.00 48.82 172 SER B CA 1
ATOM 2763 C C . SER B 1 175 ? 15.458 32.322 49.508 1.00 48.38 172 SER B C 1
ATOM 2764 O O . SER B 1 175 ? 15.784 33.460 49.491 1.00 49.14 172 SER B O 1
ATOM 2767 N N . LYS B 1 176 ? 16.224 31.341 49.953 1.00 47.56 173 LYS B N 1
ATOM 2768 C CA . LYS B 1 176 ? 17.561 31.595 50.418 1.00 49.95 173 LYS B CA 1
ATOM 2769 C C . LYS B 1 176 ? 18.534 31.983 49.284 1.00 50.69 173 LYS B C 1
ATOM 2770 O O . LYS B 1 176 ? 19.233 32.980 49.416 1.00 51.89 173 LYS B O 1
ATOM 2776 N N . LEU B 1 177 ? 18.488 31.286 48.144 1.00 49.12 174 LEU B N 1
ATOM 2777 C CA . LEU B 1 177 ? 19.302 31.694 47.001 1.00 49.67 174 LEU B CA 1
ATOM 2778 C C . LEU B 1 177 ? 19.103 33.198 46.707 1.00 51.26 174 LEU B C 1
ATOM 2779 O O . LEU B 1 177 ? 20.047 33.954 46.597 1.00 51.93 174 LEU B O 1
ATOM 2784 N N . HIS B 1 178 ? 17.851 33.616 46.637 1.00 50.89 175 HIS B N 1
ATOM 2785 C CA . HIS B 1 178 ? 17.530 34.934 46.146 1.00 52.46 175 HIS B CA 1
ATOM 2786 C C . HIS B 1 178 ? 17.448 36.025 47.185 1.00 54.41 175 HIS B C 1
ATOM 2787 O O . HIS B 1 178 ? 17.475 37.186 46.839 1.00 57.23 175 HIS B O 1
ATOM 2794 N N . ARG B 1 179 ? 17.350 35.649 48.452 1.00 54.37 176 ARG B N 1
ATOM 2795 C CA . ARG B 1 179 ? 17.100 36.577 49.536 1.00 56.30 176 ARG B CA 1
ATOM 2796 C C . ARG B 1 179 ? 15.732 37.272 49.382 1.00 57.31 176 ARG B C 1
ATOM 2797 O O . ARG B 1 179 ? 15.574 38.425 49.778 1.00 59.87 176 ARG B O 1
ATOM 2805 N N . SER B 1 180 ? 14.762 36.567 48.808 1.00 55.33 177 SER B N 1
ATOM 2806 C CA . SER B 1 180 ? 13.476 37.135 48.495 1.00 56.18 177 SER B CA 1
ATOM 2807 C C . SER B 1 180 ? 12.424 36.252 49.063 1.00 54.93 177 SER B C 1
ATOM 2808 O O . SER B 1 180 ? 12.596 35.016 49.161 1.00 52.60 177 SER B O 1
ATOM 2811 N N . PRO B 1 181 ? 11.321 36.883 49.485 1.00 56.18 178 PRO B N 1
ATOM 2812 C CA . PRO B 1 181 ? 10.158 36.136 49.952 1.00 54.04 178 PRO B CA 1
ATOM 2813 C C . PRO B 1 181 ? 9.326 35.546 48.784 1.00 52.55 178 PRO B C 1
ATOM 2814 O O . PRO B 1 181 ? 8.608 34.550 48.979 1.00 51.34 178 PRO B O 1
ATOM 2818 N N . GLY B 1 182 ? 9.444 36.143 47.599 1.00 53.20 179 GLY B N 1
ATOM 2819 C CA . GLY B 1 182 ? 8.804 35.636 46.368 1.00 52.16 179 GLY B CA 1
ATOM 2820 C C . GL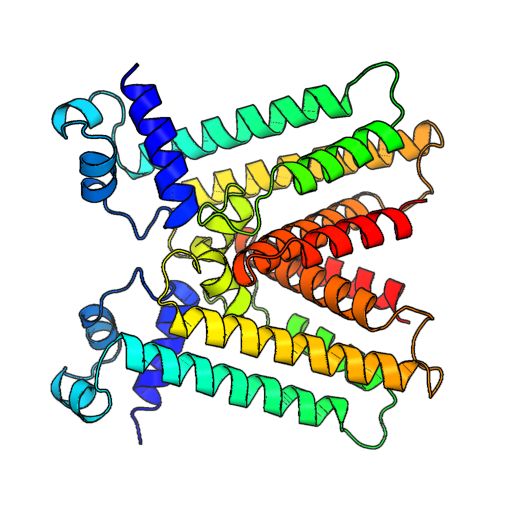Y B 1 182 ? 8.498 34.133 46.328 1.00 50.04 179 GLY B C 1
ATOM 2821 O O . GLY B 1 182 ? 7.309 33.777 46.234 1.00 50.91 179 GLY B O 1
ATOM 2822 N N . PRO B 1 183 ? 9.550 33.245 46.352 1.00 47.52 180 PRO B N 1
ATOM 2823 C CA . PRO B 1 183 ? 9.335 31.786 46.272 1.00 45.22 180 PRO B CA 1
ATOM 2824 C C . PRO B 1 183 ? 8.427 31.224 47.368 1.00 43.51 180 PRO B C 1
ATOM 2825 O O . PRO B 1 183 ? 7.566 30.456 47.080 1.00 42.04 180 PRO B O 1
ATOM 2829 N N . LEU B 1 184 ? 8.598 31.648 48.608 1.00 43.84 181 LEU B N 1
ATOM 2830 C CA . LEU B 1 184 ? 7.629 31.292 49.673 1.00 42.97 181 LEU B CA 1
ATOM 2831 C C . LEU B 1 184 ? 6.155 31.790 49.454 1.00 44.34 181 LEU B C 1
ATOM 2832 O O . LEU B 1 184 ? 5.207 31.079 49.748 1.00 43.27 181 LEU B O 1
ATOM 2837 N N . GLU B 1 185 ? 5.994 32.991 48.911 1.00 46.80 182 GLU B N 1
ATOM 2838 C CA . GLU B 1 185 ? 4.691 33.528 48.509 1.00 50.37 182 GLU B CA 1
ATOM 2839 C C . GLU B 1 185 ? 4.069 32.675 47.380 1.00 49.65 182 GLU B C 1
ATOM 2840 O O . GLU B 1 185 ? 2.867 32.434 47.349 1.00 50.27 182 GLU B O 1
ATOM 2846 N N . THR B 1 186 ? 4.892 32.179 46.471 1.00 48.80 183 THR B N 1
ATOM 2847 C CA . THR B 1 186 ? 4.380 31.318 45.407 1.00 48.36 183 THR B CA 1
ATOM 2848 C C . THR B 1 186 ? 3.833 30.005 45.954 1.00 47.27 183 THR B C 1
ATOM 2849 O O . THR B 1 186 ? 2.808 29.508 45.475 1.00 48.07 183 THR B O 1
ATOM 2853 N N . ALA B 1 187 ? 4.523 29.476 46.956 1.00 44.32 184 ALA B N 1
ATOM 2854 C CA . ALA B 1 187 ? 4.214 28.193 47.549 1.00 43.33 184 ALA B CA 1
ATOM 2855 C C . ALA B 1 187 ? 2.919 28.288 48.323 1.00 43.77 184 ALA B C 1
ATOM 2856 O O . ALA B 1 187 ? 2.068 27.421 48.203 1.00 44.47 184 ALA B O 1
ATOM 2858 N N . MET B 1 188 ? 2.755 29.374 49.076 1.00 44.48 185 MET B N 1
ATOM 2859 C CA . MET B 1 188 ? 1.515 29.633 49.782 1.00 44.76 185 MET B CA 1
ATOM 2860 C C . MET B 1 188 ? 0.329 29.759 48.814 1.00 46.82 185 MET B C 1
ATOM 2861 O O . MET B 1 188 ? -0.654 29.113 49.012 1.00 46.49 185 MET B O 1
ATOM 2866 N N . GLN B 1 189 ? 0.432 30.590 47.780 1.00 49.17 186 GLN B N 1
ATOM 2867 C CA . GLN B 1 189 ? -0.640 30.711 46.800 1.00 52.86 186 GLN B CA 1
ATOM 2868 C C . GLN B 1 189 ? -1.041 29.354 46.184 1.00 52.01 186 GLN B C 1
ATOM 2869 O O . GLN B 1 189 ? -2.240 29.070 46.040 1.00 53.36 186 GLN B O 1
ATOM 2875 N N . THR B 1 190 ? -0.046 28.540 45.836 1.00 49.36 187 THR B N 1
ATOM 2876 C CA . THR B 1 190 ? -0.293 27.256 45.226 1.00 49.89 187 THR B CA 1
ATOM 2877 C C . THR B 1 190 ? -1.036 26.316 46.186 1.00 49.95 187 THR B C 1
ATOM 2878 O O . THR B 1 190 ? -1.848 25.493 45.754 1.00 51.03 187 THR B O 1
ATOM 2882 N N . THR B 1 191 ? -0.742 26.478 47.472 1.00 49.09 188 THR B N 1
ATOM 2883 C CA . THR B 1 191 ? -1.244 25.641 48.528 1.00 49.13 188 THR B CA 1
ATOM 2884 C C . THR B 1 191 ? -2.687 26.018 48.785 1.00 51.02 188 THR B C 1
ATOM 2885 O O . THR B 1 191 ? -3.526 25.152 48.932 1.00 51.52 188 THR B O 1
ATOM 2889 N N . ARG B 1 192 ? -2.972 27.315 48.804 1.00 53.07 189 ARG B N 1
ATOM 2890 C CA . ARG B 1 192 ? -4.367 27.823 48.890 1.00 56.59 189 ARG B CA 1
ATOM 2891 C C . ARG B 1 192 ? -5.196 27.312 47.731 1.00 58.56 189 ARG B C 1
ATOM 2892 O O . ARG B 1 192 ? -6.267 26.804 47.939 1.00 60.01 189 ARG B O 1
ATOM 2900 N N . SER B 1 193 ? -4.685 27.443 46.513 1.00 59.66 190 SER B N 1
ATOM 2901 C CA . SER B 1 193 ? -5.368 26.922 45.335 1.00 62.69 190 SER B CA 1
ATOM 2902 C C . SER B 1 193 ? -5.566 25.411 45.401 1.00 61.93 190 SER B C 1
ATOM 2903 O O . SER B 1 193 ? -6.634 24.906 45.070 1.00 62.85 190 SER B O 1
ATOM 2906 N N . LEU B 1 194 ? -4.530 24.697 45.833 1.00 59.88 191 LEU B N 1
ATOM 2907 C CA . LEU B 1 194 ? -4.636 23.240 45.970 1.00 60.00 191 LEU B CA 1
ATOM 2908 C C . LEU B 1 194 ? -5.691 22.792 47.003 1.00 60.75 191 LEU B C 1
ATOM 2909 O O . LEU B 1 194 ? -6.365 21.785 46.767 1.00 62.32 191 LEU B O 1
ATOM 2914 N N . LEU B 1 195 ? -5.848 23.562 48.096 1.00 59.75 192 LEU B N 1
ATOM 2915 C CA . LEU B 1 195 ? -6.589 23.116 49.283 1.00 60.01 192 LEU B CA 1
ATOM 2916 C C . LEU B 1 195 ? -7.899 23.818 49.653 1.00 63.28 192 LEU B C 1
ATOM 2917 O O . LEU B 1 195 ? -8.879 23.129 49.918 1.00 65.25 192 LEU B O 1
ATOM 2922 N N . GLU B 1 196 ? -7.905 25.156 49.727 1.00 64.90 193 GLU B N 1
ATOM 2923 C CA . GLU B 1 196 ? -9.142 25.944 49.942 1.00 68.50 193 GLU B CA 1
ATOM 2924 C C . GLU B 1 196 ? -10.074 25.869 48.746 1.00 71.08 193 GLU B C 1
ATOM 2925 O O . GLU B 1 196 ? -10.782 24.888 48.569 1.00 72.98 193 GLU B O 1
#